Protein AF-A0A101GTG6-F1 (afdb_monomer_lite)

Foldseek 3Di:
DDDDDDDDDDDDDDDDDDDDDDPPPVPDVPPDAQKEKEKDKWKWKAFAPDQWIDIVNHIDGHDGWHDDPNFIKGFPCVCVVNVLFDWDDPDQFKIWTDDPVRFWIWIAGAPDDIWTFDAADPVRHTHTDPVDDDPFDHWHDDPSTTIGTPVCCCVGSVWDWDDDPSMIMTMDMEIDMDGDDDALEDQDQKDKHKYKYFPQKDDKWKWWDDDPDDTDTFDWDDWDWDADPNTIIIITITIDGDDAAKTKMKIWIGHRRYIDIDIGIRHHDYPDQLPAAWDFDQDPPPPPDNDGLVNFWDWPPPNHLEAEAAAFGKTKTKIFTPDPDDAPQKKKKWKFFDDPRDTDTPDMDIWHADPRMTIDMDTHHDFGKMKIWIWDHFDCQDPPPGGDIDTTTMGIYGHDHLQPPKQKQAALLQLLLFNQWGDDDQKIWGQDVVLVGFIWMAGPVRHDIDGQDSWHFTSWGDGDQWIWGFTDPFRFGWIAGPNNHDIDGLGTQWGSWIDIPQKTWTFHDHQQFGFIWMAGVVSHPIDGQGPFGFNHWDDTSFWIWTAGPQQQWIWTAGPNNHDIDTLDGAPHWGSFHDDDQKTWTFGPQFIWIAGVVNHDIDGLGNFNFHSWGDDPQKIWGQRPPPPGLFIWIAGPNNHDIDGDGSFRFRSWDDDPQKIWTQRPVVRDIDIDGRDD

pLDDT: mean 84.12, std 16.03, range [20.67, 98.62]

Secondary structure (DSSP, 8-state):
---------------------------------SEEEEEEEEEEEEETT-SEEEETTEEEE-PPPEEETTEEEEETHHHHHTTS-EEEE-STTEEEEE-TTS--EEEEETTS--EEEEEE-TTSPEEE--SS---PPPPEEETTEEEEETHHHHHTT--EEEEETTEEEEEEEEEEEEE----SEESSSEEEEEEEEETTSPPPEEEE--TTT--EEPPEEEEEEEEETTEEEEEEEEEEE--SEEEEEEEEEEETTEEEEEEEEEEE--S-GGGPPPEE-----TTS----HHHHEEEEESSSSEEEEESSEEEEEEEEESSS--TTSEEEEEEEEEETTEEEEEEEEEEE-BTTEEEEEEEE-S-EEEEEEEEPPS-B--TTT-SB--EEEEEEEEEE-TTTT--BSS-HHHHHTTT-EEEETTEEEEEEGGGTTEEEEEETTS-S-EEEEEEE-EEEEEETTEEEEEETTTTEEEEEETTS-S-EEEESSEEEEEEETTEEEEEES-TTTEEEEEEETTS-S-EEEEEEEEEEEEE-SSEEEEEETTTTEEEEEETTS-S-EEEEE-S-EEEEEEETTEEEEEESSSEEEEETTS---EEEESS-EEEEEEETTEEEEEE-STT---EEEEETTS---EEEESS-EEEEEEETTEEEEEETTTTEEEEEEPP-

Structure (mmCIF, N/CA/C/O backbone):
data_AF-A0A101GTG6-F1
#
_entry.id   AF-A0A101GTG6-F1
#
loop_
_atom_site.group_PDB
_atom_site.id
_atom_site.type_symbol
_atom_site.label_atom_id
_atom_site.label_alt_id
_atom_site.label_comp_id
_atom_site.label_asym_id
_atom_site.label_entity_id
_atom_site.label_seq_id
_atom_site.pdbx_PDB_ins_code
_atom_site.Cartn_x
_atom_site.Cartn_y
_atom_site.Cartn_z
_atom_site.occupancy
_atom_site.B_iso_or_equiv
_atom_site.auth_seq_id
_atom_site.auth_comp_id
_atom_site.auth_asym_id
_atom_site.auth_atom_id
_atom_site.pdbx_PDB_model_num
ATOM 1 N N . MET A 1 1 ? -53.485 -37.707 -27.326 1.00 31.52 1 MET A N 1
ATOM 2 C CA . MET A 1 1 ? -53.657 -39.032 -26.693 1.00 31.52 1 MET A CA 1
ATOM 3 C C . MET A 1 1 ? -52.465 -39.281 -25.774 1.00 31.52 1 MET A C 1
ATOM 5 O O . MET A 1 1 ? -51.355 -39.166 -26.260 1.00 31.52 1 MET A O 1
ATOM 9 N N . LEU A 1 2 ? -52.754 -39.500 -24.479 1.00 29.28 2 LEU A N 1
ATOM 10 C CA . LEU A 1 2 ? -51.965 -40.048 -23.346 1.00 29.28 2 LEU A CA 1
ATOM 11 C C . LEU A 1 2 ? -50.451 -39.723 -23.236 1.00 29.28 2 LEU A C 1
ATOM 13 O O . LEU A 1 2 ? -49.685 -40.098 -24.105 1.00 29.28 2 LEU A O 1
ATOM 17 N N . LYS A 1 3 ? -49.951 -38.960 -22.244 1.00 31.14 3 LYS A N 1
ATOM 18 C CA . LYS A 1 3 ? -49.770 -39.199 -20.778 1.00 31.14 3 LYS A CA 1
ATOM 19 C C . LYS A 1 3 ? -48.881 -40.401 -20.387 1.00 31.14 3 LYS A C 1
ATOM 21 O O . LYS A 1 3 ? -49.200 -41.524 -20.755 1.00 31.14 3 LYS A O 1
ATOM 26 N N . ASN A 1 4 ? -47.972 -40.118 -19.431 1.00 33.38 4 ASN A N 1
ATOM 27 C CA . ASN A 1 4 ? -47.318 -41.002 -18.433 1.00 33.38 4 ASN A CA 1
ATOM 28 C C . ASN A 1 4 ? -46.072 -41.800 -18.895 1.00 33.38 4 ASN A C 1
ATOM 30 O O . ASN A 1 4 ? -46.050 -42.273 -20.014 1.00 33.38 4 ASN A O 1
ATOM 34 N N . ARG A 1 5 ? -45.021 -42.064 -18.092 1.00 32.12 5 ARG A N 1
ATOM 35 C CA . ARG A 1 5 ? -44.719 -41.851 -16.654 1.00 32.12 5 ARG A CA 1
ATOM 36 C C . ARG A 1 5 ? -43.237 -42.228 -16.370 1.00 32.12 5 ARG A C 1
ATOM 38 O O . ARG A 1 5 ? -42.773 -43.225 -16.898 1.00 32.12 5 ARG A O 1
ATOM 45 N N . PHE A 1 6 ? -42.601 -41.485 -15.455 1.00 27.50 6 PHE A N 1
ATOM 46 C CA . PHE A 1 6 ? -41.722 -41.906 -14.333 1.00 27.50 6 PHE A CA 1
ATOM 47 C C . PHE A 1 6 ? -40.451 -42.772 -14.529 1.00 27.50 6 PHE A C 1
ATOM 49 O O . PHE A 1 6 ? -40.516 -43.980 -14.713 1.00 27.50 6 PHE A O 1
ATOM 56 N N . LEU A 1 7 ? -39.299 -42.126 -14.285 1.00 27.47 7 LEU A N 1
ATOM 57 C CA . LEU A 1 7 ? -38.387 -42.271 -13.125 1.00 27.47 7 LEU A CA 1
ATOM 58 C C . LEU A 1 7 ? -38.229 -43.655 -12.444 1.00 27.47 7 LEU A C 1
ATOM 60 O O . LEU A 1 7 ? -39.179 -44.139 -11.829 1.00 27.47 7 LEU A O 1
ATOM 64 N N . LYS A 1 8 ? -36.979 -44.155 -12.364 1.00 25.12 8 LYS A N 1
ATOM 65 C CA . LYS A 1 8 ? -36.361 -44.698 -11.127 1.00 25.12 8 LYS A CA 1
ATOM 66 C C . LYS A 1 8 ? -34.840 -44.927 -11.258 1.00 25.12 8 LYS A C 1
ATOM 68 O O . LYS A 1 8 ? -34.386 -45.643 -12.141 1.00 25.12 8 LYS A O 1
ATOM 73 N N . LEU A 1 9 ? -34.095 -44.319 -10.328 1.00 24.52 9 LEU A N 1
ATOM 74 C CA . LEU A 1 9 ? -32.713 -44.623 -9.920 1.00 24.52 9 LEU A CA 1
ATOM 75 C C . LEU A 1 9 ? -32.622 -46.008 -9.242 1.00 24.52 9 LEU A C 1
ATOM 77 O O . LEU A 1 9 ? -33.569 -46.357 -8.544 1.00 24.52 9 LEU A O 1
ATOM 81 N N . PHE A 1 10 ? -31.472 -46.700 -9.342 1.00 24.00 10 PHE A N 1
ATOM 82 C CA . PHE A 1 10 ? -30.703 -47.272 -8.206 1.00 24.00 10 PHE A CA 1
ATOM 83 C C . PHE A 1 10 ? -29.346 -47.889 -8.658 1.00 24.00 10 PHE A C 1
ATOM 85 O O . PHE A 1 10 ? -29.301 -48.930 -9.299 1.00 24.00 10 PHE A O 1
ATOM 92 N N . VAL A 1 11 ? -28.257 -47.165 -8.364 1.00 22.19 11 VAL A N 1
ATOM 93 C CA . VAL A 1 11 ? -26.976 -47.533 -7.703 1.00 22.19 11 VAL A CA 1
ATOM 94 C C . VAL A 1 11 ? -26.572 -49.030 -7.564 1.00 22.19 11 VAL A C 1
ATOM 96 O O . VAL A 1 11 ? -27.266 -49.766 -6.872 1.00 22.19 11 VAL A O 1
ATOM 99 N N . LEU A 1 12 ? -25.399 -49.453 -8.092 1.00 20.67 12 LEU A N 1
ATOM 100 C CA . LEU A 1 12 ? -24.113 -49.724 -7.374 1.00 20.67 12 LEU A CA 1
ATOM 101 C C . LEU A 1 12 ? -23.128 -50.623 -8.192 1.00 20.67 12 LEU A C 1
ATOM 103 O O . LEU A 1 12 ? -23.482 -51.714 -8.617 1.00 20.67 12 LEU A O 1
ATOM 107 N N . ALA A 1 13 ? -21.889 -50.127 -8.341 1.00 21.38 13 ALA A N 1
ATOM 108 C CA . ALA A 1 13 ? -20.551 -50.753 -8.457 1.00 21.38 13 ALA A CA 1
ATOM 109 C C . ALA A 1 13 ? -20.298 -52.166 -9.059 1.00 21.38 13 ALA A C 1
ATOM 111 O O . ALA A 1 13 ? -20.826 -53.173 -8.600 1.00 21.38 13 ALA A O 1
ATOM 112 N N . GLY A 1 14 ? -19.284 -52.240 -9.941 1.00 21.92 14 GLY A N 1
ATOM 113 C CA . GLY A 1 14 ? -18.555 -53.469 -10.299 1.00 21.92 14 GLY A CA 1
ATOM 114 C C . GLY A 1 14 ? -17.582 -53.283 -11.477 1.00 21.92 14 GLY A C 1
ATOM 115 O O . GLY A 1 14 ? -18.008 -53.115 -12.609 1.00 21.92 14 GLY A O 1
ATOM 116 N N . ILE A 1 15 ? -16.281 -53.282 -11.181 1.00 23.58 15 ILE A N 1
ATOM 117 C CA . ILE A 1 15 ? -15.102 -52.964 -12.017 1.00 23.58 15 ILE A CA 1
ATOM 118 C C . ILE A 1 15 ? -14.800 -54.027 -13.104 1.00 23.58 15 ILE A C 1
ATOM 120 O O . ILE A 1 15 ? -15.105 -55.196 -12.898 1.00 23.58 15 ILE A O 1
ATOM 124 N N . VAL A 1 16 ? -14.168 -53.613 -14.222 1.00 21.86 16 VAL A N 1
ATOM 125 C CA . VAL A 1 16 ? -12.906 -54.130 -14.847 1.00 21.86 16 VAL A CA 1
ATOM 126 C C . VAL A 1 16 ? -12.823 -53.607 -16.301 1.00 21.86 16 VAL A C 1
ATOM 128 O O . VAL A 1 16 ? -13.536 -54.057 -17.189 1.00 21.86 16 VAL A O 1
ATOM 131 N N . SER A 1 17 ? -12.105 -52.496 -16.496 1.00 22.34 17 SER A N 1
ATOM 132 C CA . SER A 1 17 ? -10.786 -52.382 -17.159 1.00 22.34 17 SER A CA 1
ATOM 133 C C . SER A 1 17 ? -10.775 -52.487 -18.692 1.00 22.34 17 SER A C 1
ATOM 135 O O . SER A 1 17 ? -10.787 -53.577 -19.253 1.00 22.34 17 SER A O 1
ATOM 137 N N . VAL A 1 18 ? -10.584 -51.341 -19.358 1.00 25.94 18 VAL A N 1
ATOM 138 C CA . VAL A 1 18 ? -9.934 -51.260 -20.676 1.00 25.94 18 VAL A CA 1
ATOM 139 C C . VAL A 1 18 ? -8.826 -50.211 -20.599 1.00 25.94 18 VAL A C 1
ATOM 141 O O . VAL A 1 18 ? -9.012 -49.104 -20.102 1.00 25.94 18 VAL A O 1
ATOM 144 N N . ILE A 1 19 ? -7.656 -50.652 -21.044 1.00 24.14 19 ILE A N 1
ATOM 145 C CA . ILE A 1 19 ? -6.337 -50.029 -20.998 1.00 24.14 19 ILE A CA 1
ATOM 146 C C . ILE A 1 19 ? -6.335 -48.710 -21.784 1.00 24.14 19 ILE A C 1
ATOM 148 O O . ILE A 1 19 ? -6.505 -48.711 -23.001 1.00 24.14 19 ILE A O 1
ATOM 152 N N . ALA A 1 20 ? -6.101 -47.596 -21.087 1.00 24.67 20 ALA A N 1
ATOM 153 C CA . ALA A 1 20 ? -5.687 -46.333 -21.685 1.00 24.67 20 ALA A CA 1
ATOM 154 C C . ALA A 1 20 ? -4.161 -46.221 -21.582 1.00 24.67 20 ALA A C 1
ATOM 156 O O . ALA A 1 20 ? -3.572 -46.434 -20.522 1.00 24.67 20 ALA A O 1
ATOM 157 N N . ILE A 1 21 ? -3.534 -45.921 -22.715 1.00 27.08 21 ILE A N 1
ATOM 158 C CA . ILE A 1 21 ? -2.098 -45.705 -22.856 1.00 27.08 21 ILE A CA 1
ATOM 159 C C . ILE A 1 21 ? -1.742 -44.434 -22.074 1.00 27.08 21 ILE A C 1
ATOM 161 O O . ILE A 1 21 ? -2.066 -43.325 -22.492 1.00 27.08 21 ILE A O 1
ATOM 165 N N . PHE A 1 22 ? -1.103 -44.609 -20.917 1.00 24.39 22 PHE A N 1
ATOM 166 C CA . PHE A 1 22 ? -0.510 -43.527 -20.142 1.00 24.39 22 PHE A CA 1
ATOM 167 C C . PHE A 1 22 ? 0.722 -42.998 -20.885 1.00 24.39 22 PHE A C 1
ATOM 169 O O . PHE A 1 22 ? 1.757 -43.659 -20.939 1.00 24.39 22 PHE A O 1
ATOM 176 N N . PHE A 1 23 ? 0.642 -41.769 -21.393 1.00 26.12 23 PHE A N 1
ATOM 177 C CA . PHE A 1 23 ? 1.801 -40.890 -21.276 1.00 26.12 23 PHE A CA 1
ATOM 178 C C . PHE A 1 23 ? 2.007 -40.653 -19.776 1.00 26.12 23 PHE A C 1
ATOM 180 O O . PHE A 1 23 ? 1.023 -40.356 -19.090 1.00 26.12 23 PHE A O 1
ATOM 187 N N . PRO A 1 24 ? 3.224 -40.784 -19.226 1.00 25.34 24 PRO A N 1
ATOM 188 C CA . PRO A 1 24 ? 3.472 -40.307 -17.883 1.00 25.34 24 PRO A CA 1
ATOM 189 C C . PRO A 1 24 ? 3.382 -38.782 -17.947 1.00 25.34 24 PRO A C 1
ATOM 191 O O . PRO A 1 24 ? 4.361 -38.093 -18.212 1.00 25.34 24 PRO A O 1
ATOM 194 N N . VAL A 1 25 ? 2.188 -38.238 -17.701 1.00 28.14 25 VAL A N 1
ATOM 195 C CA . VAL A 1 25 ? 2.111 -36.959 -17.008 1.00 28.14 25 VAL A CA 1
ATOM 196 C C . VAL A 1 25 ? 2.714 -37.274 -15.655 1.00 28.14 25 VAL A C 1
ATOM 198 O O . VAL A 1 25 ? 2.074 -37.866 -14.786 1.00 28.14 25 VAL A O 1
ATOM 201 N N . GLN A 1 26 ? 4.004 -36.987 -15.536 1.00 27.55 26 GLN A N 1
ATOM 202 C CA . GLN A 1 26 ? 4.659 -36.846 -14.259 1.00 27.55 26 GLN A CA 1
ATOM 203 C C . GLN A 1 26 ? 3.859 -35.753 -13.553 1.00 27.55 26 GLN A C 1
ATOM 205 O O . GLN A 1 26 ? 4.017 -34.562 -13.811 1.00 27.55 26 GLN A O 1
ATOM 210 N N . CYS A 1 27 ? 2.890 -36.180 -12.749 1.00 28.64 27 CYS A N 1
ATOM 211 C CA . CYS A 1 27 ? 2.246 -35.343 -11.767 1.00 28.64 27 CYS A CA 1
ATOM 212 C C . CYS A 1 27 ? 3.342 -35.074 -10.739 1.00 28.64 27 CYS A C 1
ATOM 214 O O . CYS A 1 27 ? 3.439 -35.761 -9.725 1.00 28.64 27 CYS A O 1
ATOM 216 N N . PHE A 1 28 ? 4.249 -34.151 -11.064 1.00 32.16 28 PHE A N 1
ATOM 217 C CA . PHE A 1 28 ? 5.062 -33.513 -10.054 1.00 32.16 28 PHE A CA 1
ATOM 218 C C . PHE A 1 28 ? 4.047 -32.955 -9.064 1.00 32.16 28 PHE A C 1
ATOM 220 O O . PHE A 1 28 ? 3.152 -32.195 -9.449 1.00 32.16 28 PHE A O 1
ATOM 227 N N . ALA A 1 29 ? 4.122 -33.387 -7.805 1.00 35.75 29 ALA A N 1
ATOM 228 C CA . ALA A 1 29 ? 3.587 -32.562 -6.741 1.00 35.75 29 ALA A CA 1
ATOM 229 C C . ALA A 1 29 ? 4.124 -31.159 -7.034 1.00 35.75 29 ALA A C 1
ATOM 231 O O . ALA A 1 29 ? 5.329 -31.002 -7.220 1.00 35.75 29 ALA A O 1
ATOM 232 N N . LYS A 1 30 ? 3.236 -30.186 -7.251 1.00 48.16 30 LYS A N 1
ATOM 233 C CA . LYS A 1 30 ? 3.647 -28.812 -7.520 1.00 48.16 30 LYS A CA 1
ATOM 234 C C . LYS A 1 30 ? 4.301 -28.358 -6.222 1.00 48.16 30 LYS A C 1
ATOM 236 O O . LYS A 1 30 ? 3.595 -28.016 -5.279 1.00 48.16 30 LYS A O 1
ATOM 241 N N . GLU A 1 31 ? 5.613 -28.529 -6.119 1.00 56.25 31 GLU A N 1
ATOM 242 C CA . GLU A 1 31 ? 6.385 -28.129 -4.954 1.00 56.25 31 GLU A CA 1
ATOM 243 C C . GLU A 1 31 ? 6.112 -26.641 -4.764 1.00 56.25 31 GLU A C 1
ATOM 245 O O . GLU A 1 31 ? 6.443 -25.818 -5.613 1.00 56.25 31 GLU A O 1
ATOM 250 N N . SER A 1 32 ? 5.358 -26.312 -3.719 1.00 75.75 32 SER A N 1
ATOM 251 C CA . SER A 1 32 ? 4.934 -24.946 -3.452 1.00 75.75 32 SER A CA 1
ATOM 252 C C . SER A 1 32 ? 5.937 -24.327 -2.489 1.00 75.75 32 SER A C 1
ATOM 254 O O . SER A 1 32 ? 5.954 -24.672 -1.304 1.00 75.75 32 SER A O 1
ATOM 256 N N . TRP A 1 33 ? 6.786 -23.448 -3.005 1.00 86.12 33 TRP A N 1
ATOM 257 C CA . TRP A 1 33 ? 7.592 -22.528 -2.210 1.00 86.12 33 TRP A CA 1
ATOM 258 C C . TRP A 1 33 ? 6.878 -21.187 -2.061 1.00 86.12 33 TRP A C 1
ATOM 260 O O . TRP A 1 33 ? 6.186 -20.747 -2.982 1.00 86.12 33 TRP A O 1
ATOM 270 N N . ASP A 1 34 ? 7.098 -20.524 -0.929 1.00 89.38 34 ASP A N 1
ATOM 271 C CA . ASP A 1 34 ? 6.671 -19.141 -0.702 1.00 89.38 34 ASP A CA 1
ATOM 272 C C . ASP A 1 34 ? 7.671 -18.168 -1.341 1.00 89.38 34 ASP A C 1
ATOM 274 O O . ASP A 1 34 ? 7.286 -17.141 -1.894 1.00 89.38 34 ASP A O 1
ATOM 278 N N . TYR A 1 35 ? 8.955 -18.539 -1.333 1.00 91.31 35 TYR A N 1
ATOM 279 C CA . TYR A 1 35 ? 10.038 -17.800 -1.974 1.00 91.31 35 TYR A CA 1
ATOM 280 C C . TYR A 1 35 ? 10.880 -18.686 -2.877 1.00 91.31 35 TYR A C 1
ATOM 282 O O . TYR A 1 35 ? 11.219 -19.810 -2.512 1.00 91.31 35 TYR A O 1
ATOM 290 N N . LYS A 1 36 ? 11.290 -18.144 -4.022 1.00 91.44 36 LYS A N 1
ATOM 291 C CA . LYS A 1 36 ? 12.369 -18.694 -4.843 1.00 91.44 36 LYS A CA 1
ATOM 292 C C . LYS A 1 36 ? 13.488 -17.671 -4.931 1.00 91.44 36 LYS A C 1
ATOM 294 O O . LYS A 1 36 ? 13.251 -16.518 -5.265 1.00 91.44 36 LYS A O 1
ATOM 299 N N . VAL A 1 37 ? 14.707 -18.095 -4.629 1.00 92.88 37 VAL A N 1
ATOM 300 C CA . VAL A 1 37 ? 15.905 -17.270 -4.730 1.00 92.88 37 VAL A CA 1
ATOM 301 C C . VAL A 1 37 ? 16.800 -17.859 -5.810 1.00 92.88 37 VAL A C 1
ATOM 303 O O . VAL A 1 37 ? 17.401 -18.920 -5.639 1.00 92.88 37 VAL A O 1
ATOM 306 N N . SER A 1 38 ? 16.860 -17.178 -6.946 1.00 92.00 38 SER A N 1
ATOM 307 C CA . SER A 1 38 ? 17.670 -17.577 -8.100 1.00 92.00 38 SER A CA 1
ATOM 308 C C . SER A 1 38 ? 18.960 -16.756 -8.153 1.00 92.00 38 SER A C 1
ATOM 310 O O . SER A 1 38 ? 19.020 -15.657 -7.609 1.00 92.00 38 SER A O 1
ATOM 312 N N . LEU A 1 39 ? 20.002 -17.242 -8.826 1.00 90.56 39 LEU A N 1
ATOM 313 C CA . LEU A 1 39 ? 21.237 -16.482 -9.030 1.00 90.56 39 LEU A CA 1
ATOM 314 C C . LEU A 1 39 ? 21.320 -15.959 -10.467 1.00 90.56 39 LEU A C 1
ATOM 316 O O . LEU A 1 39 ? 21.426 -16.731 -11.425 1.00 90.56 39 LEU A O 1
ATOM 320 N N . VAL A 1 40 ? 21.331 -14.634 -10.619 1.00 88.00 40 VAL A N 1
ATOM 321 C CA . VAL A 1 40 ? 21.560 -13.966 -11.906 1.00 88.00 40 VAL A CA 1
ATOM 322 C C . VAL A 1 40 ? 23.036 -13.602 -12.014 1.00 88.00 40 VAL A C 1
ATOM 324 O O . VAL A 1 40 ? 23.604 -12.980 -11.116 1.00 88.00 40 VAL A O 1
ATOM 327 N N . LYS A 1 41 ? 23.692 -14.019 -13.098 1.00 87.62 41 LYS A N 1
ATOM 328 C CA . LYS A 1 41 ? 25.118 -13.762 -13.341 1.00 87.62 41 LYS A CA 1
ATOM 329 C C . LYS A 1 41 ? 25.247 -12.685 -14.408 1.00 87.62 41 LYS A C 1
ATOM 331 O O . LYS A 1 41 ? 24.698 -12.854 -15.491 1.00 87.62 41 LYS A O 1
ATOM 336 N N . HIS A 1 42 ? 26.009 -11.642 -14.103 1.00 86.50 42 HIS A N 1
ATOM 337 C CA . HIS A 1 42 ? 26.278 -10.534 -15.009 1.00 86.50 42 HIS A CA 1
ATOM 338 C C . HIS A 1 42 ? 27.773 -10.401 -15.306 1.00 86.50 42 HIS A C 1
ATOM 340 O O . HIS A 1 42 ? 28.618 -10.694 -14.450 1.00 86.50 42 HIS A O 1
ATOM 346 N N . GLY A 1 43 ? 28.107 -9.915 -16.498 1.00 90.56 43 GLY A N 1
ATOM 347 C CA . GLY A 1 43 ? 29.472 -9.752 -16.973 1.00 90.56 43 GLY A CA 1
ATOM 348 C C . GLY A 1 43 ? 29.622 -8.655 -18.023 1.00 90.56 43 GLY A C 1
ATOM 349 O O . GLY A 1 43 ? 28.908 -8.615 -19.020 1.00 90.56 43 GLY A O 1
ATOM 350 N N . VAL A 1 44 ? 30.619 -7.796 -17.825 1.00 91.62 44 VAL A N 1
ATOM 351 C CA . VAL A 1 44 ? 31.115 -6.822 -18.799 1.00 91.62 44 VAL A CA 1
ATOM 352 C C . VAL A 1 44 ? 32.494 -7.259 -19.270 1.00 91.62 44 VAL A C 1
ATOM 354 O O . VAL A 1 44 ? 33.393 -7.434 -18.450 1.00 91.62 44 VAL A O 1
ATOM 357 N N . GLU A 1 45 ? 32.694 -7.360 -20.580 1.00 93.94 45 GLU A N 1
ATOM 358 C CA . GLU A 1 45 ? 34.002 -7.612 -21.188 1.00 93.94 45 GLU A CA 1
ATOM 359 C C . GLU A 1 45 ? 34.369 -6.484 -22.147 1.00 93.94 45 GLU A C 1
ATOM 361 O O . GLU A 1 45 ? 33.623 -6.164 -23.073 1.00 93.94 45 GLU A O 1
ATOM 366 N N . ILE A 1 46 ? 35.525 -5.854 -21.931 1.00 93.88 46 ILE A N 1
ATOM 367 C CA . ILE A 1 46 ? 35.998 -4.744 -22.764 1.00 93.88 46 ILE A CA 1
ATOM 368 C C . ILE A 1 46 ? 37.497 -4.888 -23.007 1.00 93.88 46 ILE A C 1
ATOM 370 O O . ILE A 1 46 ? 38.291 -5.028 -22.074 1.00 93.88 46 ILE A O 1
ATOM 374 N N . LYS A 1 47 ? 37.920 -4.784 -24.268 1.00 93.50 47 LYS A N 1
ATOM 375 C CA . LYS A 1 47 ? 39.347 -4.685 -24.601 1.00 93.50 47 LYS A CA 1
ATOM 376 C C . LYS A 1 47 ? 39.876 -3.296 -24.262 1.00 93.50 47 LYS A C 1
ATOM 378 O O . LYS A 1 47 ? 39.266 -2.288 -24.616 1.00 93.50 47 LYS A O 1
ATOM 383 N N . ILE A 1 48 ? 41.045 -3.227 -23.631 1.00 92.81 48 ILE A N 1
ATOM 384 C CA . ILE A 1 48 ? 41.674 -1.938 -23.316 1.00 92.81 48 ILE A CA 1
ATOM 385 C C . ILE A 1 48 ? 41.962 -1.179 -24.614 1.00 92.81 48 ILE A C 1
ATOM 387 O O . ILE A 1 48 ? 42.443 -1.757 -25.591 1.00 92.81 48 ILE A O 1
ATOM 391 N N . ASN A 1 49 ? 41.669 0.122 -24.607 1.00 90.75 49 ASN A N 1
ATOM 392 C CA . ASN A 1 49 ? 41.716 1.025 -25.757 1.00 90.75 49 ASN A CA 1
ATOM 393 C C . ASN A 1 49 ? 40.720 0.689 -26.892 1.00 90.75 49 ASN A C 1
ATOM 395 O O . ASN A 1 49 ? 40.862 1.223 -27.991 1.00 90.75 49 ASN A O 1
ATOM 399 N N . SER A 1 50 ? 39.704 -0.147 -26.644 1.00 89.56 50 SER A N 1
ATOM 400 C CA . SER A 1 50 ? 38.597 -0.395 -27.579 1.00 89.56 50 SER A CA 1
ATOM 401 C C . SER A 1 50 ? 37.326 0.349 -27.169 1.00 89.56 50 SER A C 1
ATOM 403 O O . SER A 1 50 ? 37.003 0.421 -25.988 1.00 89.56 50 SER A O 1
ATOM 405 N N . GLY A 1 51 ? 36.598 0.891 -28.150 1.00 88.75 51 GLY A N 1
ATOM 406 C CA . GLY A 1 51 ? 35.325 1.593 -27.939 1.00 88.75 51 GLY A CA 1
ATOM 407 C C . GLY A 1 51 ? 34.094 0.684 -27.895 1.00 88.75 51 GLY A C 1
ATOM 408 O O . GLY A 1 51 ? 32.974 1.182 -27.909 1.00 88.75 51 GLY A O 1
ATOM 409 N N . ASN A 1 52 ? 34.291 -0.635 -27.879 1.00 88.44 52 ASN A N 1
ATOM 410 C CA . ASN A 1 52 ? 33.219 -1.625 -27.856 1.00 88.44 52 ASN A CA 1
ATOM 411 C C . ASN A 1 52 ? 33.489 -2.658 -26.761 1.00 88.44 52 ASN A C 1
ATOM 413 O O . ASN A 1 52 ? 34.638 -3.054 -26.537 1.00 88.44 52 ASN A O 1
ATOM 417 N N . GLY A 1 53 ? 32.420 -3.117 -26.122 1.00 90.38 53 GLY A N 1
ATOM 418 C CA . GLY A 1 53 ? 32.437 -4.220 -25.171 1.00 90.38 53 GLY A CA 1
ATOM 419 C C . GLY A 1 53 ? 31.198 -5.089 -25.301 1.00 90.38 53 GLY A C 1
ATOM 420 O O . GLY A 1 53 ? 30.331 -4.828 -26.136 1.00 90.38 53 GLY A O 1
ATOM 421 N N . THR A 1 54 ? 31.108 -6.108 -24.458 1.00 91.81 54 THR A N 1
ATOM 422 C CA . THR A 1 54 ? 29.904 -6.926 -24.302 1.00 91.81 54 THR A CA 1
ATOM 423 C C . THR A 1 54 ? 29.397 -6.857 -22.871 1.00 91.81 54 THR A C 1
ATOM 425 O O . THR A 1 54 ? 30.198 -6.944 -21.945 1.00 91.81 54 THR A O 1
ATOM 428 N N . TYR A 1 55 ? 28.087 -6.711 -22.702 1.00 89.81 55 TYR A N 1
ATOM 429 C CA . TYR A 1 55 ? 27.355 -6.843 -21.445 1.00 89.81 55 TYR A CA 1
ATOM 430 C C . TYR A 1 55 ? 26.437 -8.060 -21.576 1.00 89.81 55 TYR A C 1
ATOM 432 O O . TYR A 1 55 ? 25.601 -8.093 -22.479 1.00 89.81 55 TYR A O 1
ATOM 440 N N . ASP A 1 56 ? 26.655 -9.090 -20.761 1.00 89.31 56 ASP A N 1
ATOM 441 C CA . ASP A 1 56 ? 25.930 -10.372 -20.809 1.00 89.31 56 ASP A CA 1
ATOM 442 C C . ASP A 1 56 ? 25.866 -10.969 -22.227 1.00 89.31 56 ASP A C 1
ATOM 444 O O . ASP A 1 56 ? 24.837 -11.436 -22.710 1.00 89.31 56 ASP A O 1
ATOM 448 N N . GLY A 1 57 ? 26.996 -10.893 -22.940 1.00 88.44 57 GLY A N 1
ATOM 449 C CA . GLY A 1 57 ? 27.141 -11.352 -24.326 1.00 88.44 57 GLY A CA 1
ATOM 450 C C . GLY A 1 57 ? 26.590 -10.394 -25.393 1.00 88.44 57 GLY A C 1
ATOM 451 O O . GLY A 1 57 ? 26.875 -10.574 -26.576 1.00 88.44 57 GLY A O 1
ATOM 452 N N . THR A 1 58 ? 25.872 -9.338 -25.006 1.00 89.94 58 THR A N 1
ATOM 453 C CA . THR A 1 58 ? 25.320 -8.335 -25.927 1.00 89.94 58 THR A CA 1
ATOM 454 C C . THR A 1 58 ? 26.314 -7.202 -26.158 1.00 89.94 58 THR A C 1
ATOM 456 O O . THR A 1 58 ? 26.847 -6.627 -25.215 1.00 89.94 58 THR A O 1
ATOM 459 N N . SER A 1 59 ? 26.579 -6.856 -27.419 1.00 89.69 59 SER A N 1
ATOM 460 C CA . SER A 1 59 ? 27.539 -5.796 -27.758 1.00 89.69 59 SER A CA 1
ATOM 461 C C . SER A 1 59 ? 27.012 -4.399 -27.415 1.00 89.69 59 SER A C 1
ATOM 463 O O . SER A 1 59 ? 25.859 -4.085 -27.703 1.00 89.69 59 SER A O 1
ATOM 465 N N . PHE A 1 60 ? 27.876 -3.534 -26.882 1.00 86.50 60 PHE A N 1
ATOM 466 C CA . PHE A 1 60 ? 27.570 -2.127 -26.622 1.00 86.50 60 PHE A CA 1
ATOM 467 C C . PHE A 1 60 ? 28.772 -1.217 -26.909 1.00 86.50 60 PHE A C 1
ATOM 469 O O . PHE A 1 60 ? 29.934 -1.628 -26.823 1.00 86.50 60 PHE A O 1
ATOM 476 N N . ALA A 1 61 ? 28.481 0.038 -27.254 1.00 88.88 61 ALA A N 1
ATOM 477 C CA . ALA A 1 61 ? 29.492 1.072 -27.432 1.00 88.88 61 ALA A CA 1
ATOM 478 C C . ALA A 1 61 ? 29.839 1.706 -26.081 1.00 88.88 61 ALA A C 1
ATOM 480 O O . ALA A 1 61 ? 28.958 2.030 -25.288 1.00 88.88 61 ALA A O 1
ATOM 481 N N . THR A 1 62 ? 31.124 1.931 -25.837 1.00 87.12 62 THR A N 1
ATOM 482 C CA . THR A 1 62 ? 31.622 2.583 -24.625 1.00 87.12 62 THR A CA 1
ATOM 483 C C . THR A 1 62 ? 32.800 3.482 -24.954 1.00 87.12 62 THR A C 1
ATOM 485 O O . THR A 1 62 ? 33.521 3.297 -25.932 1.00 87.12 62 THR A O 1
ATOM 488 N N . ILE A 1 63 ? 33.057 4.450 -24.084 1.00 90.06 63 ILE A N 1
ATOM 489 C CA . ILE A 1 63 ? 34.362 5.099 -24.069 1.00 90.06 63 ILE A CA 1
ATOM 490 C C . ILE A 1 63 ? 35.417 4.033 -23.698 1.00 90.06 63 ILE A C 1
ATOM 492 O O . ILE A 1 63 ? 35.162 3.226 -22.798 1.00 90.06 63 ILE A O 1
ATOM 496 N N . PRO A 1 64 ? 36.589 3.995 -24.358 1.00 91.62 64 PRO A N 1
ATOM 497 C CA . PRO A 1 64 ? 37.591 2.980 -24.066 1.00 91.62 64 PRO A CA 1
ATOM 498 C C . PRO A 1 64 ? 38.168 3.084 -22.648 1.00 91.62 64 PRO A C 1
ATOM 500 O O . PRO A 1 64 ? 38.636 4.159 -22.262 1.00 91.62 64 PRO A O 1
ATOM 503 N N . PRO A 1 65 ? 38.242 1.976 -21.888 1.00 93.25 65 PRO A N 1
ATOM 504 C CA . PRO A 1 65 ? 39.160 1.865 -20.763 1.00 93.25 65 PRO A CA 1
ATOM 505 C C . PRO A 1 65 ? 40.602 2.066 -21.231 1.00 93.25 65 PRO A C 1
ATOM 507 O O . PRO A 1 65 ? 40.966 1.662 -22.337 1.00 93.25 65 PRO A O 1
ATOM 510 N N . ILE A 1 66 ? 41.441 2.646 -20.379 1.00 93.69 66 ILE A N 1
ATOM 511 C CA . ILE A 1 66 ? 42.837 2.956 -20.701 1.00 93.69 66 ILE A CA 1
ATOM 512 C C . ILE A 1 66 ? 43.791 2.279 -19.721 1.00 93.69 66 ILE A C 1
ATOM 514 O O . ILE A 1 66 ? 43.489 2.116 -18.538 1.00 93.69 66 ILE A O 1
ATOM 518 N N . ALA A 1 67 ? 44.986 1.944 -20.201 1.00 92.00 67 ALA A N 1
ATOM 519 C CA . ALA A 1 67 ? 46.104 1.555 -19.351 1.00 92.00 67 ALA A CA 1
ATOM 520 C C . ALA A 1 67 ? 47.053 2.745 -19.156 1.00 92.00 67 ALA A C 1
ATOM 522 O O . ALA A 1 67 ? 47.457 3.399 -20.119 1.00 92.00 67 ALA A O 1
ATOM 523 N N . LYS A 1 68 ? 47.430 3.032 -17.909 1.00 88.81 68 LYS A N 1
ATOM 524 C CA . LYS A 1 68 ? 48.406 4.074 -17.564 1.00 88.81 68 LYS A CA 1
ATOM 525 C C . LYS A 1 68 ? 49.233 3.631 -16.362 1.00 88.81 68 LYS A C 1
ATOM 527 O O . LYS A 1 68 ? 48.671 3.250 -15.341 1.00 88.81 68 LYS A O 1
ATOM 532 N N . ASN A 1 69 ? 50.561 3.706 -16.469 1.00 86.69 69 ASN A N 1
ATOM 533 C CA . ASN A 1 69 ? 51.508 3.367 -15.394 1.00 86.69 69 ASN A CA 1
ATOM 534 C C . ASN A 1 69 ? 51.252 1.981 -14.765 1.00 86.69 69 ASN A C 1
ATOM 536 O O . ASN A 1 69 ? 51.190 1.849 -13.545 1.00 86.69 69 ASN A O 1
ATOM 540 N N . GLY A 1 70 ? 51.032 0.960 -15.602 1.00 84.81 70 GLY A N 1
ATOM 541 C CA . GLY A 1 70 ? 50.764 -0.412 -15.149 1.00 84.81 70 GLY A CA 1
ATOM 542 C C . GLY A 1 70 ? 49.392 -0.624 -14.496 1.00 84.81 70 GLY A C 1
ATOM 543 O O . GLY A 1 70 ? 49.177 -1.648 -13.858 1.00 84.81 70 GLY A O 1
ATOM 544 N N . ARG A 1 71 ? 48.463 0.333 -14.621 1.00 88.50 71 ARG A N 1
ATOM 545 C CA . ARG A 1 71 ? 47.120 0.281 -14.023 1.00 88.50 71 ARG A CA 1
ATOM 546 C C . ARG A 1 71 ? 46.041 0.489 -15.075 1.00 88.50 71 ARG A C 1
ATOM 548 O O . ARG A 1 71 ? 46.253 1.214 -16.046 1.00 88.50 71 ARG A O 1
ATOM 555 N N . ILE A 1 72 ? 44.880 -0.112 -14.839 1.00 92.44 72 ILE A N 1
ATOM 556 C CA . ILE A 1 72 ? 43.699 0.024 -15.6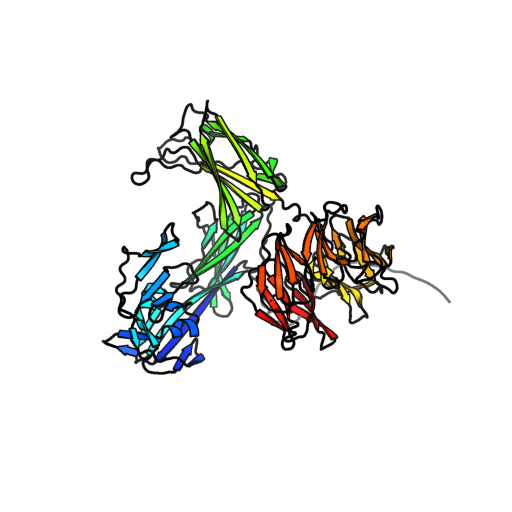93 1.00 92.44 72 ILE A CA 1
ATOM 557 C C . ILE A 1 72 ? 42.776 1.079 -15.104 1.00 92.44 72 ILE A C 1
ATOM 559 O O . ILE A 1 72 ? 42.512 1.096 -13.900 1.00 92.44 72 ILE A O 1
ATOM 563 N N . TYR A 1 73 ? 42.284 1.939 -15.979 1.00 93.38 73 TYR A N 1
ATOM 564 C CA . TYR A 1 73 ? 41.362 3.012 -15.680 1.00 93.38 73 TYR A CA 1
ATOM 565 C C . TYR A 1 73 ? 40.139 2.871 -16.577 1.00 93.38 73 TYR A C 1
ATOM 567 O O . TYR A 1 73 ? 40.268 2.781 -17.797 1.00 93.38 73 TYR A O 1
ATOM 575 N N . ILE A 1 74 ? 38.959 2.864 -15.977 1.00 93.25 74 ILE A N 1
ATOM 576 C CA . ILE A 1 74 ? 37.684 2.764 -16.684 1.00 93.25 74 ILE A CA 1
ATOM 577 C C . ILE A 1 74 ? 36.994 4.127 -16.683 1.00 93.25 74 ILE A C 1
ATOM 579 O O . ILE A 1 74 ? 37.116 4.868 -15.701 1.00 93.25 74 ILE A O 1
ATOM 583 N N . PRO A 1 75 ? 36.294 4.498 -17.764 1.00 92.06 75 PRO A N 1
ATOM 584 C CA . PRO A 1 75 ? 35.508 5.719 -17.760 1.00 92.06 75 PRO A CA 1
ATOM 585 C C . PRO A 1 75 ? 34.366 5.556 -16.765 1.00 92.06 75 PRO A C 1
ATOM 587 O O . PRO A 1 75 ? 33.644 4.567 -16.807 1.00 92.06 75 PRO A O 1
ATOM 590 N N . LEU A 1 76 ? 34.179 6.536 -15.886 1.00 88.19 76 LEU A N 1
ATOM 591 C CA . LEU A 1 76 ? 33.171 6.459 -14.830 1.00 88.19 76 LEU A CA 1
ATOM 592 C C . LEU A 1 76 ? 31.758 6.237 -15.399 1.00 88.19 76 LEU A C 1
ATOM 594 O O . LEU A 1 76 ? 30.973 5.484 -14.834 1.00 88.19 76 LEU A O 1
ATOM 598 N N . ARG A 1 77 ? 31.474 6.812 -16.576 1.00 83.69 77 ARG A N 1
ATOM 599 C CA . ARG A 1 77 ? 30.215 6.630 -17.312 1.00 83.69 77 ARG A CA 1
ATOM 600 C C . ARG A 1 77 ? 29.889 5.163 -17.622 1.00 83.69 77 ARG A C 1
ATOM 602 O O . ARG A 1 77 ? 28.712 4.826 -17.639 1.00 83.69 77 ARG A O 1
ATOM 609 N N . LEU A 1 78 ? 30.897 4.298 -17.785 1.00 86.44 78 LEU A N 1
ATOM 610 C CA . LEU A 1 78 ? 30.692 2.861 -17.996 1.00 86.44 78 LEU A CA 1
ATOM 611 C C . LEU A 1 78 ? 29.819 2.252 -16.896 1.00 86.44 78 LEU A C 1
ATOM 613 O O . LEU A 1 78 ? 29.008 1.381 -17.185 1.00 86.44 78 LEU A O 1
ATOM 617 N N . LEU A 1 79 ? 29.954 2.723 -15.652 1.00 82.81 79 LEU A N 1
ATOM 618 C CA . LEU A 1 79 ? 29.159 2.202 -14.543 1.00 82.81 79 LEU A CA 1
ATOM 619 C C . LEU A 1 79 ? 27.675 2.532 -14.688 1.00 82.81 79 LEU A C 1
ATOM 621 O O . LEU A 1 79 ? 26.837 1.679 -14.433 1.00 82.81 79 LEU A O 1
ATOM 625 N N . LYS A 1 80 ? 27.354 3.737 -15.161 1.00 78.06 80 LYS A N 1
ATOM 626 C CA . LYS A 1 80 ? 25.973 4.137 -15.440 1.00 78.06 80 LYS A CA 1
ATOM 627 C C . LYS A 1 80 ? 25.411 3.403 -16.651 1.00 78.06 80 LYS A C 1
ATOM 629 O O . LYS A 1 80 ? 24.304 2.886 -16.581 1.00 78.06 80 LYS A O 1
ATOM 634 N N . ASP A 1 81 ? 26.172 3.347 -17.744 1.00 77.62 81 ASP A N 1
ATOM 635 C CA . ASP A 1 81 ? 25.711 2.751 -19.004 1.00 77.62 81 ASP A CA 1
ATOM 636 C C . ASP A 1 81 ? 25.464 1.230 -18.870 1.00 77.62 81 ASP A C 1
ATOM 638 O O . ASP A 1 81 ? 24.688 0.668 -19.635 1.00 77.62 81 ASP A O 1
ATOM 642 N N . THR A 1 82 ? 26.086 0.572 -17.882 1.00 74.44 82 THR A N 1
ATOM 643 C CA . THR A 1 82 ? 25.904 -0.863 -17.572 1.00 74.44 82 THR A CA 1
ATOM 644 C C . THR A 1 82 ? 25.036 -1.128 -16.336 1.00 74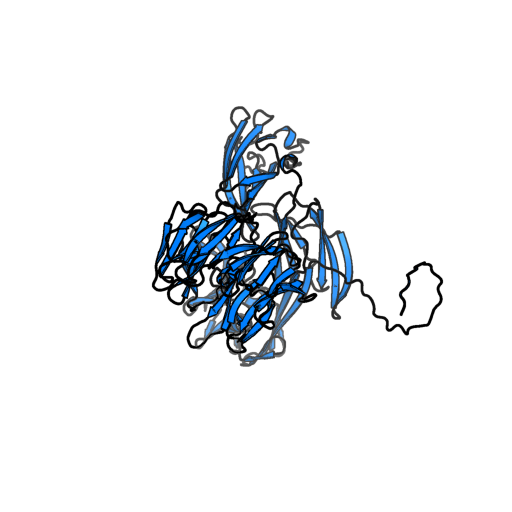.44 82 THR A C 1
ATOM 646 O O . THR A 1 82 ? 24.891 -2.279 -15.932 1.00 74.44 82 THR A O 1
ATOM 649 N N . GLY A 1 83 ? 24.490 -0.084 -15.699 1.00 72.62 83 GLY A N 1
ATOM 650 C CA . GLY A 1 83 ? 23.710 -0.212 -14.460 1.00 72.62 83 GLY A CA 1
ATOM 651 C C . GLY A 1 83 ? 24.513 -0.683 -13.237 1.00 72.62 83 GLY A C 1
ATOM 652 O O . GLY A 1 83 ? 23.931 -1.057 -12.226 1.00 72.62 83 GLY A O 1
ATOM 653 N N . LEU A 1 84 ? 25.847 -0.672 -13.306 1.00 74.56 84 LEU A N 1
ATOM 654 C CA . LEU A 1 84 ? 26.748 -1.101 -12.233 1.00 74.56 84 LEU A CA 1
ATOM 655 C C . LEU A 1 84 ? 26.730 -0.179 -11.005 1.00 74.56 84 LEU A C 1
ATOM 657 O O . LEU A 1 84 ? 26.995 -0.656 -9.902 1.00 74.56 84 LEU A O 1
ATOM 661 N N . ALA A 1 85 ? 26.495 1.124 -11.195 1.00 74.62 85 ALA A N 1
ATOM 662 C CA . ALA A 1 85 ? 26.356 2.095 -10.110 1.00 74.62 85 ALA A CA 1
ATOM 663 C C . ALA A 1 85 ? 25.646 3.375 -10.572 1.00 74.62 85 ALA A C 1
ATOM 665 O O . ALA A 1 85 ? 25.793 3.805 -11.721 1.00 74.62 85 ALA A O 1
ATOM 666 N N . GLU A 1 86 ? 24.955 4.031 -9.640 1.00 75.19 86 GLU A N 1
ATOM 667 C CA . GLU A 1 86 ? 24.493 5.404 -9.815 1.00 75.19 86 GLU A CA 1
ATOM 668 C C . GLU A 1 86 ? 25.649 6.396 -9.595 1.00 75.19 86 GLU A C 1
ATOM 670 O O . GLU A 1 86 ? 26.556 6.160 -8.793 1.00 75.19 86 GLU A O 1
ATOM 675 N N . ILE A 1 87 ? 25.638 7.507 -10.339 1.00 82.19 87 ILE A N 1
ATOM 676 C CA . ILE A 1 87 ? 26.695 8.524 -10.307 1.00 82.19 87 ILE A CA 1
ATOM 677 C C . ILE A 1 87 ? 26.075 9.885 -10.006 1.00 82.19 87 ILE A C 1
ATOM 679 O O . ILE A 1 87 ? 25.309 10.409 -10.819 1.00 82.19 87 ILE A O 1
ATOM 683 N N . ILE A 1 88 ? 26.499 10.499 -8.903 1.00 83.88 88 ILE A N 1
ATOM 684 C CA . ILE A 1 88 ? 26.142 11.868 -8.527 1.00 83.88 88 ILE A CA 1
ATOM 685 C C . ILE A 1 88 ? 27.347 12.774 -8.777 1.00 83.88 88 ILE A C 1
ATOM 687 O O . ILE A 1 88 ? 28.420 12.591 -8.207 1.00 83.88 88 ILE A O 1
ATOM 691 N N . TRP A 1 89 ? 27.194 13.769 -9.646 1.00 84.06 89 TRP A N 1
ATOM 692 C CA . TRP A 1 89 ? 28.270 14.712 -9.950 1.00 84.06 89 TRP A CA 1
ATOM 693 C C . TRP A 1 89 ? 28.284 15.879 -8.964 1.00 84.06 89 TRP A C 1
ATOM 695 O O . TRP A 1 89 ? 27.301 16.601 -8.846 1.00 84.06 89 TRP A O 1
ATOM 705 N N . ASN A 1 90 ? 29.437 16.123 -8.338 1.00 79.69 90 ASN A N 1
ATOM 706 C CA . ASN A 1 90 ? 29.666 17.231 -7.403 1.00 79.69 90 ASN A CA 1
ATOM 707 C C . ASN A 1 90 ? 30.674 18.231 -7.987 1.00 79.69 90 ASN A C 1
ATOM 709 O O . ASN A 1 90 ? 31.689 18.576 -7.376 1.00 79.69 90 ASN A O 1
ATOM 713 N N . GLY A 1 91 ? 30.412 18.652 -9.225 1.00 78.00 91 GLY A N 1
ATOM 714 C CA . GLY A 1 91 ? 31.280 19.517 -10.024 1.00 78.00 91 GLY A CA 1
ATOM 715 C C . GLY A 1 91 ? 32.110 18.764 -11.069 1.00 78.00 91 GLY A C 1
ATOM 716 O O . GLY A 1 91 ? 31.995 17.555 -11.246 1.00 78.00 91 GLY A O 1
ATOM 717 N N . ASN A 1 92 ? 32.973 19.493 -11.783 1.00 73.31 92 ASN A N 1
ATOM 718 C CA . ASN A 1 92 ? 33.604 19.001 -13.020 1.00 73.31 92 ASN A CA 1
ATOM 719 C C . ASN A 1 92 ? 34.629 17.867 -12.829 1.00 73.31 92 ASN A C 1
ATOM 721 O O . ASN A 1 92 ? 34.968 17.190 -13.794 1.00 73.31 92 ASN A O 1
ATOM 725 N N . ASN A 1 93 ? 35.150 17.677 -11.614 1.00 82.69 93 ASN A N 1
ATOM 726 C CA . ASN A 1 93 ? 36.231 16.728 -11.310 1.00 82.69 93 ASN A CA 1
ATOM 727 C C . ASN A 1 93 ? 35.972 15.922 -10.028 1.00 82.69 93 ASN A C 1
ATOM 729 O O . ASN A 1 93 ? 36.919 15.390 -9.439 1.00 82.69 93 ASN A O 1
ATOM 733 N N . THR A 1 94 ? 34.714 15.850 -9.594 1.00 85.88 94 THR A N 1
ATOM 734 C CA . THR A 1 94 ? 34.315 15.125 -8.389 1.00 85.88 94 THR A CA 1
ATOM 735 C C . THR A 1 94 ? 33.004 14.401 -8.652 1.00 85.88 94 THR A C 1
ATOM 737 O O . THR A 1 94 ? 32.035 15.020 -9.091 1.00 85.88 94 THR A O 1
ATOM 740 N N . ALA A 1 95 ? 32.970 13.107 -8.366 1.00 86.88 95 ALA A N 1
ATOM 741 C CA . ALA A 1 95 ? 31.778 12.288 -8.494 1.00 86.88 95 ALA A CA 1
ATOM 742 C C . ALA A 1 95 ? 31.641 11.361 -7.292 1.00 86.88 95 ALA A C 1
ATOM 744 O O . ALA A 1 95 ? 32.625 10.774 -6.839 1.00 86.88 95 ALA A O 1
ATOM 745 N N . ASP A 1 96 ? 30.412 11.227 -6.825 1.00 82.38 96 ASP A N 1
ATOM 746 C CA . ASP A 1 96 ? 30.024 10.345 -5.745 1.00 82.38 96 ASP A CA 1
ATOM 747 C C . ASP A 1 96 ? 29.279 9.135 -6.310 1.00 82.38 96 ASP A C 1
ATOM 749 O O . ASP A 1 96 ? 28.496 9.257 -7.256 1.00 82.38 96 ASP A O 1
ATOM 753 N N . LEU A 1 97 ? 29.546 7.966 -5.735 1.00 79.62 97 LEU A N 1
ATOM 754 C CA . LEU A 1 97 ? 28.796 6.743 -5.992 1.00 79.62 97 LEU A CA 1
ATOM 755 C C . LEU A 1 97 ? 27.978 6.423 -4.752 1.00 79.62 97 LEU A C 1
ATOM 757 O O . LEU A 1 97 ? 28.526 6.319 -3.650 1.00 79.62 97 LEU A O 1
ATOM 761 N N . VAL A 1 98 ? 26.680 6.237 -4.974 1.00 66.50 98 VAL A N 1
ATOM 762 C CA . VAL A 1 98 ? 25.734 5.754 -3.974 1.00 66.50 98 VAL A CA 1
ATOM 763 C C . VAL A 1 98 ? 25.427 4.298 -4.319 1.00 66.50 98 VAL A C 1
ATOM 765 O O . VAL A 1 98 ? 24.836 4.038 -5.370 1.00 66.50 98 VAL A O 1
ATOM 768 N N . PRO A 1 99 ? 25.874 3.329 -3.507 1.00 57.81 99 PRO A N 1
ATOM 769 C CA . PRO A 1 99 ? 25.454 1.947 -3.671 1.00 57.81 99 PRO A CA 1
ATOM 770 C C . PRO A 1 99 ? 23.947 1.824 -3.413 1.00 57.81 99 PRO A C 1
ATOM 772 O O . PRO A 1 99 ? 23.432 2.404 -2.458 1.00 57.81 99 PRO A O 1
ATOM 775 N N . ALA A 1 100 ? 23.243 1.048 -4.240 1.00 48.06 100 ALA A N 1
ATOM 776 C CA . ALA A 1 100 ? 21.808 0.799 -4.072 1.00 48.06 100 ALA A CA 1
ATOM 777 C C . ALA A 1 100 ? 21.476 -0.020 -2.804 1.00 48.06 100 ALA A C 1
ATOM 779 O O . ALA A 1 100 ? 20.333 -0.032 -2.363 1.00 48.06 100 ALA A O 1
ATOM 780 N N . ASP A 1 101 ? 22.473 -0.687 -2.216 1.00 48.28 101 ASP A N 1
ATOM 781 C CA . ASP A 1 101 ? 22.370 -1.580 -1.055 1.00 48.28 101 ASP A CA 1
ATOM 782 C C . ASP A 1 101 ? 22.764 -0.913 0.280 1.00 48.28 101 ASP A C 1
ATOM 784 O O . ASP A 1 101 ? 22.855 -1.589 1.303 1.00 48.28 101 ASP A O 1
ATOM 788 N N . GLY A 1 102 ? 23.014 0.403 0.294 1.00 50.91 102 GLY A N 1
ATOM 789 C CA . GLY A 1 102 ? 23.390 1.130 1.514 1.00 50.91 102 GLY A CA 1
ATOM 790 C C . GLY A 1 102 ? 24.833 0.902 1.984 1.00 50.91 102 GLY A C 1
ATOM 791 O O . GLY A 1 102 ? 25.150 1.203 3.134 1.00 50.91 102 GLY A O 1
ATOM 792 N N . GLY A 1 103 ? 25.715 0.381 1.120 1.00 60.12 103 GLY A N 1
ATOM 793 C CA . GLY A 1 103 ? 27.154 0.279 1.389 1.00 60.12 103 GLY A CA 1
ATOM 794 C C . GLY A 1 103 ? 27.879 1.633 1.511 1.00 60.12 103 GLY A C 1
ATOM 795 O O . GLY A 1 103 ? 27.275 2.703 1.440 1.00 60.12 103 GLY A O 1
ATOM 796 N N . TYR A 1 104 ? 29.211 1.599 1.669 1.00 63.47 104 TYR A N 1
ATOM 797 C CA . TYR A 1 104 ? 30.034 2.810 1.800 1.00 63.47 104 TYR A CA 1
ATOM 798 C C . TYR A 1 104 ? 29.799 3.787 0.645 1.00 63.47 104 TYR A C 1
ATOM 800 O O . TYR A 1 104 ? 29.973 3.450 -0.528 1.00 63.47 104 TYR A O 1
ATOM 808 N N . HIS A 1 105 ? 29.484 5.032 0.990 1.00 73.94 105 HIS A N 1
ATOM 809 C CA . HIS A 1 105 ? 29.460 6.116 0.023 1.00 73.94 105 HIS A CA 1
ATOM 810 C C . HIS A 1 105 ? 30.894 6.443 -0.401 1.00 73.94 105 HIS A C 1
ATOM 812 O O . HIS A 1 105 ? 31.784 6.565 0.447 1.00 73.94 105 HIS A O 1
ATOM 818 N N . VAL A 1 106 ? 31.138 6.588 -1.707 1.00 80.19 106 VAL A N 1
ATOM 819 C CA . VAL A 1 106 ? 32.500 6.781 -2.229 1.00 80.19 106 VAL A CA 1
ATOM 820 C C . VAL A 1 106 ? 32.605 8.012 -3.094 1.00 80.19 106 VAL A C 1
ATOM 822 O O . VAL A 1 106 ? 31.882 8.158 -4.075 1.00 80.19 106 VAL A O 1
ATOM 825 N N . ARG A 1 107 ? 33.586 8.857 -2.765 1.00 84.62 107 ARG A N 1
ATOM 826 C CA . ARG A 1 107 ? 33.921 10.049 -3.540 1.00 84.62 107 ARG A CA 1
ATOM 827 C C . ARG A 1 107 ? 35.182 9.826 -4.352 1.00 84.62 107 ARG A C 1
ATOM 829 O O . ARG A 1 107 ? 36.269 9.596 -3.814 1.00 84.62 107 ARG A O 1
ATOM 836 N N . TYR A 1 108 ? 35.047 9.996 -5.657 1.00 87.06 108 TYR A N 1
ATOM 837 C CA . TYR A 1 108 ? 36.161 10.088 -6.583 1.00 87.06 108 TYR A CA 1
ATOM 838 C C . TYR A 1 108 ? 36.442 11.550 -6.897 1.00 87.06 108 TYR A C 1
ATOM 840 O O . TYR A 1 108 ? 35.585 12.254 -7.424 1.00 87.06 108 TYR A O 1
ATOM 848 N N . GLN A 1 109 ? 37.671 11.994 -6.642 1.00 88.31 109 GLN A N 1
ATOM 849 C CA . GLN A 1 109 ? 38.144 13.314 -7.047 1.00 88.31 109 GLN A CA 1
ATOM 850 C C . GLN A 1 109 ? 39.404 13.170 -7.902 1.00 88.31 109 GLN A C 1
ATOM 852 O O . GLN A 1 109 ? 40.357 12.495 -7.509 1.00 88.31 109 GLN A O 1
ATOM 857 N N . ALA A 1 110 ? 39.423 13.798 -9.081 1.00 87.88 110 ALA A N 1
ATOM 858 C CA . ALA A 1 110 ? 40.573 13.699 -9.979 1.00 87.88 110 ALA A CA 1
ATOM 859 C C . ALA A 1 110 ? 41.857 14.180 -9.282 1.00 87.88 110 ALA A C 1
ATOM 861 O O . ALA A 1 110 ? 41.898 15.263 -8.699 1.00 87.88 110 ALA A O 1
ATOM 862 N N . GLY A 1 111 ? 42.912 13.367 -9.356 1.00 84.44 111 GLY A N 1
ATOM 863 C CA . GLY A 1 111 ? 44.220 13.664 -8.773 1.00 84.44 111 GLY A CA 1
ATOM 864 C C . GLY A 1 111 ? 44.322 13.479 -7.256 1.00 84.44 111 GLY A C 1
ATOM 865 O O . GLY A 1 111 ? 45.419 13.640 -6.726 1.00 84.44 111 GLY A O 1
ATOM 866 N N . LYS A 1 112 ? 43.240 13.106 -6.559 1.00 83.38 112 LYS A N 1
ATOM 867 C CA . LYS A 1 112 ? 43.256 12.827 -5.116 1.00 83.38 112 LYS A CA 1
ATOM 868 C C . LYS A 1 112 ? 42.994 11.345 -4.810 1.00 83.38 112 LYS A C 1
ATOM 870 O O . LYS A 1 112 ? 42.430 10.650 -5.654 1.00 83.38 112 LYS A O 1
ATOM 875 N N . PRO A 1 113 ? 43.409 10.843 -3.631 1.00 78.06 113 PRO A N 1
ATOM 876 C CA . PRO A 1 113 ? 43.028 9.512 -3.163 1.00 78.06 113 PRO A CA 1
ATOM 877 C C . PRO A 1 113 ? 41.505 9.333 -3.103 1.00 78.06 113 PRO A C 1
ATOM 879 O O . PRO A 1 113 ? 40.764 10.307 -2.959 1.00 78.06 113 PRO A O 1
ATOM 882 N N . VAL A 1 114 ? 41.049 8.086 -3.219 1.00 81.38 114 VAL A N 1
ATOM 883 C CA . VAL A 1 114 ? 39.630 7.731 -3.077 1.00 81.38 114 VAL A CA 1
ATOM 884 C C . VAL A 1 114 ? 39.260 7.735 -1.597 1.00 81.38 114 VAL A C 1
ATOM 886 O O . VAL A 1 114 ? 39.968 7.128 -0.797 1.00 81.38 114 VAL A O 1
ATOM 889 N N . MET A 1 115 ? 38.163 8.411 -1.252 1.00 76.44 115 MET A N 1
ATOM 890 C CA . MET A 1 115 ? 37.680 8.524 0.127 1.00 76.44 115 MET A CA 1
ATOM 891 C C . MET A 1 115 ? 36.428 7.661 0.320 1.00 76.44 115 MET A C 1
ATOM 893 O O . MET A 1 115 ? 35.490 7.765 -0.478 1.00 76.44 115 MET A O 1
ATOM 897 N N . LEU A 1 116 ? 36.421 6.841 1.376 1.00 76.25 116 LEU A N 1
ATOM 898 C CA . LEU A 1 116 ? 35.243 6.110 1.854 1.00 76.25 116 LEU A CA 1
ATOM 899 C C . LEU A 1 116 ? 34.554 6.901 2.964 1.00 76.25 116 LEU A C 1
ATOM 901 O O . LEU A 1 116 ? 35.230 7.515 3.792 1.00 76.25 116 LEU A O 1
ATOM 905 N N . TYR A 1 117 ? 33.227 6.848 3.004 1.00 73.62 117 TYR A N 1
ATOM 906 C CA . TYR A 1 117 ? 32.429 7.490 4.043 1.00 73.62 117 TYR A CA 1
ATOM 907 C C . TYR A 1 117 ? 31.502 6.476 4.719 1.00 73.62 117 TYR A C 1
ATOM 909 O O . TYR A 1 117 ? 30.837 5.700 4.031 1.00 73.62 117 TYR A O 1
ATOM 917 N N . VAL A 1 118 ? 31.476 6.488 6.057 1.00 66.38 118 VAL A N 1
ATOM 918 C CA . VAL A 1 118 ? 30.743 5.514 6.899 1.00 66.38 118 VAL A CA 1
ATOM 919 C C . VAL A 1 118 ? 29.324 5.952 7.249 1.00 66.38 118 VAL A C 1
ATOM 921 O O . VAL A 1 118 ? 28.435 5.116 7.360 1.00 66.38 118 VAL A O 1
ATOM 924 N N . SER A 1 119 ? 29.103 7.250 7.445 1.00 69.19 119 SER A N 1
ATOM 925 C CA . SER A 1 119 ? 27.823 7.809 7.893 1.00 69.19 119 SER A CA 1
ATOM 926 C C . SER A 1 119 ? 27.803 9.327 7.695 1.00 69.19 119 SER A C 1
ATOM 928 O O . SER A 1 119 ? 28.762 9.899 7.173 1.00 69.19 119 SER A O 1
ATOM 930 N N . LYS A 1 120 ? 26.707 9.988 8.082 1.00 69.88 120 LYS A N 1
ATOM 931 C CA . LYS A 1 120 ? 26.619 11.451 8.178 1.00 69.88 120 LYS A CA 1
ATOM 932 C C . LYS A 1 120 ? 26.686 11.887 9.642 1.00 69.88 120 LYS A C 1
ATOM 934 O O . LYS A 1 120 ? 26.196 11.163 10.504 1.00 69.88 120 LYS A O 1
ATOM 939 N N . ASN A 1 121 ? 27.279 13.046 9.912 1.00 72.94 121 ASN A N 1
ATOM 940 C CA . ASN A 1 121 ? 27.197 13.698 11.217 1.00 72.94 121 ASN A CA 1
ATOM 941 C C . ASN A 1 121 ? 25.814 14.361 11.415 1.00 72.94 121 ASN A C 1
ATOM 943 O O . ASN A 1 121 ? 24.974 14.344 10.512 1.00 72.94 121 ASN A O 1
ATOM 947 N N . GLU A 1 122 ? 25.579 14.952 12.589 1.00 63.81 122 GLU A N 1
ATOM 948 C CA . GLU A 1 122 ? 24.315 15.628 12.937 1.00 63.81 122 GLU A CA 1
ATOM 949 C C . GLU A 1 122 ? 23.976 16.807 12.004 1.00 63.81 122 GLU A C 1
ATOM 951 O O . GLU A 1 122 ? 22.808 17.138 11.812 1.00 63.81 122 GLU A O 1
ATOM 956 N N . GLU A 1 123 ? 24.982 17.397 11.354 1.00 73.81 123 GLU A N 1
ATOM 957 C CA . GLU A 1 123 ? 24.831 18.474 10.366 1.00 73.81 123 GLU A CA 1
ATOM 958 C C . GLU A 1 123 ? 24.593 17.942 8.937 1.00 73.81 123 GLU A C 1
ATOM 960 O O . GLU A 1 123 ? 24.433 18.714 7.990 1.00 73.81 123 GLU A O 1
ATOM 965 N N . GLY A 1 124 ? 24.548 16.616 8.761 1.00 67.56 124 GLY A N 1
ATOM 966 C CA . GLY A 1 124 ? 24.326 15.950 7.480 1.00 67.56 124 GLY A CA 1
ATOM 967 C C . GLY A 1 124 ? 25.577 15.795 6.604 1.00 67.56 124 GLY A C 1
ATOM 968 O O . GLY A 1 124 ? 25.458 15.352 5.456 1.00 67.56 124 GLY A O 1
ATOM 969 N N . GLU A 1 125 ? 26.767 16.121 7.113 1.00 72.81 125 GLU A N 1
ATOM 970 C CA . GLU A 1 125 ? 28.042 15.970 6.413 1.00 72.81 125 GLU A CA 1
ATOM 971 C C . GLU A 1 125 ? 28.578 14.540 6.516 1.00 72.81 125 GLU A C 1
ATOM 973 O O . GLU A 1 125 ? 28.568 13.923 7.578 1.00 72.81 125 GLU A O 1
ATOM 978 N N . TYR A 1 126 ? 29.083 13.997 5.406 1.00 70.62 126 TYR A N 1
ATOM 979 C CA . TYR A 1 126 ? 29.632 12.643 5.391 1.00 70.62 126 TYR A CA 1
ATOM 980 C C . TYR A 1 126 ? 30.942 12.537 6.186 1.00 70.62 126 TYR A C 1
ATOM 982 O O . TYR A 1 126 ? 31.920 13.233 5.902 1.00 70.62 126 TYR A O 1
ATOM 990 N N . ILE A 1 127 ? 30.985 11.582 7.112 1.00 75.06 127 ILE A N 1
ATOM 991 C CA . ILE A 1 127 ? 32.145 11.251 7.938 1.00 75.06 127 ILE A CA 1
ATOM 992 C C . ILE A 1 127 ? 33.057 10.301 7.164 1.00 75.06 127 ILE A C 1
ATOM 994 O O . ILE A 1 127 ? 32.639 9.226 6.728 1.00 75.06 127 ILE A O 1
ATOM 998 N N . VAL A 1 128 ? 34.311 10.714 6.989 1.00 78.06 128 VAL A N 1
ATOM 999 C CA . VAL A 1 128 ? 35.354 9.914 6.338 1.00 78.06 128 VAL A CA 1
ATOM 1000 C C . VAL A 1 128 ? 35.734 8.720 7.217 1.00 78.06 128 VAL A C 1
ATOM 1002 O O . VAL A 1 128 ? 36.039 8.896 8.396 1.00 78.06 128 VAL A O 1
ATOM 1005 N N . ASP A 1 129 ? 35.800 7.525 6.629 1.00 72.44 129 ASP A N 1
ATOM 1006 C CA . ASP A 1 129 ? 36.372 6.344 7.281 1.00 72.44 129 ASP A CA 1
ATOM 1007 C C . ASP A 1 129 ? 37.906 6.380 7.214 1.00 72.44 129 ASP A C 1
ATOM 1009 O O . ASP A 1 129 ? 38.511 6.029 6.199 1.00 72.44 129 ASP A O 1
ATOM 1013 N N . TYR A 1 130 ? 38.553 6.816 8.297 1.00 69.94 130 TYR A N 1
ATOM 1014 C CA . TYR A 1 130 ? 40.016 6.763 8.420 1.00 69.94 130 TYR A CA 1
ATOM 1015 C C . TYR A 1 130 ? 40.534 5.409 8.925 1.00 69.94 130 TYR A C 1
ATOM 1017 O O . TYR A 1 130 ? 41.740 5.163 8.865 1.00 69.94 130 TYR A O 1
ATOM 1025 N N . ASN A 1 131 ? 39.649 4.529 9.401 1.00 64.75 131 ASN A N 1
ATOM 1026 C CA . ASN A 1 131 ? 40.017 3.246 9.997 1.00 64.75 131 ASN A CA 1
ATOM 1027 C C . ASN A 1 131 ? 40.208 2.149 8.935 1.00 64.75 131 ASN A C 1
ATOM 1029 O O . ASN A 1 131 ? 40.946 1.197 9.179 1.00 64.75 131 ASN A O 1
ATOM 1033 N N . ASN A 1 132 ? 39.628 2.315 7.738 1.00 62.56 132 ASN A N 1
ATOM 1034 C CA . ASN A 1 132 ? 39.841 1.449 6.571 1.00 62.56 132 ASN A CA 1
ATOM 1035 C C . ASN A 1 132 ? 40.535 2.187 5.407 1.00 62.56 132 ASN A C 1
ATOM 1037 O O . ASN A 1 132 ? 39.904 2.500 4.392 1.00 62.56 132 ASN A O 1
ATOM 1041 N N . PRO A 1 133 ? 41.849 2.468 5.492 1.00 61.50 133 PRO A N 1
ATOM 1042 C CA . PRO A 1 133 ? 42.565 3.145 4.418 1.00 61.50 133 PRO A CA 1
ATOM 1043 C C . PRO A 1 133 ? 42.613 2.276 3.154 1.00 61.50 133 PRO A C 1
ATOM 1045 O O . PRO A 1 133 ? 43.277 1.237 3.109 1.00 61.50 133 PRO A O 1
ATOM 1048 N N . VAL A 1 134 ? 41.955 2.718 2.081 1.00 63.22 134 VAL A N 1
ATOM 1049 C CA . VAL A 1 134 ? 41.959 1.976 0.816 1.00 63.22 134 VAL A CA 1
ATOM 1050 C C . VAL A 1 134 ? 43.140 2.385 -0.056 1.00 63.22 134 VAL A C 1
ATOM 1052 O O . VAL A 1 134 ? 43.314 3.549 -0.415 1.00 63.22 134 VAL A O 1
ATOM 1055 N N . THR A 1 135 ? 43.954 1.414 -0.474 1.00 68.44 135 THR A N 1
ATOM 1056 C CA . THR A 1 135 ? 45.074 1.654 -1.400 1.00 68.44 135 THR A CA 1
ATOM 1057 C C . THR A 1 135 ? 44.597 1.665 -2.861 1.00 68.44 135 THR A C 1
ATOM 1059 O O . THR A 1 135 ? 44.980 0.811 -3.669 1.00 68.44 135 THR A O 1
ATOM 1062 N N . ILE A 1 136 ? 43.742 2.634 -3.209 1.00 75.50 136 ILE A N 1
ATOM 1063 C CA . ILE A 1 136 ? 43.246 2.853 -4.576 1.00 75.50 136 ILE A CA 1
ATOM 1064 C C . ILE A 1 136 ? 44.005 4.030 -5.219 1.00 75.50 136 ILE A C 1
ATOM 1066 O O . ILE A 1 136 ? 44.137 5.090 -4.607 1.00 75.50 136 ILE A O 1
ATOM 1070 N N . PRO A 1 137 ? 44.517 3.887 -6.459 1.00 80.31 137 PRO A N 1
ATOM 1071 C CA . PRO A 1 137 ? 45.131 4.994 -7.194 1.00 80.31 137 PRO A CA 1
ATOM 1072 C C . PRO A 1 137 ? 44.199 6.204 -7.351 1.00 80.31 137 PRO A C 1
ATOM 1074 O O . PRO A 1 137 ? 42.988 6.050 -7.444 1.00 80.31 137 PRO A O 1
ATOM 1077 N N . ALA A 1 138 ? 44.751 7.410 -7.482 1.00 87.88 138 ALA A N 1
ATOM 1078 C CA . ALA A 1 138 ? 43.924 8.582 -7.758 1.00 87.88 138 ALA A CA 1
ATOM 1079 C C . ALA A 1 138 ? 43.174 8.441 -9.106 1.00 87.88 138 ALA A C 1
ATOM 1081 O O . ALA A 1 138 ? 43.799 8.045 -10.104 1.00 87.88 138 ALA A O 1
ATOM 1082 N N . PRO A 1 139 ? 41.873 8.786 -9.165 1.00 91.00 139 PRO A N 1
ATOM 1083 C CA . PRO A 1 139 ? 41.142 9.012 -10.411 1.00 91.00 139 PRO A CA 1
ATOM 1084 C C . PRO A 1 139 ? 41.813 10.091 -11.260 1.00 91.00 139 PRO A C 1
ATOM 1086 O O . PRO A 1 139 ? 42.581 10.915 -10.757 1.00 91.00 139 PRO A O 1
ATOM 1089 N N . LEU A 1 140 ? 41.511 10.130 -12.555 1.00 91.56 140 LEU A N 1
ATOM 1090 C CA . LEU A 1 140 ? 42.053 11.148 -13.453 1.00 91.56 140 LEU A CA 1
ATOM 1091 C C . LEU A 1 140 ? 40.998 11.671 -14.419 1.00 91.56 140 LEU A C 1
ATOM 1093 O O . LEU A 1 140 ? 40.135 10.930 -14.874 1.00 91.56 140 LEU A O 1
ATOM 1097 N N . ALA A 1 141 ? 41.119 12.944 -14.780 1.00 89.94 141 ALA A N 1
ATOM 1098 C CA . ALA A 1 141 ? 40.370 13.543 -15.873 1.00 89.94 141 ALA A CA 1
ATOM 1099 C C . ALA A 1 141 ? 41.292 13.685 -17.091 1.00 89.94 141 ALA A C 1
ATOM 1101 O O . ALA A 1 141 ? 42.418 14.177 -16.976 1.00 89.94 141 ALA A O 1
ATOM 1102 N N . LYS A 1 142 ? 40.840 13.236 -18.264 1.00 86.25 142 LYS A N 1
ATOM 1103 C CA . LYS A 1 142 ? 41.570 13.372 -19.532 1.00 86.25 142 LYS A CA 1
ATOM 1104 C C . LYS A 1 142 ? 40.582 13.648 -20.658 1.00 86.25 142 LYS A C 1
ATOM 1106 O O . LYS A 1 142 ? 39.668 12.860 -20.868 1.00 86.25 142 LYS A O 1
ATOM 1111 N N . ASN A 1 143 ? 40.794 14.735 -21.402 1.00 86.62 143 ASN A N 1
ATOM 1112 C CA . ASN A 1 143 ? 39.975 15.123 -22.560 1.00 86.62 143 ASN A CA 1
ATOM 1113 C C . ASN A 1 143 ? 38.462 15.170 -22.254 1.00 86.62 143 ASN A C 1
ATOM 1115 O O . ASN A 1 143 ? 37.658 14.659 -23.026 1.00 86.62 143 ASN A O 1
ATOM 1119 N N . GLY A 1 144 ? 38.079 15.720 -21.096 1.00 85.00 144 GLY A N 1
ATOM 1120 C CA . GLY A 1 144 ? 36.675 15.792 -20.666 1.00 85.00 144 GLY A CA 1
ATOM 1121 C C . GLY A 1 144 ? 36.079 14.470 -20.164 1.00 85.00 144 GLY A C 1
ATOM 1122 O O . GLY A 1 144 ? 34.903 14.429 -19.823 1.00 85.00 144 GLY A O 1
ATOM 1123 N N . ILE A 1 145 ? 36.871 13.396 -20.091 1.00 88.75 145 ILE A N 1
ATOM 1124 C CA . ILE A 1 145 ? 36.437 12.092 -19.586 1.00 88.75 145 ILE A CA 1
ATOM 1125 C C . ILE A 1 145 ? 37.044 11.867 -18.204 1.00 88.75 145 ILE A C 1
ATOM 1127 O O . ILE A 1 145 ? 38.259 11.982 -18.015 1.00 88.75 145 ILE A O 1
ATOM 1131 N N . PHE A 1 146 ? 36.191 11.510 -17.248 1.00 91.94 146 PHE A N 1
ATOM 1132 C CA . PHE A 1 146 ? 36.588 11.145 -15.897 1.00 91.94 146 PHE A CA 1
ATOM 1133 C C . PHE A 1 146 ? 36.795 9.633 -15.797 1.00 91.94 146 PHE A C 1
ATOM 1135 O O . PHE A 1 146 ? 35.891 8.851 -16.097 1.00 91.94 146 PHE A O 1
ATOM 1142 N N . TYR A 1 147 ? 37.985 9.227 -15.372 1.00 92.75 147 TYR A N 1
ATOM 1143 C CA . TYR A 1 147 ? 38.379 7.836 -15.243 1.00 92.75 147 TYR A CA 1
ATOM 1144 C C . TYR A 1 147 ? 38.640 7.470 -13.788 1.00 92.75 147 TYR A C 1
ATOM 1146 O O . TYR A 1 147 ? 39.392 8.159 -13.092 1.00 92.75 147 TYR A O 1
ATOM 1154 N N . ILE A 1 148 ? 38.110 6.325 -13.372 1.00 91.50 148 ILE A N 1
ATOM 1155 C CA . ILE A 1 148 ? 38.399 5.714 -12.074 1.00 91.50 148 ILE A CA 1
ATOM 1156 C C . ILE A 1 148 ? 39.303 4.488 -12.258 1.00 91.50 148 ILE A C 1
ATOM 1158 O O . ILE A 1 148 ? 39.254 3.838 -13.306 1.00 91.50 148 ILE A O 1
ATOM 1162 N N . PRO A 1 149 ? 40.157 4.145 -11.284 1.00 90.62 149 PRO A N 1
ATOM 1163 C CA . PRO A 1 149 ? 40.963 2.931 -11.368 1.00 90.62 149 PRO A CA 1
ATOM 1164 C C . PRO A 1 149 ? 40.061 1.702 -11.303 1.00 90.62 149 PRO A C 1
ATOM 1166 O O . PRO A 1 149 ? 39.218 1.623 -10.415 1.00 90.62 149 PRO A O 1
ATOM 1169 N N . ALA A 1 150 ? 40.273 0.706 -12.163 1.00 89.50 150 ALA A N 1
ATOM 1170 C CA . ALA A 1 150 ? 39.445 -0.501 -12.183 1.00 89.50 150 ALA A CA 1
ATOM 1171 C C . ALA A 1 150 ? 39.392 -1.190 -10.808 1.00 89.50 150 ALA A C 1
ATOM 1173 O O . ALA A 1 150 ? 38.316 -1.561 -10.367 1.00 89.50 150 ALA A O 1
ATOM 1174 N N . LYS A 1 151 ? 40.517 -1.238 -10.073 1.00 84.00 151 LYS A N 1
ATOM 1175 C CA . LYS A 1 151 ? 40.611 -1.812 -8.714 1.00 84.00 151 LYS A CA 1
ATOM 1176 C C . LYS A 1 151 ? 39.587 -1.244 -7.719 1.00 84.00 151 LYS A C 1
ATOM 1178 O O . LYS A 1 151 ? 39.248 -1.911 -6.749 1.00 84.00 151 LYS A O 1
ATOM 1183 N N . SER A 1 152 ? 39.081 -0.035 -7.964 1.00 81.75 152 SER A N 1
ATOM 1184 C CA . SER A 1 152 ? 38.012 0.527 -7.145 1.00 81.75 152 SER A CA 1
ATOM 1185 C C . SER A 1 152 ? 36.722 -0.297 -7.203 1.00 81.75 152 SER A C 1
ATOM 1187 O O . SER A 1 152 ? 36.070 -0.412 -6.179 1.00 81.75 152 SER A O 1
ATOM 1189 N N . LEU A 1 153 ? 36.375 -0.959 -8.316 1.00 81.62 153 LEU A N 1
ATOM 1190 C CA . LEU A 1 153 ? 35.134 -1.748 -8.384 1.00 81.62 153 LEU A CA 1
ATOM 1191 C C . LEU A 1 153 ? 35.155 -2.985 -7.478 1.00 81.62 153 LEU A C 1
ATOM 1193 O O . LEU A 1 153 ? 34.115 -3.376 -6.964 1.00 81.62 153 LEU A O 1
ATOM 1197 N N . ASP A 1 154 ? 36.329 -3.570 -7.262 1.00 78.56 154 ASP A N 1
ATOM 1198 C CA . ASP A 1 154 ? 36.519 -4.706 -6.360 1.00 78.56 154 ASP A CA 1
ATOM 1199 C C . ASP A 1 154 ? 36.386 -4.265 -4.900 1.00 78.56 154 ASP A C 1
ATOM 1201 O O . ASP A 1 154 ? 35.535 -4.753 -4.162 1.00 78.56 154 ASP A O 1
ATOM 1205 N N . GLN A 1 155 ? 37.149 -3.242 -4.511 1.00 74.00 155 GLN A N 1
ATOM 1206 C CA . GLN A 1 155 ? 37.233 -2.804 -3.115 1.00 74.00 155 GLN A CA 1
ATOM 1207 C C . GLN A 1 155 ? 36.039 -1.959 -2.649 1.00 74.00 155 GLN A C 1
ATOM 1209 O O . GLN A 1 155 ? 35.757 -1.923 -1.456 1.00 74.00 155 GLN A O 1
ATOM 1214 N N . VAL A 1 156 ? 35.357 -1.270 -3.568 1.00 72.44 156 VAL A N 1
ATOM 1215 C CA . VAL A 1 156 ? 34.238 -0.365 -3.259 1.00 72.44 156 VAL A CA 1
ATOM 1216 C C . VAL A 1 156 ? 32.898 -0.984 -3.624 1.00 72.44 156 VAL A C 1
ATOM 1218 O O . VAL A 1 156 ? 31.985 -0.999 -2.809 1.00 72.44 156 VAL A O 1
ATOM 1221 N N . LEU A 1 157 ? 32.769 -1.486 -4.853 1.00 73.00 157 LEU A N 1
ATOM 1222 C CA . LEU A 1 157 ? 31.490 -1.977 -5.380 1.00 73.00 157 LEU A CA 1
ATOM 1223 C C . LEU A 1 157 ? 31.336 -3.493 -5.255 1.00 73.00 157 LEU A C 1
ATOM 1225 O O . LEU A 1 157 ? 30.347 -4.049 -5.741 1.00 73.00 157 LEU A O 1
ATOM 1229 N N . ARG A 1 158 ? 32.314 -4.164 -4.629 1.00 76.81 158 ARG A N 1
ATOM 1230 C CA . ARG A 1 158 ? 32.306 -5.609 -4.395 1.00 76.81 158 ARG A CA 1
ATOM 1231 C C . ARG A 1 158 ? 32.106 -6.411 -5.692 1.00 76.81 158 ARG A C 1
ATOM 1233 O O . ARG A 1 158 ? 31.390 -7.414 -5.715 1.00 76.81 158 ARG A O 1
ATOM 1240 N N . LYS A 1 159 ? 32.702 -5.949 -6.800 1.00 83.69 159 LYS A N 1
ATOM 1241 C CA . LYS A 1 159 ? 32.635 -6.595 -8.124 1.00 83.69 159 LYS A CA 1
ATOM 1242 C C . LYS A 1 159 ? 33.911 -7.372 -8.403 1.00 83.69 159 LYS A C 1
ATOM 1244 O O . LYS A 1 159 ? 35.006 -6.880 -8.162 1.00 83.69 159 LYS A O 1
ATOM 1249 N N . ASN A 1 160 ? 33.788 -8.549 -9.001 1.00 85.94 160 ASN A N 1
ATOM 1250 C CA . ASN A 1 160 ? 34.969 -9.312 -9.374 1.00 85.94 160 ASN A CA 1
ATOM 1251 C C . ASN A 1 160 ? 35.550 -8.760 -10.672 1.00 85.94 160 ASN A C 1
ATOM 1253 O O . ASN A 1 160 ? 34.823 -8.517 -11.636 1.00 85.94 160 ASN A O 1
ATOM 1257 N N . ILE A 1 161 ? 36.868 -8.587 -10.706 1.00 89.00 161 ILE A N 1
ATOM 1258 C CA . ILE A 1 161 ? 37.571 -8.053 -11.869 1.00 89.00 161 ILE A CA 1
ATOM 1259 C C . ILE A 1 161 ? 38.669 -9.022 -12.269 1.00 89.00 161 ILE A C 1
ATOM 1261 O O . ILE A 1 161 ? 39.461 -9.457 -11.437 1.00 89.00 161 ILE A O 1
ATOM 1265 N N . ASN A 1 162 ? 38.754 -9.311 -13.560 1.00 91.19 162 ASN A N 1
ATOM 1266 C CA . ASN A 1 162 ? 39.864 -10.033 -14.152 1.00 91.19 162 ASN A CA 1
ATOM 1267 C C . ASN A 1 162 ? 40.461 -9.218 -15.300 1.00 91.19 162 ASN A C 1
ATOM 1269 O O . ASN A 1 162 ? 39.755 -8.512 -16.020 1.00 91.19 162 ASN A O 1
ATOM 1273 N N . TYR A 1 163 ? 41.770 -9.334 -15.483 1.00 90.38 163 TYR A N 1
ATOM 1274 C CA . TYR A 1 163 ? 42.454 -8.774 -16.634 1.00 90.38 163 TYR A CA 1
ATOM 1275 C C . TYR A 1 163 ? 43.395 -9.811 -17.232 1.00 90.38 163 TYR A C 1
ATOM 1277 O O . TYR A 1 163 ? 44.411 -10.166 -16.637 1.00 90.38 163 TYR A O 1
ATOM 1285 N N . ALA A 1 164 ? 43.064 -10.272 -18.434 1.00 91.88 164 ALA A N 1
ATOM 1286 C CA . ALA A 1 164 ? 43.855 -11.239 -19.181 1.00 91.88 164 ALA A CA 1
ATOM 1287 C C . ALA A 1 164 ? 43.754 -10.941 -20.679 1.00 91.88 164 ALA A C 1
ATOM 1289 O O . ALA A 1 164 ? 42.727 -10.464 -21.156 1.00 91.88 164 ALA A O 1
ATOM 1290 N N . ASN A 1 165 ? 44.818 -11.210 -21.443 1.00 90.50 165 ASN A N 1
ATOM 1291 C CA . ASN A 1 165 ? 44.819 -11.074 -22.908 1.00 90.50 165 ASN A CA 1
ATOM 1292 C C . ASN A 1 165 ? 44.301 -9.705 -23.410 1.00 90.50 165 ASN A C 1
ATOM 1294 O O . ASN A 1 165 ? 43.514 -9.633 -24.354 1.00 90.50 165 ASN A O 1
ATOM 1298 N N . ASN A 1 166 ? 44.718 -8.613 -22.755 1.00 91.56 166 ASN A N 1
ATOM 1299 C CA . ASN A 1 166 ? 44.281 -7.238 -23.045 1.00 91.56 166 ASN A CA 1
ATOM 1300 C C . ASN A 1 166 ? 42.759 -6.995 -22.906 1.00 91.56 166 ASN A C 1
ATOM 1302 O O . ASN A 1 166 ? 42.225 -6.022 -23.443 1.00 91.56 166 ASN A O 1
ATOM 1306 N N . THR A 1 167 ? 42.061 -7.867 -22.180 1.00 93.31 167 THR A N 1
ATOM 1307 C CA . THR A 1 167 ? 40.618 -7.803 -21.943 1.00 93.31 167 THR A CA 1
ATOM 1308 C C . THR A 1 167 ? 40.363 -7.631 -20.453 1.00 93.31 167 THR A C 1
ATOM 1310 O O . THR A 1 167 ? 40.885 -8.385 -19.633 1.00 93.31 167 THR A O 1
ATOM 1313 N N . LEU A 1 168 ? 39.598 -6.597 -20.114 1.00 92.75 168 LEU A N 1
ATOM 1314 C CA . LEU A 1 168 ? 39.059 -6.369 -18.783 1.00 92.75 168 LEU A CA 1
ATOM 1315 C C . LEU A 1 168 ? 37.697 -7.055 -18.699 1.00 92.75 168 LEU A C 1
ATOM 1317 O O . LEU A 1 168 ? 36.795 -6.699 -19.456 1.00 92.75 168 LEU A O 1
ATOM 1321 N N . THR A 1 169 ? 37.555 -7.981 -17.759 1.00 92.62 169 THR A N 1
ATOM 1322 C CA . THR A 1 169 ? 36.277 -8.600 -17.410 1.00 92.62 169 THR A CA 1
ATOM 1323 C C . THR A 1 169 ? 35.855 -8.109 -16.033 1.00 92.62 169 THR A C 1
ATOM 1325 O O . THR A 1 169 ? 36.630 -8.204 -15.082 1.00 92.62 169 THR A O 1
ATOM 1328 N N . ILE A 1 170 ? 34.636 -7.596 -15.918 1.00 90.56 170 ILE A N 1
ATOM 1329 C CA . ILE A 1 170 ? 33.993 -7.249 -14.648 1.00 90.56 170 ILE A CA 1
ATOM 1330 C C . ILE A 1 170 ? 32.771 -8.148 -14.531 1.00 90.56 170 ILE A C 1
ATOM 1332 O O . ILE A 1 170 ? 31.923 -8.108 -15.412 1.00 90.56 170 ILE A O 1
ATOM 1336 N N . TYR A 1 171 ? 32.656 -8.947 -13.477 1.00 88.19 171 TYR A N 1
ATOM 1337 C CA . TYR A 1 171 ? 31.507 -9.831 -13.294 1.00 88.19 171 TYR A CA 1
ATOM 1338 C C . TYR A 1 171 ? 30.985 -9.793 -11.863 1.00 88.19 171 TYR A C 1
ATOM 1340 O O . TYR A 1 171 ? 31.720 -9.582 -10.892 1.00 88.19 171 TYR A O 1
ATOM 1348 N N . TRP A 1 172 ? 29.681 -9.986 -11.730 1.00 84.62 172 TRP A N 1
ATOM 1349 C CA . TRP A 1 172 ? 28.994 -10.027 -10.449 1.00 84.62 172 TRP A CA 1
ATOM 1350 C C . TRP A 1 172 ? 27.805 -10.966 -10.531 1.00 84.62 172 TRP A C 1
ATOM 1352 O O . TRP A 1 172 ? 27.375 -11.376 -11.607 1.00 84.62 172 TRP A O 1
ATOM 1362 N N . ARG A 1 173 ? 27.316 -11.359 -9.364 1.00 85.31 173 ARG A N 1
ATOM 1363 C CA . ARG A 1 173 ? 26.184 -12.261 -9.236 1.00 85.31 173 ARG A CA 1
ATOM 1364 C C . ARG A 1 173 ? 25.180 -11.586 -8.321 1.00 85.31 173 ARG A C 1
ATOM 1366 O O . ARG A 1 173 ? 25.600 -11.011 -7.326 1.00 85.31 173 ARG A O 1
ATOM 1373 N N . VAL A 1 174 ? 23.910 -11.584 -8.687 1.00 84.81 174 VAL A N 1
ATOM 1374 C CA . VAL A 1 174 ? 22.842 -10.918 -7.938 1.00 84.81 174 VAL A CA 1
ATOM 1375 C C . VAL A 1 174 ? 21.800 -11.977 -7.606 1.00 84.81 174 VAL A C 1
ATOM 1377 O O . VAL A 1 174 ? 21.303 -12.628 -8.530 1.00 84.81 174 VAL A O 1
ATOM 1380 N N . PRO A 1 175 ? 21.491 -12.206 -6.320 1.00 90.69 175 PRO A N 1
ATOM 1381 C CA . PRO A 1 175 ? 20.324 -12.996 -5.961 1.00 90.69 175 PRO A CA 1
ATOM 1382 C C . PRO A 1 175 ? 19.058 -12.337 -6.525 1.00 90.69 175 PRO A C 1
ATOM 1384 O O . PRO A 1 175 ? 18.900 -11.127 -6.456 1.00 90.69 175 PRO A O 1
ATOM 1387 N N . LEU A 1 176 ? 18.144 -13.108 -7.085 1.00 89.38 176 LEU A N 1
ATOM 1388 C CA . LEU A 1 176 ? 16.824 -12.648 -7.494 1.00 89.38 176 LEU A CA 1
ATOM 1389 C C . LEU A 1 176 ? 15.816 -13.306 -6.564 1.00 89.38 176 LEU A C 1
ATOM 1391 O O . LEU A 1 176 ? 15.693 -14.530 -6.582 1.00 89.38 176 LEU A O 1
ATOM 1395 N N . ILE A 1 177 ? 15.141 -12.502 -5.744 1.00 90.88 177 ILE A N 1
ATOM 1396 C CA . ILE A 1 177 ? 14.107 -12.972 -4.823 1.00 90.88 177 ILE A CA 1
ATOM 1397 C C . ILE A 1 177 ? 12.756 -12.866 -5.530 1.00 90.88 177 ILE A C 1
ATOM 1399 O O . ILE A 1 177 ? 12.313 -11.778 -5.885 1.00 90.88 177 ILE A O 1
ATOM 1403 N N . GLU A 1 178 ? 12.102 -14.004 -5.722 1.00 86.62 178 GLU A N 1
ATOM 1404 C CA . GLU A 1 178 ? 10.760 -14.122 -6.279 1.00 86.62 178 GLU A CA 1
ATOM 1405 C C . GLU A 1 178 ? 9.813 -14.568 -5.161 1.00 86.62 178 GLU A C 1
ATOM 1407 O O . GLU A 1 178 ? 10.027 -15.607 -4.528 1.00 86.62 178 GLU A O 1
ATOM 1412 N N . ARG A 1 179 ? 8.765 -13.780 -4.914 1.00 84.06 179 ARG A N 1
ATOM 1413 C CA . ARG A 1 179 ? 7.741 -14.062 -3.905 1.00 84.06 179 ARG A CA 1
ATOM 1414 C C . ARG A 1 179 ? 6.504 -14.662 -4.571 1.00 84.06 179 ARG A C 1
ATOM 1416 O O . ARG A 1 179 ? 5.919 -14.048 -5.458 1.00 84.06 179 ARG A O 1
ATOM 1423 N N . ASN A 1 180 ? 6.069 -15.820 -4.089 1.00 79.12 180 ASN A N 1
ATOM 1424 C CA . ASN A 1 180 ? 4.757 -16.385 -4.390 1.00 79.12 180 ASN A CA 1
ATOM 1425 C C . ASN A 1 180 ? 3.722 -15.948 -3.341 1.00 79.12 180 ASN A C 1
ATOM 1427 O O . ASN A 1 180 ? 4.056 -15.409 -2.286 1.00 79.12 180 ASN A O 1
ATOM 1431 N N . SER A 1 181 ? 2.442 -16.205 -3.608 1.00 64.88 181 SER A N 1
ATOM 1432 C CA . SER A 1 181 ? 1.371 -15.946 -2.645 1.00 64.88 181 SER A CA 1
ATOM 1433 C C . SER A 1 181 ? 1.547 -16.802 -1.382 1.00 64.88 181 SER A C 1
ATOM 1435 O O . SER A 1 181 ? 1.366 -18.016 -1.432 1.00 64.88 181 SER A O 1
ATOM 1437 N N . PHE A 1 182 ? 1.842 -16.163 -0.248 1.00 71.19 182 PHE A N 1
ATOM 1438 C CA . PHE A 1 182 ? 1.807 -16.771 1.085 1.00 71.19 182 PHE A CA 1
ATOM 1439 C C . PHE A 1 182 ? 0.823 -16.004 1.990 1.00 71.19 182 PHE A C 1
ATOM 1441 O O . PHE A 1 182 ? 0.475 -14.857 1.686 1.00 71.19 182 PHE A O 1
ATOM 1448 N N . PRO A 1 183 ? 0.328 -16.607 3.088 1.00 71.50 183 PRO A N 1
ATOM 1449 C CA . PRO A 1 183 ? -0.668 -15.967 3.939 1.00 71.50 183 PRO A CA 1
ATOM 1450 C C . PRO A 1 183 ? -0.125 -14.687 4.584 1.00 71.50 183 PRO A C 1
ATOM 1452 O O . PRO A 1 183 ? 0.789 -14.725 5.403 1.00 71.50 183 PRO A O 1
ATOM 1455 N N . VAL A 1 184 ? -0.743 -13.550 4.263 1.00 78.25 184 VAL A N 1
ATOM 1456 C CA . VAL A 1 184 ? -0.483 -12.261 4.936 1.00 78.25 184 VAL A CA 1
ATOM 1457 C C . VAL A 1 184 ? -1.177 -12.162 6.301 1.00 78.25 184 VAL A C 1
ATOM 1459 O O . VAL A 1 184 ? -0.914 -11.241 7.072 1.00 78.25 184 VAL A O 1
ATOM 1462 N N . LYS A 1 185 ? -2.056 -13.125 6.610 1.00 84.81 185 LYS A N 1
ATOM 1463 C CA . LYS A 1 185 ? -2.765 -13.270 7.882 1.00 84.81 185 LYS A CA 1
ATOM 1464 C C . LYS A 1 185 ? -2.646 -14.697 8.404 1.00 84.81 185 LYS A C 1
ATOM 1466 O O . LYS A 1 185 ? -2.708 -15.643 7.619 1.00 84.81 185 LYS A O 1
ATOM 1471 N N . ALA A 1 186 ? -2.537 -14.842 9.718 1.00 86.25 186 ALA A N 1
ATOM 1472 C CA . ALA A 1 186 ? -2.532 -16.131 10.400 1.00 86.25 186 ALA A CA 1
ATOM 1473 C C . ALA A 1 186 ? -3.231 -16.028 11.761 1.00 86.25 186 ALA A C 1
ATOM 1475 O O . ALA A 1 186 ? -3.176 -14.991 12.410 1.00 86.25 186 ALA A O 1
ATOM 1476 N N . GLU A 1 187 ? -3.851 -17.109 12.226 1.00 86.94 187 GLU A N 1
ATOM 1477 C CA . GLU A 1 187 ? -4.341 -17.206 13.615 1.00 86.94 187 GLU A CA 1
ATOM 1478 C C . GLU A 1 187 ? -3.321 -17.924 14.518 1.00 86.94 187 GLU A C 1
ATOM 1480 O O . GLU A 1 187 ? -3.200 -17.655 15.719 1.00 86.94 187 GLU A O 1
ATOM 1485 N N . ALA A 1 188 ? -2.548 -18.837 13.924 1.00 87.12 188 ALA A N 1
ATOM 1486 C CA . ALA A 1 188 ? -1.574 -19.658 14.623 1.00 87.12 188 ALA A CA 1
ATOM 1487 C C . ALA A 1 188 ? -0.378 -18.839 15.133 1.00 87.12 188 ALA A C 1
ATOM 1489 O O . ALA A 1 188 ? 0.072 -17.880 14.512 1.00 87.12 188 ALA A O 1
ATOM 1490 N N . GLU A 1 189 ? 0.190 -19.278 16.256 1.00 87.75 189 GLU A N 1
ATOM 1491 C CA . GLU A 1 189 ? 1.418 -18.711 16.839 1.00 87.75 189 GLU A CA 1
ATOM 1492 C C . GLU A 1 189 ? 2.673 -19.018 16.035 1.00 87.75 189 GLU A C 1
ATOM 1494 O O . GLU A 1 189 ? 3.708 -18.395 16.250 1.00 87.75 189 GLU A O 1
ATOM 1499 N N . ASN A 1 190 ? 2.600 -20.000 15.140 1.00 88.25 190 ASN A N 1
ATOM 1500 C CA . ASN A 1 190 ? 3.711 -20.407 14.304 1.00 88.25 190 ASN A CA 1
ATOM 1501 C C . ASN A 1 190 ? 3.234 -20.574 12.864 1.00 88.25 190 ASN A C 1
ATOM 1503 O O . ASN A 1 190 ? 2.248 -21.265 12.612 1.00 88.25 190 ASN A O 1
ATOM 1507 N N . GLN A 1 191 ? 3.980 -19.985 11.938 1.00 88.19 191 GLN A N 1
ATOM 1508 C CA . GLN A 1 191 ? 3.814 -20.140 10.500 1.00 88.19 191 GLN A CA 1
ATOM 1509 C C . GLN A 1 191 ? 5.100 -20.733 9.922 1.00 88.19 191 GLN A C 1
ATOM 1511 O O . GLN A 1 191 ? 6.194 -20.380 10.352 1.00 88.19 191 GLN A O 1
ATOM 1516 N N . VAL A 1 192 ? 4.989 -21.636 8.952 1.00 87.88 192 VAL A N 1
ATOM 1517 C CA . VAL A 1 192 ? 6.159 -22.158 8.232 1.00 87.88 192 VAL A CA 1
ATOM 1518 C C . VAL A 1 192 ? 6.311 -21.392 6.928 1.00 87.88 192 VAL A C 1
ATOM 1520 O O . VAL A 1 192 ? 5.339 -21.270 6.186 1.00 87.88 192 VAL A O 1
ATOM 1523 N N . LEU A 1 193 ? 7.522 -20.903 6.672 1.00 89.06 193 LEU A N 1
ATOM 1524 C CA . LEU A 1 193 ? 7.928 -20.298 5.411 1.00 89.06 193 LEU A CA 1
ATOM 1525 C C . LEU A 1 193 ? 8.826 -21.261 4.636 1.00 89.06 193 LEU A C 1
ATOM 1527 O O . LEU A 1 193 ? 9.805 -21.770 5.185 1.00 89.06 193 LEU A O 1
ATOM 1531 N N . LYS A 1 194 ? 8.511 -21.484 3.363 1.00 90.50 194 LYS A N 1
ATOM 1532 C CA . LYS A 1 194 ? 9.242 -22.368 2.453 1.00 90.50 194 LYS A CA 1
ATOM 1533 C C . LYS A 1 194 ? 10.030 -21.557 1.436 1.00 90.50 194 LYS A C 1
ATOM 1535 O O . LYS A 1 194 ? 9.447 -20.780 0.681 1.00 90.50 194 LYS A O 1
ATOM 1540 N N . ILE A 1 195 ? 11.341 -21.758 1.386 1.00 91.38 195 ILE A N 1
ATOM 1541 C CA . ILE A 1 195 ? 12.238 -21.021 0.492 1.00 91.38 195 ILE A CA 1
ATOM 1542 C C . ILE A 1 195 ? 13.010 -22.018 -0.370 1.00 91.38 195 ILE A C 1
ATOM 1544 O O . ILE A 1 195 ? 13.796 -22.805 0.152 1.00 91.38 195 ILE A O 1
ATOM 1548 N N . ALA A 1 196 ? 12.826 -21.958 -1.685 1.00 92.12 196 ALA A N 1
ATOM 1549 C CA . ALA A 1 196 ? 13.717 -22.587 -2.651 1.00 92.12 196 ALA A CA 1
ATOM 1550 C C . ALA A 1 196 ? 14.890 -21.642 -2.937 1.00 92.12 196 ALA A C 1
ATOM 1552 O O . ALA A 1 196 ? 14.654 -20.486 -3.271 1.00 92.12 196 ALA A O 1
ATOM 1553 N N . TYR A 1 197 ? 16.140 -22.096 -2.878 1.00 92.50 197 TYR A N 1
ATOM 1554 C CA . TYR A 1 197 ? 17.292 -21.287 -3.293 1.00 92.50 197 TYR A CA 1
ATOM 1555 C C . TYR A 1 197 ? 18.276 -22.075 -4.158 1.00 92.50 197 TYR A C 1
ATOM 1557 O O . TYR A 1 197 ? 18.486 -23.265 -3.941 1.00 92.50 197 TYR A O 1
ATOM 1565 N N . GLU A 1 198 ? 18.839 -21.430 -5.178 1.00 93.50 198 GLU A N 1
ATOM 1566 C CA . GLU A 1 198 ? 19.805 -22.036 -6.105 1.00 93.50 198 GLU A CA 1
ATOM 1567 C C . GLU A 1 198 ? 21.093 -22.461 -5.367 1.00 93.50 198 GLU A C 1
ATOM 1569 O O . GLU A 1 198 ? 21.593 -21.728 -4.521 1.00 93.50 198 GLU A O 1
ATOM 1574 N N . ASP A 1 199 ? 21.655 -23.627 -5.705 1.00 91.12 199 ASP A N 1
ATOM 1575 C CA . ASP A 1 199 ? 22.814 -24.267 -5.036 1.00 91.12 199 ASP A CA 1
ATOM 1576 C C . ASP A 1 199 ? 24.076 -23.382 -4.957 1.00 91.12 199 ASP A C 1
ATOM 1578 O O . ASP A 1 199 ? 24.918 -23.577 -4.087 1.00 91.12 199 ASP A O 1
ATOM 1582 N N . GLU A 1 200 ? 24.201 -22.384 -5.838 1.00 89.50 200 GLU A N 1
ATOM 1583 C CA . GLU A 1 200 ? 25.319 -21.430 -5.861 1.00 89.50 200 GLU A CA 1
ATOM 1584 C C . GLU A 1 200 ? 25.156 -20.218 -4.913 1.00 89.50 200 GLU A C 1
ATOM 1586 O O . GLU A 1 200 ? 26.031 -19.344 -4.897 1.00 89.50 200 GLU A O 1
ATOM 1591 N N . LEU A 1 201 ? 24.045 -20.116 -4.177 1.00 90.56 201 LEU A N 1
ATOM 1592 C CA . LEU A 1 201 ? 23.784 -19.058 -3.193 1.00 90.56 201 LEU A CA 1
ATOM 1593 C C . LEU A 1 201 ? 24.212 -19.478 -1.782 1.00 90.56 201 LEU A C 1
ATOM 1595 O O . LEU A 1 201 ? 24.179 -20.658 -1.429 1.00 90.56 201 LEU A O 1
ATOM 1599 N N . ASP A 1 202 ? 24.527 -18.487 -0.945 1.00 89.94 202 ASP A N 1
ATOM 1600 C CA . ASP A 1 202 ? 24.559 -18.706 0.500 1.00 89.94 202 ASP A CA 1
ATOM 1601 C C . ASP A 1 202 ? 23.147 -19.057 0.988 1.00 89.94 202 ASP A C 1
ATOM 1603 O O . ASP A 1 202 ? 22.149 -18.606 0.420 1.00 89.94 202 ASP A O 1
ATOM 1607 N N . ILE A 1 203 ? 23.062 -19.844 2.065 1.00 89.38 203 ILE A N 1
ATOM 1608 C CA . ILE A 1 203 ? 21.778 -20.226 2.660 1.00 89.38 203 ILE A CA 1
ATOM 1609 C C . ILE A 1 203 ? 21.019 -18.947 3.054 1.00 89.38 203 ILE A C 1
ATOM 1611 O O . ILE A 1 203 ? 21.525 -18.199 3.898 1.00 89.38 203 ILE A O 1
ATOM 1615 N N . PRO A 1 204 ? 19.819 -18.691 2.496 1.00 91.19 204 PRO A N 1
ATOM 1616 C CA . PRO A 1 204 ? 19.053 -17.510 2.852 1.00 91.19 204 PRO A CA 1
ATOM 1617 C C . PRO A 1 204 ? 18.721 -17.492 4.343 1.00 91.19 204 PRO A C 1
ATOM 1619 O O . PRO A 1 204 ? 18.411 -18.528 4.941 1.00 91.19 204 PRO A O 1
ATOM 1622 N N . LEU A 1 205 ? 18.764 -16.301 4.934 1.00 89.00 205 LEU A N 1
ATOM 1623 C CA . LEU A 1 205 ? 18.416 -16.086 6.333 1.00 89.00 205 LEU A CA 1
ATOM 1624 C C . LEU A 1 205 ? 17.110 -15.315 6.410 1.00 89.00 205 LEU A C 1
ATOM 1626 O O . LEU A 1 205 ? 16.951 -14.280 5.768 1.00 89.00 205 LEU A O 1
ATOM 1630 N N . VAL A 1 206 ? 16.191 -15.793 7.241 1.00 88.12 206 VAL A N 1
ATOM 1631 C CA . VAL A 1 206 ? 15.026 -15.003 7.631 1.00 88.12 206 VAL A CA 1
ATOM 1632 C C . VAL A 1 206 ? 15.323 -14.378 8.976 1.00 88.12 206 VAL A C 1
ATOM 1634 O O . VAL A 1 206 ? 15.687 -15.072 9.925 1.00 88.12 206 VAL A O 1
ATOM 1637 N N . MET A 1 207 ? 15.161 -13.070 9.062 1.00 85.19 207 MET A N 1
ATOM 1638 C CA . MET A 1 207 ? 15.338 -12.327 10.295 1.00 85.19 207 MET A CA 1
ATOM 1639 C C . MET A 1 207 ? 13.986 -11.820 10.759 1.00 85.19 207 MET A C 1
ATOM 1641 O O . MET A 1 207 ? 13.251 -11.210 9.978 1.00 85.19 207 MET A O 1
ATOM 1645 N N . ARG A 1 208 ? 13.665 -12.046 12.035 1.00 78.81 208 ARG A N 1
ATOM 1646 C CA . ARG A 1 208 ? 12.640 -11.228 12.679 1.00 78.81 208 ARG A CA 1
ATOM 1647 C C . ARG A 1 208 ? 13.283 -9.888 12.990 1.00 78.81 208 ARG A C 1
ATOM 1649 O O . ARG A 1 208 ? 14.361 -9.842 13.584 1.00 78.81 208 ARG A O 1
ATOM 1656 N N . VAL A 1 209 ? 12.600 -8.821 12.613 1.00 71.88 209 VAL A N 1
ATOM 1657 C CA . VAL A 1 209 ? 12.943 -7.488 13.091 1.00 71.88 209 VAL A CA 1
ATOM 1658 C C . VAL A 1 209 ? 12.275 -7.346 14.440 1.00 71.88 209 VAL A C 1
ATOM 1660 O O . VAL A 1 209 ? 11.097 -7.004 14.520 1.00 71.88 209 VAL A O 1
ATOM 1663 N N . SER A 1 210 ? 12.992 -7.736 15.483 1.00 61.25 210 SER A N 1
ATOM 1664 C CA . SER A 1 210 ? 12.757 -7.180 16.804 1.00 61.25 210 SER A CA 1
ATOM 1665 C C . SER A 1 210 ? 13.706 -6.006 16.982 1.00 61.25 210 SER A C 1
ATOM 1667 O O . SER A 1 210 ? 14.771 -5.999 16.381 1.00 61.25 210 SER A O 1
ATOM 1669 N N . ASP A 1 211 ? 13.328 -5.037 17.803 1.00 52.72 211 ASP A N 1
ATOM 1670 C CA . ASP A 1 211 ? 14.158 -3.911 18.222 1.00 52.72 211 ASP A CA 1
ATOM 1671 C C . ASP A 1 211 ? 14.190 -2.711 17.253 1.00 52.72 211 ASP A C 1
ATOM 1673 O O . ASP A 1 211 ? 14.337 -2.821 16.029 1.00 52.72 211 ASP A O 1
ATOM 1677 N N . ILE A 1 212 ? 14.155 -1.510 17.835 1.00 48.22 212 ILE A N 1
ATOM 1678 C CA . ILE A 1 212 ? 14.615 -0.260 17.210 1.00 48.22 212 ILE A CA 1
ATOM 1679 C C . ILE A 1 212 ? 16.158 -0.332 17.059 1.00 48.22 212 ILE A C 1
ATOM 1681 O O . ILE A 1 212 ? 16.896 0.441 17.668 1.00 48.22 212 ILE A O 1
ATOM 1685 N N . GLY A 1 213 ? 16.670 -1.304 16.284 1.00 40.22 213 GLY A N 1
ATOM 1686 C CA . GLY A 1 213 ? 18.102 -1.435 15.971 1.00 40.22 213 GLY A CA 1
ATOM 1687 C C . GLY A 1 213 ? 18.716 -2.841 15.867 1.00 40.22 213 GLY A C 1
ATOM 1688 O O . GLY A 1 213 ? 19.927 -2.910 15.655 1.00 40.22 213 GLY A O 1
ATOM 1689 N N . GLY A 1 214 ? 17.963 -3.941 15.983 1.00 45.31 214 GLY A N 1
ATOM 1690 C CA . GLY A 1 214 ? 18.507 -5.308 15.936 1.00 45.31 214 GLY A CA 1
ATOM 1691 C C . GLY A 1 214 ? 17.777 -6.238 14.963 1.00 45.31 214 GLY A C 1
ATOM 1692 O O . GLY A 1 214 ? 16.707 -5.934 14.450 1.00 45.31 214 GLY A O 1
ATOM 1693 N N . ALA A 1 215 ? 18.404 -7.361 14.611 1.00 48.97 215 ALA A N 1
ATOM 1694 C CA . ALA A 1 215 ? 17.806 -8.393 13.766 1.00 48.97 215 ALA A CA 1
ATOM 1695 C C . ALA A 1 215 ? 18.354 -9.764 14.179 1.00 48.97 215 ALA A C 1
ATOM 1697 O O . ALA A 1 215 ? 19.564 -9.994 14.146 1.00 48.97 215 ALA A O 1
ATOM 1698 N N . GLY A 1 216 ? 17.468 -10.682 14.574 1.00 52.47 216 GLY A N 1
ATOM 1699 C CA . GLY A 1 216 ? 17.827 -12.050 14.952 1.00 52.47 216 GLY A CA 1
ATOM 1700 C C . GLY A 1 216 ? 17.539 -13.034 13.820 1.00 52.47 216 GLY A C 1
ATOM 1701 O O . GLY A 1 216 ? 16.398 -13.132 13.363 1.00 52.47 216 GLY A O 1
ATOM 1702 N N . SER A 1 217 ? 18.548 -13.783 13.365 1.00 58.53 217 SER A N 1
ATOM 1703 C CA . SER A 1 217 ? 18.355 -14.826 12.348 1.00 58.53 217 SER A CA 1
ATOM 1704 C C . SER A 1 217 ? 17.596 -16.034 12.911 1.00 58.53 217 SER A C 1
ATOM 1706 O O . SER A 1 217 ? 17.949 -16.553 13.973 1.00 58.53 217 SER A O 1
ATOM 1708 N N . LEU A 1 218 ? 16.584 -16.508 12.185 1.00 70.06 218 LEU A N 1
ATOM 1709 C CA . LEU A 1 218 ? 15.841 -17.732 12.483 1.00 70.06 218 LEU A CA 1
ATOM 1710 C C . LEU A 1 218 ? 16.560 -18.948 11.883 1.00 70.06 218 LEU A C 1
ATOM 1712 O O . LEU A 1 218 ? 17.154 -18.866 10.811 1.00 70.06 218 LEU A O 1
ATOM 1716 N N . GLN A 1 219 ? 16.511 -20.087 12.579 1.00 68.69 219 GLN A N 1
ATOM 1717 C CA . GLN A 1 219 ? 17.186 -21.308 12.131 1.00 68.69 219 GLN A CA 1
ATOM 1718 C C . GLN A 1 219 ? 16.335 -22.135 11.160 1.00 68.69 219 GLN A C 1
ATOM 1720 O O . GLN A 1 219 ? 15.139 -22.349 11.378 1.00 68.69 219 GLN A O 1
ATOM 1725 N N . ASN A 1 220 ? 17.000 -22.682 10.143 1.00 70.81 220 ASN A N 1
ATOM 1726 C CA . ASN A 1 220 ? 16.422 -23.597 9.159 1.00 70.81 220 ASN A CA 1
ATOM 1727 C C . ASN A 1 220 ? 16.333 -25.012 9.744 1.00 70.81 220 ASN A C 1
ATOM 1729 O O . ASN A 1 220 ? 17.268 -25.465 10.406 1.00 70.81 220 ASN A O 1
ATOM 1733 N N . ARG A 1 221 ? 15.222 -25.723 9.510 1.00 61.72 221 ARG A N 1
ATOM 1734 C CA . ARG A 1 221 ? 14.983 -27.038 10.147 1.00 61.72 221 ARG A CA 1
ATOM 1735 C C . ARG A 1 221 ? 15.044 -28.242 9.208 1.00 61.72 221 ARG A C 1
ATOM 1737 O O . ARG A 1 221 ? 15.167 -29.364 9.695 1.00 61.72 221 ARG A O 1
ATOM 1744 N N . LYS A 1 222 ? 14.972 -28.039 7.891 1.00 63.31 222 LYS A N 1
ATOM 1745 C CA . LYS A 1 222 ? 14.987 -29.124 6.898 1.00 63.31 222 LYS A CA 1
ATOM 1746 C C . LYS A 1 222 ? 15.524 -28.615 5.564 1.00 63.31 222 LYS A C 1
ATOM 1748 O O . LYS A 1 222 ? 15.149 -27.510 5.187 1.00 63.31 222 LYS A O 1
ATOM 1753 N N . SER A 1 223 ? 16.365 -29.400 4.884 1.00 67.88 223 SER A N 1
ATOM 1754 C CA . SER A 1 223 ? 16.772 -29.146 3.500 1.00 67.88 223 SER A CA 1
ATOM 1755 C C . SER A 1 223 ? 16.457 -30.334 2.587 1.00 67.88 223 SER A C 1
ATOM 1757 O O . SER A 1 223 ? 16.767 -31.475 2.929 1.00 67.88 223 SER A O 1
ATOM 1759 N N . GLU A 1 224 ? 15.831 -30.075 1.440 1.00 80.88 224 GLU A N 1
ATOM 1760 C CA . GLU A 1 224 ? 15.596 -31.065 0.375 1.00 80.88 224 GLU A CA 1
ATOM 1761 C C . GLU A 1 224 ? 16.157 -30.536 -0.951 1.00 80.88 224 GLU A C 1
ATOM 1763 O O . GLU A 1 224 ? 16.010 -29.353 -1.251 1.00 80.88 224 GLU A O 1
ATOM 1768 N N . GLU A 1 225 ? 16.825 -31.388 -1.733 1.00 83.81 225 GLU A N 1
ATOM 1769 C CA . GLU A 1 225 ? 17.375 -31.002 -3.038 1.00 83.81 225 GLU A CA 1
ATOM 1770 C C . GLU A 1 225 ? 16.317 -31.113 -4.138 1.00 83.81 225 GLU A C 1
ATOM 1772 O O . GLU A 1 225 ? 15.593 -32.106 -4.215 1.00 83.81 225 GLU A O 1
ATOM 1777 N N . LEU A 1 226 ? 16.285 -30.122 -5.028 1.00 84.38 226 LEU A N 1
ATOM 1778 C CA . LEU A 1 226 ? 15.324 -29.998 -6.119 1.00 84.38 226 LEU A CA 1
ATOM 1779 C C . LEU A 1 226 ? 16.057 -29.667 -7.423 1.00 84.38 226 LEU A C 1
ATOM 1781 O O . LEU A 1 226 ? 17.112 -29.028 -7.417 1.00 84.38 226 LEU A O 1
ATOM 1785 N N . ILE A 1 227 ? 15.479 -30.049 -8.561 1.00 84.56 227 ILE A N 1
ATOM 1786 C CA . ILE A 1 227 ? 15.957 -29.619 -9.881 1.00 84.56 227 ILE A CA 1
ATOM 1787 C C . ILE A 1 227 ? 14.846 -28.820 -10.553 1.00 84.56 227 ILE A C 1
ATOM 1789 O O . ILE A 1 227 ? 13.794 -29.368 -10.873 1.00 84.56 227 ILE A O 1
ATOM 1793 N N . LEU A 1 228 ? 15.103 -27.536 -10.796 1.00 79.44 228 LEU A N 1
ATOM 1794 C CA . LEU A 1 228 ? 14.188 -26.611 -11.466 1.00 79.44 228 LEU A CA 1
ATOM 1795 C C . LEU A 1 228 ? 14.934 -25.967 -12.636 1.00 79.44 228 LEU A C 1
ATOM 1797 O O . LEU A 1 228 ? 16.040 -25.466 -12.455 1.00 79.44 228 LEU A O 1
ATOM 1801 N N . ASP A 1 229 ? 14.362 -25.993 -13.841 1.00 77.69 229 ASP A N 1
ATOM 1802 C CA . ASP A 1 229 ? 14.941 -25.357 -15.038 1.00 77.69 229 ASP A CA 1
ATOM 1803 C C . ASP A 1 229 ? 16.401 -25.774 -15.339 1.00 77.69 229 ASP A C 1
ATOM 1805 O O . ASP A 1 229 ? 17.241 -24.953 -15.707 1.00 77.69 229 ASP A O 1
ATOM 1809 N N . ASN A 1 230 ? 16.724 -27.064 -15.165 1.00 84.75 230 ASN A N 1
ATOM 1810 C CA . ASN A 1 230 ? 18.086 -27.628 -15.267 1.00 84.75 230 ASN A CA 1
ATOM 1811 C C . ASN A 1 230 ? 19.114 -27.033 -14.285 1.00 84.75 230 ASN A C 1
ATOM 1813 O O . ASN A 1 230 ? 20.319 -27.221 -14.459 1.00 84.75 230 ASN A O 1
ATOM 1817 N N . LYS A 1 231 ? 18.655 -26.343 -13.242 1.00 87.06 231 LYS A N 1
ATOM 1818 C CA . LYS A 1 231 ? 19.472 -25.839 -12.141 1.00 87.06 231 LYS A CA 1
ATOM 1819 C C . LYS A 1 231 ? 19.141 -26.587 -10.856 1.00 87.06 231 LYS A C 1
ATOM 1821 O O . LYS A 1 231 ? 18.016 -27.044 -10.654 1.00 87.06 231 LYS A O 1
ATOM 1826 N N . LYS A 1 232 ? 20.137 -26.706 -9.983 1.00 91.88 232 LYS A N 1
ATOM 1827 C CA . LYS A 1 232 ? 19.990 -27.331 -8.670 1.00 91.88 232 LYS A CA 1
ATOM 1828 C C . LYS A 1 232 ? 19.529 -26.290 -7.650 1.00 91.88 232 LYS A C 1
ATOM 1830 O O . LYS A 1 232 ? 20.108 -25.208 -7.577 1.00 91.88 232 LYS A O 1
ATOM 1835 N N . PHE A 1 233 ? 18.507 -26.633 -6.877 1.00 92.19 233 PHE A N 1
ATOM 1836 C CA . PHE A 1 233 ? 17.950 -25.830 -5.793 1.00 92.19 233 PHE A CA 1
ATOM 1837 C C . PHE A 1 233 ? 17.918 -26.635 -4.490 1.00 92.19 233 PHE A C 1
ATOM 1839 O O . PHE A 1 233 ? 17.901 -27.865 -4.505 1.00 92.19 233 PHE A O 1
ATOM 1846 N N . HIS A 1 234 ? 17.853 -25.924 -3.370 1.00 90.69 234 HIS A N 1
ATOM 1847 C CA . HIS A 1 234 ? 17.581 -26.451 -2.036 1.00 90.69 234 HIS A CA 1
ATOM 1848 C C . HIS A 1 234 ? 16.298 -25.826 -1.502 1.00 90.69 234 HIS A C 1
ATOM 1850 O O . HIS A 1 234 ? 16.126 -24.612 -1.580 1.00 90.69 234 HIS A O 1
ATOM 1856 N N . MET A 1 235 ? 15.408 -26.633 -0.937 1.00 89.56 235 MET A N 1
ATOM 1857 C CA . MET A 1 235 ? 14.248 -26.159 -0.185 1.00 89.56 235 MET A CA 1
ATOM 1858 C C . MET A 1 235 ? 14.600 -26.051 1.285 1.00 89.56 235 MET A C 1
ATOM 1860 O O . MET A 1 235 ? 15.035 -27.048 1.845 1.00 89.56 235 MET A O 1
ATOM 1864 N N . ILE A 1 236 ? 14.345 -24.916 1.929 1.00 89.88 236 ILE A N 1
ATOM 1865 C CA . ILE A 1 236 ? 14.393 -24.785 3.389 1.00 89.88 236 ILE A CA 1
ATOM 1866 C C . ILE A 1 236 ? 13.036 -24.403 3.960 1.00 89.88 236 ILE A C 1
ATOM 1868 O O . ILE A 1 236 ? 12.275 -23.651 3.353 1.00 89.88 236 ILE A O 1
ATOM 1872 N N . GLU A 1 237 ? 12.758 -24.911 5.157 1.00 89.38 237 GLU A N 1
ATOM 1873 C CA . GLU A 1 237 ? 11.600 -24.522 5.959 1.00 89.38 237 GLU A CA 1
ATOM 1874 C C . GLU A 1 237 ? 12.051 -23.729 7.189 1.00 89.38 237 GLU A C 1
ATOM 1876 O O . GLU A 1 237 ? 12.879 -24.198 7.985 1.00 89.38 237 GLU A O 1
ATOM 1881 N N . VAL A 1 238 ? 11.476 -22.538 7.352 1.00 88.25 238 VAL A N 1
ATOM 1882 C CA . VAL A 1 238 ? 11.738 -21.627 8.467 1.00 88.25 238 VAL A CA 1
ATOM 1883 C C . VAL A 1 238 ? 10.475 -21.473 9.303 1.00 88.25 238 VAL A C 1
ATOM 1885 O O . VAL A 1 238 ? 9.421 -21.101 8.795 1.00 88.25 238 VAL A O 1
ATOM 1888 N N . SER A 1 239 ? 10.576 -21.750 10.603 1.00 87.12 239 SER A N 1
ATOM 1889 C CA . SER A 1 239 ? 9.465 -21.560 11.539 1.00 87.12 239 SER A CA 1
ATOM 1890 C C . SER A 1 239 ? 9.434 -20.110 12.016 1.00 87.12 239 SER A C 1
ATOM 1892 O O . SER A 1 239 ? 10.291 -19.684 12.789 1.00 87.12 239 SER A O 1
ATOM 1894 N N . LEU A 1 240 ? 8.424 -19.368 11.584 1.00 88.50 240 LEU A N 1
ATOM 1895 C CA . LEU A 1 240 ? 8.136 -18.010 12.016 1.00 88.50 240 LEU A CA 1
ATOM 1896 C C . LEU A 1 240 ? 7.229 -18.074 13.242 1.00 88.50 240 LEU A C 1
ATOM 1898 O O . LEU A 1 240 ? 6.054 -18.410 13.129 1.00 88.50 240 LEU A O 1
ATOM 1902 N N . SER A 1 241 ? 7.758 -17.754 14.419 1.00 86.50 241 SER A N 1
ATOM 1903 C CA . SER A 1 241 ? 6.895 -17.467 15.568 1.00 86.50 241 SER A CA 1
ATOM 1904 C C . SER A 1 241 ? 6.215 -16.108 15.333 1.00 86.50 241 SER A C 1
ATOM 1906 O O . SER A 1 241 ? 6.840 -15.192 14.791 1.00 86.50 241 SER A O 1
ATOM 1908 N N . LEU A 1 242 ? 4.947 -15.971 15.701 1.00 88.88 242 LEU A N 1
ATOM 1909 C CA . LEU A 1 242 ? 4.140 -14.780 15.455 1.00 88.88 242 LEU A CA 1
ATOM 1910 C C . LEU A 1 242 ? 3.595 -14.219 16.772 1.00 88.88 242 LEU A C 1
ATOM 1912 O O . LEU A 1 242 ? 2.891 -14.903 17.519 1.00 88.88 242 LEU A O 1
ATOM 1916 N N . GLN A 1 243 ? 3.887 -12.949 17.029 1.00 88.62 243 GLN A N 1
ATOM 1917 C CA . GLN A 1 243 ? 3.236 -12.155 18.068 1.00 88.62 243 GLN A CA 1
ATOM 1918 C C . GLN A 1 243 ? 1.884 -11.634 17.562 1.00 88.62 243 GLN A C 1
ATOM 1920 O O . GLN A 1 243 ? 1.708 -11.515 16.352 1.00 88.62 243 GLN A O 1
ATOM 1925 N N . PRO A 1 244 ? 0.903 -11.337 18.427 1.00 91.50 244 PRO A N 1
ATOM 1926 C CA . PRO A 1 244 ? -0.350 -10.707 18.003 1.00 91.50 244 PRO A CA 1
ATOM 1927 C C . PRO A 1 244 ? -0.122 -9.392 17.238 1.00 91.50 244 PRO A C 1
ATOM 1929 O O . PRO A 1 244 ? 0.745 -8.599 17.607 1.00 91.50 244 PRO A O 1
ATOM 1932 N N . GLY A 1 245 ? -0.912 -9.152 16.189 1.00 90.31 245 GLY A N 1
ATOM 1933 C CA . GLY A 1 245 ? -0.744 -7.998 15.300 1.00 90.31 245 GLY A CA 1
ATOM 1934 C C . GLY A 1 245 ? 0.295 -8.231 14.197 1.00 90.31 245 GLY A C 1
ATOM 1935 O O . GLY A 1 245 ? 0.548 -9.366 13.792 1.00 90.31 245 GLY A O 1
ATOM 1936 N N . ASP A 1 246 ? 0.862 -7.152 13.663 1.00 90.38 246 ASP A N 1
ATOM 1937 C CA . ASP A 1 246 ? 1.798 -7.209 12.534 1.00 90.38 246 ASP A CA 1
ATOM 1938 C C . ASP A 1 246 ? 3.194 -7.695 12.959 1.00 90.38 246 ASP A C 1
ATOM 1940 O O . ASP A 1 246 ? 3.808 -7.148 13.875 1.00 90.38 246 ASP A O 1
ATOM 1944 N N . ASN A 1 247 ? 3.722 -8.696 12.249 1.00 89.25 247 ASN A N 1
ATOM 1945 C CA . ASN A 1 247 ? 5.073 -9.230 12.435 1.00 89.25 247 ASN A CA 1
ATOM 1946 C C . ASN A 1 247 ? 5.911 -8.964 11.189 1.00 89.25 247 ASN A C 1
ATOM 1948 O O . ASN A 1 247 ? 5.643 -9.549 10.140 1.00 89.25 247 ASN A O 1
ATOM 1952 N N . LEU A 1 248 ? 6.926 -8.111 11.314 1.00 88.81 248 LEU A N 1
ATOM 1953 C CA . LEU A 1 248 ? 7.856 -7.781 10.240 1.00 88.81 248 LEU A CA 1
ATOM 1954 C C . LEU A 1 248 ? 9.032 -8.768 10.189 1.00 88.81 248 LEU A C 1
ATOM 1956 O O . LEU A 1 248 ? 9.717 -9.008 11.189 1.00 88.81 248 LEU A O 1
ATOM 1960 N N . PHE A 1 249 ? 9.308 -9.267 8.989 1.00 88.50 249 PHE A N 1
ATOM 1961 C CA . PHE A 1 249 ? 10.437 -10.133 8.685 1.00 88.50 249 PHE A CA 1
ATOM 1962 C C . PHE A 1 249 ? 11.205 -9.624 7.466 1.00 88.50 249 PHE A C 1
ATOM 1964 O O . PHE A 1 249 ? 10.621 -9.041 6.550 1.00 88.50 249 PHE A O 1
ATOM 1971 N N . TYR A 1 250 ? 12.503 -9.918 7.431 1.00 87.62 250 TYR A N 1
ATOM 1972 C CA . TYR A 1 250 ? 13.322 -9.798 6.228 1.00 87.62 250 TYR A CA 1
ATOM 1973 C C . TYR A 1 250 ? 13.806 -11.171 5.784 1.00 87.62 250 TYR A C 1
ATOM 1975 O O . TYR A 1 250 ? 14.323 -11.937 6.596 1.00 87.62 250 TYR A O 1
ATOM 1983 N N . LEU A 1 251 ? 13.693 -11.451 4.491 1.00 90.00 251 LEU A N 1
ATOM 1984 C CA . LEU A 1 251 ? 14.467 -12.484 3.824 1.00 90.00 251 LEU A CA 1
ATOM 1985 C C . LEU A 1 251 ? 15.748 -11.845 3.295 1.00 90.00 251 LEU A C 1
ATOM 1987 O O . LEU A 1 251 ? 15.689 -10.914 2.498 1.00 90.00 251 LEU A O 1
ATOM 1991 N N . TRP A 1 252 ? 16.892 -12.359 3.721 1.00 90.31 252 TRP A N 1
ATOM 1992 C CA . TRP A 1 252 ? 18.201 -11.975 3.220 1.00 90.31 252 TRP A CA 1
ATOM 1993 C C . TRP A 1 252 ? 18.806 -13.106 2.396 1.00 90.31 252 TRP A C 1
ATOM 1995 O O . TRP A 1 252 ? 18.843 -14.258 2.835 1.00 90.31 252 TRP A O 1
ATOM 2005 N N . ALA A 1 253 ? 19.308 -12.764 1.215 1.00 90.81 253 ALA A N 1
ATOM 2006 C CA . ALA A 1 253 ? 20.007 -13.672 0.322 1.00 90.81 253 ALA A CA 1
ATOM 2007 C C . ALA A 1 253 ? 21.341 -13.070 -0.125 1.00 90.81 253 ALA A C 1
ATOM 2009 O O . ALA A 1 253 ? 21.430 -11.873 -0.407 1.00 90.81 253 ALA A O 1
ATOM 2010 N N . ARG A 1 254 ? 22.365 -13.917 -0.262 1.00 88.06 254 ARG A N 1
ATOM 2011 C CA . ARG A 1 254 ? 23.696 -13.518 -0.730 1.00 88.06 254 ARG A CA 1
ATOM 2012 C C . ARG A 1 254 ? 24.194 -14.426 -1.849 1.00 88.06 254 ARG A C 1
ATOM 2014 O O . ARG A 1 254 ? 24.076 -15.646 -1.784 1.00 88.06 254 ARG A O 1
ATOM 2021 N N . GLY A 1 255 ? 24.780 -13.805 -2.874 1.00 83.81 255 GLY A N 1
ATOM 2022 C CA . GLY A 1 255 ? 25.384 -14.477 -4.025 1.00 83.81 255 GLY A CA 1
ATOM 2023 C C . GLY A 1 255 ? 26.769 -13.915 -4.324 1.00 83.81 255 GLY A C 1
ATOM 2024 O O . GLY A 1 255 ? 26.912 -12.919 -5.033 1.00 83.81 255 GLY A O 1
ATOM 2025 N N . GLY A 1 256 ? 27.817 -14.545 -3.791 1.00 79.00 256 GLY A N 1
ATOM 2026 C CA . GLY A 1 256 ? 29.163 -13.969 -3.815 1.00 79.00 256 GLY A CA 1
ATOM 2027 C C . GLY A 1 256 ? 29.240 -12.732 -2.914 1.00 79.00 256 GLY A C 1
ATOM 2028 O O . GLY A 1 256 ? 28.942 -12.820 -1.731 1.00 79.00 256 GLY A O 1
ATOM 2029 N N . ASN A 1 257 ? 29.612 -11.572 -3.464 1.00 71.56 257 ASN A N 1
ATOM 2030 C CA . ASN A 1 257 ? 29.765 -10.337 -2.679 1.00 71.56 257 ASN A CA 1
ATOM 2031 C C . ASN A 1 257 ? 28.565 -9.372 -2.795 1.00 71.56 257 ASN A C 1
ATOM 2033 O O . ASN A 1 257 ? 28.733 -8.168 -2.590 1.00 71.56 257 ASN A O 1
ATOM 2037 N N . GLN A 1 258 ? 27.392 -9.860 -3.205 1.00 77.56 258 GLN A N 1
ATOM 2038 C CA . GLN A 1 258 ? 26.176 -9.055 -3.355 1.00 77.56 258 GLN A CA 1
ATOM 2039 C C . GLN A 1 258 ? 25.068 -9.606 -2.464 1.00 77.56 258 GLN A C 1
ATOM 2041 O O . GLN A 1 258 ? 24.826 -10.816 -2.449 1.00 77.56 258 GLN A O 1
ATOM 2046 N N . ASP A 1 259 ? 24.403 -8.690 -1.770 1.00 82.81 259 ASP A N 1
ATOM 2047 C CA . ASP A 1 259 ? 23.306 -8.948 -0.846 1.00 82.81 259 ASP A CA 1
ATOM 2048 C C . ASP A 1 259 ? 21.986 -8.477 -1.470 1.00 82.81 259 ASP A C 1
ATOM 2050 O O . ASP A 1 259 ? 21.954 -7.476 -2.187 1.00 82.81 259 ASP A O 1
ATOM 2054 N N . GLN A 1 260 ? 20.901 -9.195 -1.197 1.00 84.25 260 GLN A N 1
ATOM 2055 C CA . GLN A 1 260 ? 19.538 -8.814 -1.557 1.00 84.25 260 GLN A CA 1
ATOM 2056 C C . GLN A 1 260 ? 18.597 -9.088 -0.395 1.00 84.25 260 GLN A C 1
ATOM 2058 O O . GLN A 1 260 ? 18.795 -10.035 0.371 1.00 84.25 260 GLN A O 1
ATOM 2063 N N . TYR A 1 261 ? 17.581 -8.240 -0.278 1.00 85.56 261 TYR A N 1
ATOM 2064 C CA . TYR A 1 261 ? 16.627 -8.275 0.816 1.00 85.56 261 TYR A CA 1
ATOM 2065 C C . TYR A 1 261 ? 15.214 -8.173 0.267 1.00 85.56 261 TYR A C 1
ATOM 2067 O O . TYR A 1 261 ? 14.958 -7.402 -0.655 1.00 85.56 261 TYR A O 1
ATOM 2075 N N . ASP A 1 262 ? 14.296 -8.897 0.886 1.00 86.69 262 ASP A N 1
ATOM 2076 C CA . ASP A 1 262 ? 12.869 -8.668 0.728 1.00 86.69 262 ASP A CA 1
ATOM 2077 C C . ASP A 1 262 ? 12.207 -8.603 2.106 1.00 86.69 262 ASP A C 1
ATOM 2079 O O . ASP A 1 262 ? 12.585 -9.333 3.022 1.00 86.69 262 ASP A O 1
ATOM 2083 N N . SER A 1 263 ? 11.240 -7.704 2.273 1.00 86.19 263 SER A N 1
ATOM 2084 C CA . SER A 1 263 ? 10.567 -7.460 3.551 1.00 86.19 263 SER A CA 1
ATOM 2085 C C . SER A 1 263 ? 9.109 -7.874 3.476 1.00 86.19 263 SER A C 1
ATOM 2087 O O . SER A 1 263 ? 8.414 -7.533 2.515 1.00 86.19 263 SER A O 1
ATOM 2089 N N . PHE A 1 264 ? 8.614 -8.578 4.487 1.00 85.62 264 PHE A N 1
ATOM 2090 C CA . PHE A 1 264 ? 7.211 -8.967 4.561 1.00 85.62 264 PHE A CA 1
ATOM 2091 C C . PHE A 1 264 ? 6.632 -8.833 5.956 1.00 85.62 264 PHE A C 1
ATOM 2093 O O . PHE A 1 264 ? 7.335 -8.928 6.959 1.00 85.62 264 PHE A O 1
ATOM 2100 N N . VAL A 1 265 ? 5.312 -8.658 5.995 1.00 87.44 265 VAL A N 1
ATOM 2101 C CA . VAL A 1 265 ? 4.532 -8.594 7.224 1.00 87.44 265 VAL A CA 1
ATOM 2102 C C . VAL A 1 265 ? 3.526 -9.736 7.239 1.00 87.44 265 VAL A C 1
ATOM 2104 O O . VAL A 1 265 ? 2.811 -9.944 6.259 1.00 87.44 265 VAL A O 1
ATOM 2107 N N . ILE A 1 266 ? 3.462 -10.460 8.355 1.00 88.69 266 ILE A N 1
ATOM 2108 C CA . ILE A 1 266 ? 2.380 -11.405 8.645 1.00 88.69 266 ILE A CA 1
ATOM 2109 C C . ILE A 1 266 ? 1.597 -10.865 9.833 1.00 88.69 266 ILE A C 1
ATOM 2111 O O . ILE A 1 266 ? 2.148 -10.700 10.924 1.00 88.69 266 ILE A O 1
ATOM 2115 N N . LYS A 1 267 ? 0.305 -10.610 9.632 1.00 89.69 267 LYS A N 1
ATOM 2116 C CA . LYS A 1 267 ? -0.587 -10.204 10.712 1.00 89.69 267 LYS A CA 1
ATOM 2117 C C . LYS A 1 267 ? -1.121 -11.431 11.437 1.00 89.69 267 LYS A C 1
ATOM 2119 O O . LYS A 1 267 ? -1.835 -12.240 10.844 1.00 89.69 267 LYS A O 1
ATOM 2124 N N . ARG A 1 268 ? -0.813 -11.561 12.725 1.00 92.69 268 ARG A N 1
ATOM 2125 C CA . ARG A 1 268 ? -1.445 -12.564 13.575 1.00 92.69 268 ARG A CA 1
ATOM 2126 C C . ARG A 1 268 ? -2.737 -12.014 14.157 1.00 92.69 268 ARG A C 1
ATOM 2128 O O . ARG A 1 268 ? -2.717 -11.103 14.985 1.00 92.69 268 ARG A O 1
ATOM 2135 N N . GLU A 1 269 ? -3.856 -12.592 13.752 1.00 87.88 269 GLU A N 1
ATOM 2136 C CA . GLU A 1 269 ? -5.153 -12.311 14.352 1.00 87.88 269 GLU A CA 1
ATOM 2137 C C . GLU A 1 269 ? -5.346 -13.198 15.586 1.00 87.88 269 GLU A C 1
ATOM 2139 O O . GLU A 1 269 ? -5.075 -14.396 15.573 1.00 87.88 269 GLU A O 1
ATOM 2144 N N . VAL A 1 270 ? -5.792 -12.588 16.682 1.00 88.75 270 VAL A N 1
ATOM 2145 C CA . VAL A 1 270 ? -6.163 -13.296 17.909 1.00 88.75 270 VAL A CA 1
ATOM 2146 C C . VAL A 1 270 ? -7.637 -13.061 18.188 1.00 88.75 270 VAL A C 1
ATOM 2148 O O . VAL A 1 270 ? -8.134 -11.947 18.000 1.00 88.75 270 VAL A O 1
ATOM 2151 N N . ALA A 1 271 ? -8.329 -14.112 18.629 1.00 83.69 271 ALA A N 1
ATOM 2152 C CA . ALA A 1 271 ? -9.770 -14.074 18.860 1.00 83.69 271 ALA A CA 1
ATOM 2153 C C . ALA A 1 271 ? -10.158 -13.067 19.955 1.00 83.69 271 ALA A C 1
ATOM 2155 O O . ALA A 1 271 ? -11.140 -12.344 19.805 1.00 83.69 271 ALA A O 1
ATOM 2156 N N . ASP A 1 272 ? -9.363 -12.991 21.024 1.00 85.81 272 ASP A N 1
ATOM 2157 C CA . ASP A 1 272 ? -9.570 -12.061 22.130 1.00 85.81 272 ASP A CA 1
ATOM 2158 C C . ASP A 1 272 ? -8.240 -11.413 22.526 1.00 85.81 272 ASP A C 1
ATOM 2160 O O . ASP A 1 272 ? -7.334 -12.067 23.046 1.00 85.81 272 ASP A O 1
ATOM 2164 N N . ALA A 1 273 ? -8.118 -10.114 22.254 1.00 88.62 273 ALA A N 1
ATOM 2165 C CA . ALA A 1 273 ? -6.922 -9.348 22.574 1.00 88.62 273 ALA A CA 1
ATOM 2166 C C . ALA A 1 273 ? -6.736 -9.168 24.090 1.00 88.62 273 ALA A C 1
ATOM 2168 O O . ALA A 1 273 ? -5.605 -9.033 24.544 1.00 88.62 273 ALA A O 1
ATOM 2169 N N . SER A 1 274 ? -7.809 -9.220 24.889 1.00 88.88 274 SER A N 1
ATOM 2170 C CA . SER A 1 274 ? -7.726 -9.059 26.349 1.00 88.88 274 SER A CA 1
ATOM 2171 C C . SER A 1 274 ? -7.048 -10.241 27.049 1.00 88.88 274 SER A C 1
ATOM 2173 O O . SER A 1 274 ? -6.521 -10.087 28.144 1.00 88.88 274 SER A O 1
ATOM 2175 N N . LEU A 1 275 ? -7.005 -11.406 26.394 1.00 90.81 275 LEU A N 1
ATOM 2176 C CA . LEU A 1 275 ? -6.391 -12.624 26.927 1.00 90.81 275 LEU A CA 1
ATOM 2177 C C . LEU A 1 275 ? -4.910 -12.768 26.562 1.00 90.81 275 LEU A C 1
ATOM 2179 O O . LEU A 1 275 ? -4.273 -13.741 26.968 1.00 90.81 275 LEU A O 1
ATOM 2183 N N . VAL A 1 276 ? -4.353 -11.841 25.778 1.00 92.69 276 VAL A N 1
ATOM 2184 C CA . VAL A 1 276 ? -2.941 -11.886 25.400 1.00 92.69 276 VAL A CA 1
ATOM 2185 C C . VAL A 1 276 ? -2.091 -11.482 26.607 1.00 92.69 276 VAL A C 1
ATOM 2187 O O . VAL A 1 276 ? -2.196 -10.346 27.069 1.00 92.69 276 VAL A O 1
ATOM 2190 N N . PRO A 1 277 ? -1.210 -12.356 27.119 1.00 93.62 277 PRO A N 1
ATOM 2191 C CA . PRO A 1 277 ? -0.338 -11.987 28.221 1.00 93.62 277 PRO A CA 1
ATOM 2192 C C . PRO A 1 277 ? 0.698 -10.960 27.759 1.00 93.62 277 PRO A C 1
ATOM 2194 O O . PRO A 1 277 ? 1.228 -11.051 26.652 1.00 93.62 277 PRO A O 1
ATOM 2197 N N . ILE A 1 278 ? 1.037 -10.016 28.634 1.00 93.19 278 ILE A N 1
ATOM 2198 C CA . ILE A 1 278 ? 2.222 -9.173 28.445 1.00 93.19 278 ILE A CA 1
ATOM 2199 C C . ILE A 1 278 ? 3.457 -10.073 28.412 1.00 93.19 278 ILE A C 1
ATOM 2201 O O . ILE A 1 278 ? 3.624 -10.943 29.281 1.00 93.19 278 ILE A O 1
ATOM 2205 N N . ASN A 1 279 ? 4.309 -9.858 27.411 1.00 89.38 279 ASN A N 1
ATOM 2206 C CA . ASN A 1 279 ? 5.555 -10.587 27.268 1.00 89.38 279 ASN A CA 1
ATOM 2207 C C . ASN A 1 279 ? 6.615 -9.964 28.181 1.00 89.38 279 ASN A C 1
ATOM 2209 O O . ASN A 1 279 ? 6.858 -8.764 28.124 1.00 89.38 279 ASN A O 1
ATOM 2213 N N . TYR A 1 280 ? 7.230 -10.785 29.030 1.00 89.38 280 TYR A N 1
ATOM 2214 C CA . TYR A 1 280 ? 8.337 -10.378 29.894 1.00 89.38 280 TYR A CA 1
ATOM 2215 C C . TYR A 1 280 ? 9.563 -11.180 29.504 1.00 89.38 280 TYR A C 1
ATOM 2217 O O . TYR A 1 280 ? 9.487 -12.403 29.353 1.00 89.38 280 TYR A O 1
ATOM 2225 N N . ASN A 1 281 ? 10.697 -10.503 29.381 1.00 82.19 281 ASN A N 1
ATOM 2226 C CA . ASN A 1 281 ? 11.951 -11.168 29.088 1.00 82.19 281 ASN A CA 1
ATOM 2227 C C . ASN A 1 281 ? 12.377 -12.026 30.294 1.00 82.19 281 ASN A C 1
ATOM 2229 O O . ASN A 1 281 ? 12.403 -11.563 31.435 1.00 82.19 281 ASN A O 1
ATOM 2233 N N . ASN A 1 282 ? 12.660 -13.308 30.058 1.00 64.94 282 ASN A N 1
ATOM 2234 C CA . ASN A 1 282 ? 12.850 -14.293 31.128 1.00 64.94 282 ASN A CA 1
ATOM 2235 C C . ASN A 1 282 ? 14.276 -14.330 31.701 1.00 64.94 282 ASN A C 1
ATOM 2237 O O . ASN A 1 282 ? 14.483 -15.007 32.706 1.00 64.94 282 ASN A O 1
ATOM 2241 N N . SER A 1 283 ? 15.242 -13.628 31.100 1.00 60.22 283 SER A N 1
ATOM 2242 C CA . SER A 1 283 ? 16.648 -13.650 31.520 1.00 60.22 283 SER A CA 1
ATOM 2243 C C . SER A 1 283 ? 17.139 -12.267 31.945 1.00 60.22 283 SER A C 1
ATOM 2245 O O . SER A 1 283 ? 17.283 -11.371 31.114 1.00 60.22 283 SER A O 1
ATOM 2247 N N . MET A 1 284 ? 17.483 -12.117 33.226 1.00 64.12 284 MET A N 1
ATOM 2248 C CA . MET A 1 284 ? 18.255 -10.983 33.749 1.00 64.12 284 MET A CA 1
ATOM 2249 C C . MET A 1 284 ? 19.744 -11.372 33.867 1.00 64.12 284 MET A C 1
ATOM 2251 O O . MET A 1 284 ? 20.412 -11.015 34.831 1.00 64.12 284 MET A O 1
ATOM 2255 N N . ASP A 1 285 ? 20.251 -12.136 32.887 1.00 53.62 285 ASP A N 1
ATOM 2256 C CA . ASP A 1 285 ? 21.446 -13.010 32.963 1.00 53.62 285 ASP A CA 1
ATOM 2257 C C . ASP A 1 285 ? 22.788 -12.322 33.267 1.00 53.62 285 ASP A C 1
ATOM 2259 O O . ASP A 1 285 ? 23.805 -12.985 33.486 1.00 53.62 285 ASP A O 1
ATOM 2263 N N . TYR A 1 286 ? 22.819 -10.998 33.366 1.00 51.75 286 TYR A N 1
ATOM 2264 C CA . TYR A 1 286 ? 23.964 -10.303 33.930 1.00 51.75 286 TYR A CA 1
ATOM 2265 C C . TYR A 1 286 ? 23.836 -10.268 35.458 1.00 51.75 286 TYR A C 1
ATOM 2267 O O . TYR A 1 286 ? 23.224 -9.345 35.983 1.00 51.75 286 TYR A O 1
ATOM 2275 N N . MET A 1 287 ? 24.400 -11.290 36.136 1.00 47.97 287 MET A N 1
ATOM 2276 C CA . MET A 1 287 ? 24.954 -11.301 37.521 1.00 47.97 287 MET A CA 1
ATOM 2277 C C . MET A 1 287 ? 24.855 -12.647 38.292 1.00 47.97 287 MET A C 1
ATOM 2279 O O . MET A 1 287 ? 25.081 -12.656 39.498 1.00 47.97 287 MET A O 1
ATOM 2283 N N . PHE A 1 288 ? 24.600 -13.802 37.657 1.00 49.47 288 PHE A N 1
ATOM 2284 C CA . PHE A 1 288 ? 24.407 -15.093 38.370 1.00 49.47 288 PHE A CA 1
ATOM 2285 C C . PHE A 1 288 ? 23.236 -15.084 39.370 1.00 49.47 288 PHE A C 1
ATOM 2287 O O . PHE A 1 288 ? 23.255 -15.802 40.371 1.00 49.47 288 PHE A O 1
ATOM 2294 N N . ILE A 1 289 ? 22.220 -14.263 39.113 1.00 55.09 289 ILE A N 1
ATOM 2295 C CA . ILE A 1 289 ? 21.018 -14.210 39.935 1.00 55.09 289 ILE A CA 1
ATOM 2296 C C . ILE A 1 289 ? 19.918 -14.940 39.162 1.00 55.09 289 ILE A C 1
ATOM 2298 O O . ILE A 1 289 ? 19.550 -14.516 38.073 1.00 55.09 289 ILE A O 1
ATOM 2302 N N . ASP A 1 290 ? 19.390 -16.028 39.723 1.00 61.72 290 ASP A N 1
ATOM 2303 C CA . ASP A 1 290 ? 18.214 -16.766 39.223 1.00 61.72 290 ASP A CA 1
ATOM 2304 C C . ASP A 1 290 ? 16.914 -15.959 39.457 1.00 61.72 290 ASP A C 1
ATOM 2306 O O . ASP A 1 290 ? 15.912 -16.467 39.952 1.00 61.72 290 ASP A O 1
ATOM 2310 N N . THR A 1 291 ? 16.960 -14.646 39.208 1.00 68.12 291 THR A N 1
ATOM 2311 C CA . THR A 1 291 ? 15.842 -13.717 39.385 1.00 68.12 291 THR A CA 1
ATOM 2312 C C . THR A 1 291 ? 15.279 -13.370 38.022 1.00 68.12 291 THR A C 1
ATOM 2314 O O . THR A 1 291 ? 15.978 -12.840 37.156 1.00 68.12 291 THR A O 1
ATOM 2317 N N . LYS A 1 292 ? 13.991 -13.649 37.841 1.00 79.44 292 LYS A N 1
ATOM 2318 C CA . LYS A 1 292 ? 13.263 -13.306 36.623 1.00 79.44 292 LYS A CA 1
ATOM 2319 C C . LYS A 1 292 ? 12.782 -11.868 36.721 1.00 79.44 292 LYS A C 1
ATOM 2321 O O . LYS A 1 292 ? 12.473 -11.384 37.807 1.00 79.44 292 LYS A O 1
ATOM 2326 N N . VAL A 1 293 ? 12.614 -11.203 35.580 1.00 84.06 293 VAL A N 1
ATOM 2327 C CA . VAL A 1 293 ? 12.058 -9.838 35.531 1.00 84.06 293 VAL A CA 1
ATOM 2328 C C . VAL A 1 293 ? 10.738 -9.744 36.314 1.00 84.06 293 VAL A C 1
ATOM 2330 O O . VAL A 1 293 ? 10.542 -8.825 37.102 1.00 84.06 293 VAL A O 1
ATOM 2333 N N . ARG A 1 294 ? 9.863 -10.749 36.184 1.00 84.31 294 ARG A N 1
ATOM 2334 C CA . ARG A 1 294 ? 8.565 -10.835 36.886 1.00 84.31 294 ARG A CA 1
ATOM 2335 C C . ARG A 1 294 ? 8.653 -10.831 38.420 1.00 84.31 294 ARG A C 1
ATOM 2337 O O . ARG A 1 294 ? 7.655 -10.506 39.072 1.00 84.31 294 ARG A O 1
ATOM 2344 N N . ASP A 1 295 ? 9.804 -11.191 38.984 1.00 85.06 295 ASP A N 1
ATOM 2345 C CA . ASP A 1 295 ? 10.022 -11.227 40.433 1.00 85.06 295 ASP A CA 1
ATOM 2346 C C . ASP A 1 295 ? 10.293 -9.826 41.000 1.00 85.06 295 ASP A C 1
ATOM 2348 O O . ASP A 1 295 ? 10.046 -9.583 42.178 1.00 85.06 295 ASP A O 1
ATOM 2352 N N . VAL A 1 296 ? 10.760 -8.893 40.161 1.00 87.00 296 VAL A N 1
ATOM 2353 C CA . VAL A 1 296 ? 11.153 -7.530 40.562 1.00 87.00 296 VAL A CA 1
ATOM 2354 C C . VAL A 1 296 ? 10.308 -6.434 39.917 1.00 87.00 296 VAL A C 1
ATOM 2356 O O . VAL A 1 296 ? 10.322 -5.307 40.403 1.00 87.00 296 VAL A O 1
ATOM 2359 N N . PHE A 1 297 ? 9.564 -6.744 38.856 1.00 91.25 297 PHE A N 1
ATOM 2360 C CA . PHE A 1 297 ? 8.865 -5.771 38.022 1.00 91.25 297 PHE A CA 1
ATOM 2361 C C . PHE A 1 297 ? 7.498 -6.287 37.571 1.00 91.25 297 PHE A C 1
ATOM 2363 O O . PHE A 1 297 ? 7.337 -7.452 37.193 1.00 91.25 297 PHE A O 1
ATOM 2370 N N . GLU A 1 298 ? 6.508 -5.400 37.581 1.00 94.44 298 GLU A N 1
ATOM 2371 C CA . GLU A 1 298 ? 5.162 -5.688 37.102 1.00 94.44 298 GLU A CA 1
ATOM 2372 C C . GLU A 1 298 ? 4.546 -4.474 36.410 1.00 94.44 298 GLU A C 1
ATOM 2374 O O . GLU A 1 298 ? 4.697 -3.337 36.854 1.00 94.44 298 GLU A O 1
ATOM 2379 N N . ILE A 1 299 ? 3.831 -4.747 35.319 1.00 96.19 299 ILE A N 1
ATOM 2380 C CA . ILE A 1 299 ? 3.020 -3.777 34.587 1.00 96.19 299 ILE A CA 1
ATOM 2381 C C . ILE A 1 299 ? 1.592 -4.046 35.039 1.00 96.19 299 ILE A C 1
ATOM 2383 O O . ILE A 1 299 ? 1.118 -5.175 34.926 1.00 96.19 299 ILE A O 1
ATOM 2387 N N . THR A 1 300 ? 0.950 -3.031 35.604 1.00 96.25 300 THR A N 1
ATOM 2388 C CA . THR A 1 300 ? -0.437 -3.109 36.077 1.00 96.25 300 THR A CA 1
ATOM 2389 C C . THR A 1 300 ? -1.406 -2.561 35.041 1.00 96.25 300 THR A C 1
ATOM 2391 O O . THR A 1 300 ? -2.547 -3.000 34.986 1.00 96.25 300 THR A O 1
ATOM 2394 N N . GLU A 1 301 ? -0.953 -1.611 34.220 1.00 96.38 301 GLU A N 1
ATOM 2395 C CA . GLU A 1 301 ? -1.687 -1.119 33.059 1.00 96.38 301 GLU A CA 1
ATOM 2396 C C . GLU A 1 301 ? -0.712 -0.969 31.880 1.00 96.38 301 GLU A C 1
ATOM 2398 O O . GLU A 1 301 ? 0.359 -0.386 32.063 1.00 96.38 301 GLU A O 1
ATOM 2403 N N . PRO A 1 302 ? -1.037 -1.481 30.682 1.00 96.31 302 PRO A N 1
ATOM 2404 C CA . PRO A 1 302 ? -2.260 -2.215 30.346 1.00 96.31 302 PRO A CA 1
ATOM 2405 C C . PRO A 1 302 ? -2.340 -3.595 31.022 1.00 96.31 302 PRO A C 1
ATOM 2407 O O . PRO A 1 302 ? -1.345 -4.097 31.526 1.00 96.31 302 PRO A O 1
ATOM 2410 N N . GLU A 1 303 ? -3.518 -4.224 31.011 1.00 94.19 303 GLU A N 1
ATOM 2411 C CA . GLU A 1 303 ? -3.714 -5.589 31.541 1.00 94.19 303 GLU A CA 1
ATOM 2412 C C . GLU A 1 303 ? -3.346 -6.690 30.523 1.00 94.19 303 GLU A C 1
ATOM 2414 O O . GLU A 1 303 ? -3.210 -7.860 30.881 1.00 94.19 303 GLU A O 1
ATOM 2419 N N . SER A 1 304 ? -3.168 -6.321 29.249 1.00 95.12 304 SER A N 1
ATOM 2420 C CA . SER A 1 304 ? -2.871 -7.229 28.135 1.00 95.12 304 SER A CA 1
ATOM 2421 C C . SER A 1 304 ? -1.599 -6.817 27.387 1.00 95.12 304 SER A C 1
ATOM 2423 O O . SER A 1 304 ? -1.257 -5.639 27.290 1.00 95.12 304 SER A O 1
ATOM 2425 N N . GLY A 1 305 ? -0.910 -7.808 26.820 1.00 95.00 305 GLY A N 1
ATOM 2426 C CA . GLY A 1 305 ? 0.224 -7.628 25.913 1.00 95.00 305 GLY A CA 1
ATOM 2427 C C . GLY A 1 305 ? -0.164 -7.189 24.502 1.00 95.00 305 GLY A C 1
ATOM 2428 O O . GLY A 1 305 ? 0.723 -6.909 23.700 1.00 95.00 305 GLY A O 1
ATOM 2429 N N . TYR A 1 306 ? -1.459 -7.127 24.175 1.00 95.88 306 TYR A N 1
ATOM 2430 C CA . TYR A 1 306 ? -1.949 -6.656 22.881 1.00 95.88 306 TYR A CA 1
ATOM 2431 C C . TYR A 1 306 ? -3.184 -5.770 23.026 1.00 95.88 306 TYR A C 1
ATOM 2433 O O . TYR A 1 306 ? -4.260 -6.214 23.426 1.00 95.88 306 TYR A O 1
ATOM 2441 N N . ILE A 1 307 ? -3.028 -4.506 22.649 1.00 95.94 307 ILE A N 1
ATOM 2442 C CA . ILE A 1 307 ? -4.026 -3.458 22.827 1.00 95.94 307 ILE A CA 1
ATOM 2443 C C . ILE A 1 307 ? -4.530 -3.001 21.467 1.00 95.94 307 ILE A C 1
ATOM 2445 O O . ILE A 1 307 ? -3.748 -2.715 20.564 1.00 95.94 307 ILE A O 1
ATOM 2449 N N . LYS A 1 308 ? -5.853 -2.905 21.329 1.00 92.06 308 LYS A N 1
ATOM 2450 C CA . LYS A 1 308 ? -6.504 -2.326 20.153 1.00 92.06 308 LYS A CA 1
ATOM 2451 C C . LYS A 1 308 ? -7.147 -1.001 20.531 1.00 92.06 308 LYS A C 1
ATOM 2453 O O . LYS A 1 308 ? -7.966 -0.954 21.445 1.00 92.06 308 LYS A O 1
ATOM 2458 N N . LEU A 1 309 ? -6.793 0.057 19.813 1.00 91.12 309 LEU A N 1
ATOM 2459 C CA . LEU A 1 309 ? -7.305 1.414 20.002 1.00 91.12 309 LEU A CA 1
ATOM 2460 C C . LEU A 1 309 ? -7.924 1.921 18.694 1.00 91.12 309 LEU A C 1
ATOM 2462 O O . LEU A 1 309 ? -7.606 1.423 17.619 1.00 91.12 309 LEU A O 1
ATOM 2466 N N . ALA A 1 310 ? -8.785 2.934 18.768 1.00 85.06 310 ALA A N 1
ATOM 2467 C CA . ALA A 1 310 ? -9.171 3.731 17.601 1.00 85.06 310 ALA A CA 1
ATOM 2468 C C . ALA A 1 310 ? -8.258 4.960 17.492 1.00 85.06 310 ALA A C 1
ATOM 2470 O O . ALA A 1 310 ? -7.802 5.455 18.519 1.00 85.06 310 ALA A O 1
ATOM 2471 N N . ALA A 1 311 ? -7.998 5.465 16.282 1.00 81.19 311 ALA A N 1
ATOM 2472 C CA . ALA A 1 311 ? -7.240 6.707 16.103 1.00 81.19 311 ALA A CA 1
ATOM 2473 C C . ALA A 1 311 ? -8.107 7.971 16.344 1.00 81.19 311 ALA A C 1
ATOM 2475 O O . ALA A 1 311 ? -9.225 8.034 15.826 1.00 81.19 311 ALA A O 1
ATOM 2476 N N . PRO A 1 312 ? -7.590 9.016 17.026 1.00 85.00 312 PRO A N 1
ATOM 2477 C CA . PRO A 1 312 ? -6.383 8.993 17.851 1.00 85.00 312 PRO A CA 1
ATOM 2478 C C . PRO A 1 312 ? -6.612 8.163 19.125 1.00 85.00 312 PRO A C 1
ATOM 2480 O O . PRO A 1 312 ? -7.664 8.260 19.757 1.00 85.00 312 PRO A O 1
ATOM 2483 N N . GLY A 1 313 ? -5.618 7.357 19.489 1.00 87.06 313 GLY A N 1
ATOM 2484 C CA . GLY A 1 313 ? -5.666 6.448 20.628 1.00 87.06 313 GLY A CA 1
ATOM 2485 C C . GLY A 1 313 ? -4.871 6.974 21.816 1.00 87.06 313 GLY A C 1
ATOM 2486 O O . GLY A 1 313 ? -3.870 7.673 21.655 1.00 87.06 313 GLY A O 1
ATOM 2487 N N . GLN A 1 314 ? -5.295 6.598 23.016 1.00 94.88 314 GLN A N 1
ATOM 2488 C CA . GLN A 1 314 ? -4.588 6.881 24.259 1.00 94.88 314 GLN A CA 1
ATOM 2489 C C . GLN A 1 314 ? -4.633 5.639 25.147 1.00 94.88 314 GLN A C 1
ATOM 2491 O O . GLN A 1 314 ? -5.640 4.930 25.154 1.00 94.88 314 GLN A O 1
ATOM 2496 N N . MET A 1 315 ? -3.557 5.378 25.886 1.00 95.25 315 MET A N 1
ATOM 2497 C CA . MET A 1 315 ? -3.539 4.341 26.916 1.00 95.25 315 MET A CA 1
ATOM 2498 C C . MET A 1 315 ? -2.702 4.776 28.112 1.00 95.25 315 MET A C 1
ATOM 2500 O O . MET A 1 315 ? -1.666 5.426 27.954 1.00 95.25 315 MET A O 1
ATOM 2504 N N . ASP A 1 316 ? -3.131 4.359 29.294 1.00 96.75 316 ASP A N 1
ATOM 2505 C CA . ASP A 1 316 ? -2.305 4.434 30.486 1.00 96.75 316 ASP A CA 1
ATOM 2506 C C . ASP A 1 316 ? -1.240 3.333 30.437 1.00 96.75 316 ASP A C 1
ATOM 2508 O O . ASP A 1 316 ? -1.496 2.205 30.006 1.00 96.75 316 ASP A O 1
ATOM 2512 N N . PHE A 1 317 ? -0.038 3.674 30.887 1.00 97.12 317 PHE A N 1
ATOM 2513 C CA . PHE A 1 317 ? 1.018 2.713 31.151 1.00 97.12 317 PHE A CA 1
ATOM 2514 C C . PHE A 1 317 ? 1.487 2.899 32.588 1.00 97.12 317 PHE A C 1
ATOM 2516 O O . PHE A 1 317 ? 2.023 3.953 32.926 1.00 97.12 317 PHE A O 1
ATOM 2523 N N . LYS A 1 318 ? 1.270 1.903 33.444 1.00 97.12 318 LYS A N 1
ATOM 2524 C CA . LYS A 1 318 ? 1.556 1.965 34.882 1.00 97.12 318 LYS A CA 1
ATOM 2525 C C . LYS A 1 318 ? 2.124 0.645 35.370 1.00 97.12 318 LYS A C 1
ATOM 2527 O O . LYS A 1 318 ? 1.824 -0.421 34.830 1.00 97.12 318 LYS A O 1
ATOM 2532 N N . GLY A 1 319 ? 2.896 0.708 36.441 1.00 95.62 319 GLY A N 1
ATOM 2533 C CA . GLY A 1 319 ? 3.396 -0.484 37.098 1.00 95.62 319 GLY A CA 1
ATOM 2534 C C . GLY A 1 319 ? 4.165 -0.170 38.366 1.00 95.62 319 GLY A C 1
ATOM 2535 O O . GLY A 1 319 ? 4.131 0.950 38.883 1.00 95.62 319 GLY A O 1
ATOM 2536 N N . HIS A 1 320 ? 4.836 -1.190 38.885 1.00 93.81 320 HIS A N 1
ATOM 2537 C CA . HIS A 1 320 ? 5.616 -1.068 40.104 1.00 93.81 320 HIS A CA 1
ATOM 2538 C C . HIS A 1 320 ? 6.842 -1.983 40.111 1.00 93.81 320 HIS A C 1
ATOM 2540 O O . HIS A 1 320 ? 6.888 -3.029 39.456 1.00 93.81 320 HIS A O 1
ATOM 2546 N N . LEU A 1 321 ? 7.838 -1.576 40.893 1.00 92.44 321 LEU A N 1
ATOM 2547 C CA . LEU A 1 321 ? 8.912 -2.436 41.360 1.00 92.44 321 LEU A CA 1
ATOM 2548 C C . LEU A 1 321 ? 8.439 -3.218 42.589 1.00 92.44 321 LEU A C 1
ATOM 2550 O O . LEU A 1 321 ? 7.782 -2.682 43.479 1.00 92.44 321 LEU A O 1
ATOM 2554 N N . LYS A 1 322 ? 8.824 -4.491 42.662 1.00 90.12 322 LYS A N 1
ATOM 2555 C CA . LYS A 1 322 ? 8.616 -5.366 43.833 1.00 90.12 322 LYS A CA 1
ATOM 2556 C C . LYS A 1 322 ? 9.788 -5.311 44.819 1.00 90.12 322 LYS A C 1
ATOM 2558 O O . LYS A 1 322 ? 9.847 -6.087 45.768 1.00 90.12 322 LYS A O 1
ATOM 2563 N N . VAL A 1 323 ? 10.725 -4.401 44.566 1.00 86.88 323 VAL A N 1
ATOM 2564 C CA . VAL A 1 323 ? 11.932 -4.124 45.347 1.00 86.88 323 VAL A CA 1
ATOM 2565 C C . VAL A 1 323 ? 12.029 -2.621 45.604 1.00 86.88 323 VAL A C 1
ATOM 2567 O O . VAL A 1 323 ? 11.513 -1.831 44.817 1.00 86.88 323 VAL A O 1
ATOM 2570 N N . ASP A 1 324 ? 12.716 -2.221 46.675 1.00 85.19 324 ASP A N 1
ATOM 2571 C CA . ASP A 1 324 ? 12.808 -0.808 47.085 1.00 85.19 324 ASP A CA 1
ATOM 2572 C C . ASP A 1 324 ? 13.489 0.086 46.032 1.00 85.19 324 ASP A C 1
ATOM 2574 O O . ASP A 1 324 ? 13.183 1.271 45.914 1.00 85.19 324 ASP A O 1
ATOM 2578 N N . SER A 1 325 ? 14.446 -0.468 45.281 1.00 86.75 325 SER A N 1
ATOM 2579 C CA . SER A 1 325 ? 15.139 0.216 44.185 1.00 86.75 325 SER A CA 1
ATOM 2580 C C . SER A 1 325 ? 15.798 -0.783 43.235 1.00 86.75 325 SER A C 1
ATOM 2582 O O . SER A 1 325 ? 16.088 -1.919 43.619 1.00 86.75 325 SER A O 1
ATOM 2584 N N . PHE A 1 326 ? 16.056 -0.354 42.002 1.00 88.00 326 PHE A N 1
ATOM 2585 C CA . PHE A 1 326 ? 16.795 -1.118 41.005 1.00 88.00 326 PHE A CA 1
ATOM 2586 C C . PHE A 1 326 ? 17.565 -0.176 40.069 1.00 88.00 326 PHE A C 1
ATOM 2588 O O . PHE A 1 326 ? 16.983 0.755 39.517 1.00 88.00 326 PHE A O 1
ATOM 2595 N N . GLY A 1 327 ? 18.863 -0.426 39.859 1.00 88.25 327 GLY A N 1
ATOM 2596 C CA . GLY A 1 327 ? 19.705 0.403 38.987 1.00 88.25 327 GLY A CA 1
ATOM 2597 C C . GLY A 1 327 ? 19.678 1.887 39.375 1.00 88.25 327 GLY A C 1
ATOM 2598 O O . GLY A 1 327 ? 19.902 2.234 40.533 1.00 88.25 327 GLY A O 1
ATOM 2599 N N . ASP A 1 328 ? 19.384 2.756 38.408 1.00 91.94 328 ASP A N 1
ATOM 2600 C CA . ASP A 1 328 ? 19.190 4.202 38.590 1.00 91.94 328 ASP A CA 1
ATOM 2601 C C . ASP A 1 328 ? 17.726 4.618 38.850 1.00 91.94 328 ASP A C 1
ATOM 2603 O O . ASP A 1 328 ? 17.434 5.811 38.895 1.00 91.94 328 ASP A O 1
ATOM 2607 N N . ASN A 1 329 ? 16.813 3.661 39.073 1.00 93.12 329 ASN A N 1
ATOM 2608 C CA . ASN A 1 329 ? 15.377 3.877 39.302 1.00 93.12 329 ASN A CA 1
ATOM 2609 C C . ASN A 1 329 ? 14.633 4.628 38.178 1.00 93.12 329 ASN A C 1
ATOM 2611 O O . ASN A 1 329 ? 13.587 5.227 38.437 1.00 93.12 329 ASN A O 1
ATOM 2615 N N . VAL A 1 330 ? 15.120 4.594 36.935 1.00 94.75 330 VAL A N 1
ATOM 2616 C CA . VAL A 1 330 ? 14.430 5.216 35.794 1.00 94.75 330 VAL A CA 1
ATOM 2617 C C . VAL A 1 330 ? 14.209 4.189 34.691 1.00 94.75 330 VAL A C 1
ATOM 2619 O O . VAL A 1 330 ? 15.138 3.803 33.991 1.00 94.75 330 VAL A O 1
ATOM 2622 N N . PHE A 1 331 ? 12.965 3.753 34.509 1.00 93.31 331 PHE A N 1
ATOM 2623 C CA . PHE A 1 331 ? 12.602 2.951 33.339 1.00 93.31 331 PHE A CA 1
ATOM 2624 C C . PHE A 1 331 ? 12.550 3.828 32.092 1.00 93.31 331 PHE A C 1
ATOM 2626 O O . PHE A 1 331 ? 12.370 5.041 32.182 1.00 93.31 331 PHE A O 1
ATOM 2633 N N . SER A 1 332 ? 12.632 3.215 30.916 1.00 93.62 332 SER A N 1
ATOM 2634 C CA . SER A 1 332 ? 12.276 3.908 29.679 1.00 93.62 332 SER A CA 1
ATOM 2635 C C . SER A 1 332 ? 11.358 3.063 28.813 1.00 93.62 332 SER A C 1
ATOM 2637 O O . SER A 1 332 ? 11.477 1.842 28.770 1.00 93.62 332 SER A O 1
ATOM 2639 N N . ILE A 1 333 ? 10.426 3.721 28.133 1.00 94.69 333 ILE A N 1
ATOM 2640 C CA . ILE A 1 333 ? 9.592 3.108 27.103 1.00 94.69 333 ILE A CA 1
ATOM 2641 C C . ILE A 1 333 ? 10.039 3.667 25.772 1.00 94.69 333 ILE A C 1
ATOM 2643 O O . ILE A 1 333 ? 10.022 4.883 25.592 1.00 94.69 333 ILE A O 1
ATOM 2647 N N . LYS A 1 334 ? 10.354 2.787 24.825 1.00 94.81 334 LYS A N 1
ATOM 2648 C CA . LYS A 1 334 ? 10.497 3.159 23.421 1.00 94.81 334 LYS A CA 1
ATOM 2649 C C . LYS A 1 334 ? 9.293 2.660 22.642 1.00 94.81 334 LYS A C 1
ATOM 2651 O O . LYS A 1 334 ? 8.906 1.501 22.749 1.00 94.81 334 LYS A O 1
ATOM 2656 N N . VAL A 1 335 ? 8.690 3.548 21.863 1.00 94.56 335 VAL A N 1
ATOM 2657 C CA . VAL A 1 335 ? 7.541 3.242 21.012 1.00 94.56 335 VAL A CA 1
ATOM 2658 C C . VAL A 1 335 ? 8.012 3.250 19.570 1.00 94.56 335 VAL A C 1
ATOM 2660 O O . VAL A 1 335 ? 8.335 4.305 19.031 1.00 94.56 335 VAL A O 1
ATOM 2663 N N . GLY A 1 336 ? 8.030 2.089 18.926 1.00 92.19 336 GLY A N 1
ATOM 2664 C CA . GLY A 1 336 ? 8.255 1.958 17.492 1.00 92.19 336 GLY A CA 1
ATOM 2665 C C . GLY A 1 336 ? 6.934 1.925 16.725 1.00 92.19 336 GLY A C 1
ATOM 2666 O O . GLY A 1 336 ? 6.036 1.167 17.085 1.00 92.19 336 GLY A O 1
ATOM 2667 N N . LYS A 1 337 ? 6.812 2.683 15.632 1.00 92.19 337 LYS A N 1
ATOM 2668 C CA . LYS A 1 337 ? 5.718 2.561 14.653 1.00 92.19 337 LYS A CA 1
ATOM 2669 C C . LYS A 1 337 ? 6.214 1.845 13.401 1.00 92.19 337 LYS A C 1
ATOM 2671 O O . LYS A 1 337 ? 7.233 2.236 12.833 1.00 92.19 337 LYS A O 1
ATOM 2676 N N . LEU A 1 338 ? 5.481 0.837 12.933 1.00 87.12 338 LEU A N 1
ATOM 2677 C CA . LEU A 1 338 ? 5.764 0.191 11.654 1.00 87.12 338 LEU A CA 1
ATOM 2678 C C . LEU A 1 338 ? 5.420 1.148 10.500 1.00 87.12 338 LEU A C 1
ATOM 2680 O O . LEU A 1 338 ? 4.261 1.503 10.297 1.00 87.12 338 LEU A O 1
ATOM 2684 N N . VAL A 1 339 ? 6.429 1.572 9.738 1.00 80.88 339 VAL A N 1
ATOM 2685 C CA . VAL A 1 339 ? 6.297 2.486 8.596 1.00 80.88 339 VAL A CA 1
ATOM 2686 C C . VAL A 1 339 ? 7.147 1.970 7.440 1.00 80.88 339 VAL A C 1
ATOM 2688 O O . VAL A 1 339 ? 8.371 1.918 7.551 1.00 80.88 339 VAL A O 1
ATOM 2691 N N . LYS A 1 340 ? 6.505 1.636 6.311 1.00 73.62 340 LYS A N 1
ATOM 2692 C CA . LYS A 1 340 ? 7.167 1.170 5.074 1.00 73.62 340 LYS A CA 1
ATOM 2693 C C . LYS A 1 340 ? 8.183 0.042 5.319 1.00 73.62 340 LYS A C 1
ATOM 2695 O O . LYS A 1 340 ? 9.346 0.154 4.945 1.00 73.62 340 LYS A O 1
ATOM 2700 N N . GLY A 1 341 ? 7.751 -1.018 6.004 1.00 71.44 341 GLY A N 1
ATOM 2701 C CA . GLY A 1 341 ? 8.581 -2.206 6.219 1.00 71.44 341 GLY A CA 1
ATOM 2702 C C . GLY A 1 341 ? 9.694 -2.046 7.256 1.00 71.44 341 GLY A C 1
ATOM 2703 O O . GLY A 1 341 ? 10.564 -2.898 7.310 1.00 71.44 341 GLY A O 1
ATOM 2704 N N . LYS A 1 342 ? 9.683 -1.001 8.096 1.00 80.50 342 LYS A N 1
ATOM 2705 C CA . LYS A 1 342 ? 10.584 -0.877 9.256 1.00 80.50 342 LYS A CA 1
ATOM 2706 C C . LYS A 1 342 ? 9.880 -0.263 10.460 1.00 80.50 342 LYS A C 1
ATOM 2708 O O . LYS A 1 342 ? 9.010 0.589 10.287 1.00 80.50 342 LYS A O 1
ATOM 2713 N N . TYR A 1 343 ? 10.279 -0.646 11.669 1.00 82.81 343 TYR A N 1
ATOM 2714 C CA . TYR A 1 343 ? 9.898 0.103 12.864 1.00 82.81 343 TYR A CA 1
ATOM 2715 C C . TYR A 1 343 ? 10.746 1.372 12.957 1.00 82.81 343 TYR A C 1
ATOM 2717 O O . TYR A 1 343 ? 11.972 1.326 12.877 1.00 82.81 343 TYR A O 1
ATOM 2725 N N . GLN A 1 344 ? 10.079 2.517 13.061 1.00 86.62 344 GLN A N 1
ATOM 2726 C CA . GLN A 1 344 ? 10.696 3.819 13.297 1.00 86.62 344 GLN A CA 1
ATOM 2727 C C . GLN A 1 344 ? 10.324 4.276 14.698 1.00 86.62 344 GLN A C 1
ATOM 2729 O O . GLN A 1 344 ? 9.176 4.096 15.106 1.00 86.62 344 GLN A O 1
ATOM 2734 N N . GLU A 1 345 ? 11.269 4.871 15.421 1.00 89.94 345 GLU A N 1
ATOM 2735 C CA . GLU A 1 345 ? 10.965 5.474 16.716 1.00 89.94 345 GLU A CA 1
ATOM 2736 C C . GLU A 1 345 ? 9.879 6.547 16.542 1.00 89.94 345 GLU A C 1
ATOM 2738 O O . GLU A 1 345 ? 9.992 7.449 15.711 1.00 89.94 345 GLU A O 1
ATOM 2743 N N . TYR A 1 346 ? 8.795 6.393 17.291 1.00 91.69 346 TYR A N 1
ATOM 2744 C CA . TYR A 1 346 ? 7.621 7.258 17.280 1.00 91.69 346 TYR A CA 1
ATOM 2745 C C . TYR A 1 346 ? 7.588 8.153 18.522 1.00 91.69 346 TYR A C 1
ATOM 2747 O O . TYR A 1 346 ? 7.275 9.338 18.423 1.00 91.69 346 TYR A O 1
ATOM 2755 N N . SER A 1 347 ? 7.932 7.598 19.684 1.00 93.69 347 SER A N 1
ATOM 2756 C CA . SER A 1 347 ? 8.119 8.344 20.928 1.00 93.69 347 SER A CA 1
ATOM 2757 C C . SER A 1 347 ? 9.006 7.563 21.894 1.00 93.69 347 SER A C 1
ATOM 2759 O O . SER A 1 347 ? 9.106 6.339 21.799 1.00 93.69 347 SER A O 1
ATOM 2761 N N . SER A 1 348 ? 9.592 8.262 22.862 1.00 93.88 348 SER A N 1
ATOM 2762 C CA . SER A 1 348 ? 10.309 7.661 23.982 1.00 93.88 348 SER A CA 1
ATOM 2763 C C . SER A 1 348 ? 9.966 8.417 25.261 1.00 93.88 348 SER A C 1
ATOM 2765 O O . SER A 1 348 ? 9.912 9.643 25.247 1.00 93.88 348 SER A O 1
ATOM 2767 N N . GLU A 1 349 ? 9.758 7.694 26.356 1.00 94.44 349 GLU A N 1
ATOM 2768 C CA . GLU A 1 349 ? 9.398 8.258 27.661 1.00 94.44 349 GLU A CA 1
ATOM 2769 C C . GLU A 1 349 ? 10.333 7.704 28.740 1.00 94.44 349 GLU A C 1
ATOM 2771 O O . GLU A 1 349 ? 10.591 6.500 28.770 1.00 94.44 349 GLU A O 1
ATOM 2776 N N . GLU A 1 350 ? 10.821 8.560 29.637 1.00 96.06 350 GLU A N 1
ATOM 2777 C CA . GLU A 1 350 ? 11.504 8.137 30.866 1.00 96.06 350 GLU A CA 1
ATOM 2778 C C . GLU A 1 350 ? 10.504 8.102 32.024 1.00 96.06 350 GLU A C 1
ATOM 2780 O O . GLU A 1 350 ? 9.674 8.997 32.183 1.00 96.06 350 GLU A O 1
ATOM 2785 N N . LEU A 1 351 ? 10.595 7.066 32.853 1.00 95.00 351 LEU A N 1
ATOM 2786 C CA . LEU A 1 351 ? 9.662 6.776 33.933 1.00 95.00 351 LEU A CA 1
ATOM 2787 C C . LEU A 1 351 ? 10.425 6.619 35.253 1.00 95.00 351 LEU A C 1
ATOM 2789 O O . LEU A 1 351 ? 10.799 5.500 35.626 1.00 95.00 351 LEU A O 1
ATOM 2793 N N . PRO A 1 352 ? 10.676 7.730 35.966 1.00 95.25 352 PRO A N 1
ATOM 2794 C CA . PRO A 1 352 ? 11.240 7.683 37.305 1.00 95.25 352 PRO A CA 1
ATOM 2795 C C . PRO A 1 352 ? 10.319 6.914 38.253 1.00 95.25 352 PRO A C 1
ATOM 2797 O O . PRO A 1 352 ? 9.106 7.135 38.268 1.00 95.25 352 PRO A O 1
ATOM 2800 N N . VAL A 1 353 ? 10.901 6.041 39.070 1.00 94.00 353 VAL A N 1
ATOM 2801 C CA . VAL A 1 353 ? 10.166 5.301 40.096 1.00 94.00 353 VAL A CA 1
ATOM 2802 C C . VAL A 1 353 ? 10.063 6.139 41.369 1.00 94.00 353 VAL A C 1
ATOM 2804 O O . VAL A 1 353 ? 11.078 6.550 41.933 1.00 94.00 353 VAL A O 1
ATOM 2807 N N . ALA A 1 354 ? 8.839 6.350 41.850 1.00 91.69 354 ALA A N 1
ATOM 2808 C CA . ALA A 1 354 ? 8.540 7.013 43.117 1.00 91.69 354 ALA A CA 1
ATOM 2809 C C . ALA A 1 354 ? 7.667 6.097 43.983 1.00 91.69 354 ALA A C 1
ATOM 2811 O O . ALA A 1 354 ? 6.655 5.583 43.515 1.00 91.69 354 ALA A O 1
ATOM 2812 N N . ASP A 1 355 ? 8.077 5.859 45.233 1.00 89.25 355 ASP A N 1
ATOM 2813 C CA . ASP A 1 355 ? 7.397 4.944 46.168 1.00 89.25 355 ASP A CA 1
ATOM 2814 C C . ASP A 1 355 ? 7.123 3.549 45.567 1.00 89.25 355 ASP A C 1
ATOM 2816 O O . ASP A 1 355 ? 6.069 2.944 45.762 1.00 89.25 355 ASP A O 1
ATOM 2820 N N . GLY A 1 356 ? 8.086 3.050 44.784 1.00 90.00 356 GLY A N 1
ATOM 2821 C CA . GLY A 1 356 ? 7.997 1.770 44.081 1.00 90.00 356 GLY A CA 1
ATOM 2822 C C . GLY A 1 356 ? 7.088 1.778 42.849 1.00 90.00 356 GLY A C 1
ATOM 2823 O O . GLY A 1 356 ? 6.979 0.747 42.199 1.00 90.00 356 GLY A O 1
ATOM 2824 N N . GLN A 1 357 ? 6.462 2.898 42.488 1.00 94.50 357 GLN A N 1
ATOM 2825 C CA . GLN A 1 357 ? 5.512 3.003 41.377 1.00 94.50 357 GLN A CA 1
ATOM 2826 C C . GLN A 1 357 ? 6.047 3.873 40.240 1.00 94.50 357 GLN A C 1
ATOM 2828 O O . GLN A 1 357 ? 6.849 4.783 40.448 1.00 94.50 357 GLN A O 1
ATOM 2833 N N . PHE A 1 358 ? 5.562 3.615 39.030 1.00 94.62 358 PHE A N 1
ATOM 2834 C CA . PHE A 1 358 ? 5.807 4.446 37.855 1.00 94.62 358 PHE A CA 1
ATOM 2835 C C . PHE A 1 358 ? 4.557 4.493 36.973 1.00 94.62 358 PHE A C 1
ATOM 2837 O O . PHE A 1 358 ? 3.720 3.585 36.995 1.00 94.62 358 PHE A O 1
ATOM 2844 N N . GLY A 1 359 ? 4.441 5.535 36.153 1.00 95.19 359 GLY A N 1
ATOM 2845 C CA . GLY A 1 359 ? 3.407 5.572 35.132 1.00 95.19 359 GLY A CA 1
ATOM 2846 C C . GLY A 1 359 ? 3.446 6.799 34.234 1.00 95.19 359 GLY A C 1
ATOM 2847 O O . GLY A 1 359 ? 4.023 7.828 34.577 1.00 95.19 359 GLY A O 1
ATOM 2848 N N . THR A 1 360 ? 2.816 6.669 33.074 1.00 96.62 360 THR A N 1
ATOM 2849 C CA . THR A 1 360 ? 2.621 7.726 32.080 1.00 96.62 360 THR A CA 1
ATOM 2850 C C . THR A 1 360 ? 1.357 7.450 31.267 1.00 96.62 360 THR A C 1
ATOM 2852 O O . THR A 1 360 ? 0.707 6.416 31.432 1.00 96.62 360 THR A O 1
ATOM 2855 N N . VAL A 1 361 ? 1.019 8.369 30.366 1.00 96.75 361 VAL A N 1
ATOM 2856 C CA . VAL A 1 361 ? -0.054 8.199 29.390 1.00 96.75 361 VAL A CA 1
ATOM 2857 C C . VAL A 1 361 ? 0.524 8.302 27.986 1.00 96.75 361 VAL A C 1
ATOM 2859 O O . VAL A 1 361 ? 1.039 9.347 27.586 1.00 96.75 361 VAL A O 1
ATOM 2862 N N . LEU A 1 362 ? 0.419 7.219 27.222 1.00 96.88 362 LEU A N 1
ATOM 2863 C CA . LEU A 1 362 ? 0.948 7.128 25.865 1.00 96.88 362 LEU A CA 1
ATOM 2864 C C . LEU A 1 362 ? -0.118 7.548 24.850 1.00 96.88 362 LEU A C 1
ATOM 2866 O O . LEU A 1 362 ? -1.285 7.167 24.955 1.00 96.88 362 LEU A O 1
ATOM 2870 N N . ASN A 1 363 ? 0.292 8.340 23.855 1.00 94.75 363 ASN A N 1
ATOM 2871 C CA . ASN A 1 363 ? -0.606 8.951 22.875 1.00 94.75 363 ASN A CA 1
ATOM 2872 C C . ASN A 1 363 ? -0.250 8.523 21.449 1.00 94.75 363 ASN A C 1
ATOM 2874 O O . ASN A 1 363 ? 0.837 8.815 20.944 1.00 94.75 363 ASN A O 1
ATOM 2878 N N . PHE A 1 364 ? -1.209 7.925 20.751 1.00 94.06 364 PHE A N 1
ATOM 2879 C CA . PHE A 1 364 ? -1.052 7.451 19.382 1.00 94.06 364 PHE A CA 1
ATOM 2880 C C . PHE A 1 364 ? -1.925 8.277 18.440 1.00 94.06 364 PHE A C 1
ATOM 2882 O O . PHE A 1 364 ? -3.143 8.123 18.377 1.00 94.06 364 PHE A O 1
ATOM 2889 N N . LYS A 1 365 ? -1.300 9.198 17.707 1.00 87.12 365 LYS A N 1
ATOM 2890 C CA . LYS A 1 365 ? -2.006 10.155 16.845 1.00 87.12 365 LYS A CA 1
ATOM 2891 C C . LYS A 1 365 ? -2.458 9.537 15.530 1.00 87.12 365 LYS A C 1
ATOM 2893 O O . LYS A 1 365 ? -3.439 9.990 14.951 1.00 87.12 365 LYS A O 1
ATOM 2898 N N . GLU A 1 366 ? -1.723 8.543 15.050 1.00 84.06 366 GLU A N 1
ATOM 2899 C CA . GLU A 1 366 ? -1.895 7.978 13.721 1.00 84.06 366 GLU A CA 1
ATOM 2900 C C . GLU A 1 366 ? -2.354 6.519 13.812 1.00 84.06 366 GLU A C 1
ATOM 2902 O O . GLU A 1 366 ? -1.973 5.812 14.746 1.00 84.06 366 GLU A O 1
ATOM 2907 N N . PRO A 1 367 ? -3.138 6.037 12.839 1.00 85.56 367 PRO A N 1
ATOM 2908 C CA . PRO A 1 367 ? -3.359 4.611 12.676 1.00 85.56 367 PRO A CA 1
ATOM 2909 C C . PRO A 1 367 ? -2.060 3.843 12.413 1.00 85.56 367 PRO A C 1
ATOM 2911 O O . PRO A 1 367 ? -1.088 4.389 11.869 1.00 85.56 367 PRO A O 1
ATOM 2914 N N . GLY A 1 368 ? -2.077 2.555 12.745 1.00 89.12 368 GLY A N 1
ATOM 2915 C CA . GLY A 1 368 ? -1.023 1.607 12.409 1.00 89.12 368 GLY A CA 1
ATOM 2916 C C . GLY A 1 368 ? -0.666 0.653 13.543 1.00 89.12 368 GLY A C 1
ATOM 2917 O O . GLY A 1 368 ? -1.323 0.600 14.584 1.00 89.12 368 GLY A O 1
ATOM 2918 N N . SER A 1 369 ? 0.409 -0.094 13.312 1.00 91.75 369 SER A N 1
ATOM 2919 C CA . SER A 1 369 ? 0.945 -1.081 14.245 1.00 91.75 369 SER A CA 1
ATOM 2920 C C . SER A 1 369 ? 2.147 -0.518 14.993 1.00 91.75 369 SER A C 1
ATOM 2922 O O . SER A 1 369 ? 3.100 -0.014 14.391 1.00 91.75 369 SER A O 1
ATOM 2924 N N . TYR A 1 370 ? 2.098 -0.634 16.312 1.00 93.69 370 TYR A N 1
ATOM 2925 C CA . TYR A 1 370 ? 3.074 -0.102 17.246 1.00 93.69 370 TYR A CA 1
ATOM 2926 C C . TYR A 1 370 ? 3.640 -1.215 18.132 1.00 93.69 370 TYR A C 1
ATOM 2928 O O . TYR A 1 370 ? 2.944 -2.164 18.506 1.00 93.69 370 TYR A O 1
ATOM 2936 N N . TRP A 1 371 ? 4.915 -1.074 18.477 1.00 92.44 371 TRP A N 1
ATOM 2937 C CA . TRP A 1 371 ? 5.644 -1.931 19.405 1.00 92.44 371 TRP A CA 1
ATOM 2938 C C . TRP A 1 371 ? 6.170 -1.055 20.541 1.00 92.44 371 TRP A C 1
ATOM 2940 O O . TRP A 1 371 ? 6.938 -0.128 20.298 1.00 92.44 371 TRP A O 1
ATOM 2950 N N . LEU A 1 372 ? 5.715 -1.318 21.764 1.00 93.81 372 LEU A N 1
ATOM 2951 C CA . LEU A 1 372 ? 6.236 -0.707 22.985 1.00 93.81 372 LEU A CA 1
ATOM 2952 C C . LEU A 1 372 ? 7.283 -1.634 23.591 1.00 93.81 372 LEU A C 1
ATOM 2954 O O . LEU A 1 372 ? 6.941 -2.745 23.982 1.00 93.81 372 LEU A O 1
ATOM 2958 N N . GLU A 1 373 ? 8.517 -1.165 23.689 1.00 92.38 373 GLU A N 1
ATOM 2959 C CA . GLU A 1 373 ? 9.622 -1.844 24.364 1.00 92.38 373 GLU A CA 1
ATOM 2960 C C . GLU A 1 373 ? 9.888 -1.146 25.699 1.00 92.38 373 GLU A C 1
ATOM 2962 O O . GLU A 1 373 ? 10.064 0.075 25.751 1.00 92.38 373 GLU A O 1
ATOM 2967 N N . VAL A 1 374 ? 9.909 -1.914 26.786 1.00 93.44 374 VAL A N 1
ATOM 2968 C CA . VAL A 1 374 ? 10.099 -1.405 28.146 1.00 93.44 374 VAL A CA 1
ATOM 2969 C C . VAL A 1 374 ? 11.489 -1.793 28.620 1.00 93.44 374 VAL A C 1
ATOM 2971 O O . VAL A 1 374 ? 11.773 -2.967 28.856 1.00 93.44 374 VAL A O 1
ATOM 2974 N N . PHE A 1 375 ? 12.356 -0.803 28.780 1.00 92.06 375 PHE A N 1
ATOM 2975 C CA . PHE A 1 375 ? 13.730 -0.979 29.223 1.00 92.06 375 PHE A CA 1
ATOM 2976 C C . PHE A 1 375 ? 13.863 -0.718 30.719 1.00 92.06 375 PHE A C 1
ATOM 2978 O O . PHE A 1 375 ? 13.298 0.234 31.265 1.00 92.06 375 PHE A O 1
ATOM 2985 N N . SER A 1 376 ? 14.661 -1.561 31.364 1.00 91.06 376 SER A N 1
ATOM 2986 C CA . SER A 1 376 ? 15.019 -1.460 32.772 1.00 91.06 376 SER A CA 1
ATOM 2987 C C . SER A 1 376 ? 15.680 -0.123 33.130 1.00 91.06 376 SER A C 1
ATOM 2989 O O . SER A 1 376 ? 16.282 0.519 32.262 1.00 91.06 376 SER A O 1
ATOM 2991 N N . PRO A 1 377 ? 15.729 0.231 34.426 1.00 91.50 377 PRO A N 1
ATOM 2992 C CA . PRO A 1 377 ? 16.752 1.130 34.945 1.00 91.50 377 PRO A CA 1
ATOM 2993 C C . PRO A 1 377 ? 18.146 0.654 34.547 1.00 91.50 377 PRO A C 1
ATOM 2995 O O . PRO A 1 377 ? 18.360 -0.542 34.335 1.00 91.50 377 PRO A O 1
ATOM 2998 N N . LYS A 1 378 ? 19.108 1.563 34.433 1.00 90.31 378 LYS A N 1
ATOM 2999 C CA . LYS A 1 378 ? 20.471 1.211 34.022 1.00 90.31 378 LYS A CA 1
ATOM 3000 C C . LYS A 1 378 ? 21.170 0.467 35.157 1.00 90.31 378 LYS A C 1
ATOM 3002 O O . LYS A 1 378 ? 21.314 0.997 36.257 1.00 90.31 378 LYS A O 1
ATOM 3007 N N . TYR A 1 379 ? 21.617 -0.759 34.898 1.00 85.69 379 TYR A N 1
ATOM 3008 C CA . TYR A 1 379 ? 22.229 -1.617 35.924 1.00 85.69 379 TYR A CA 1
ATOM 3009 C C . TYR A 1 379 ? 23.419 -2.435 35.423 1.00 85.69 379 TYR A C 1
ATOM 3011 O O . TYR A 1 379 ? 24.247 -2.847 36.234 1.00 85.69 379 TYR A O 1
ATOM 3019 N N . ILE A 1 380 ? 23.541 -2.658 34.111 1.00 83.62 380 ILE A N 1
ATOM 3020 C CA . ILE A 1 380 ? 24.652 -3.425 33.544 1.00 83.62 380 ILE A CA 1
ATOM 3021 C C . ILE A 1 380 ? 25.852 -2.494 33.368 1.00 83.62 380 ILE A C 1
ATOM 3023 O O . ILE A 1 380 ? 25.763 -1.535 32.604 1.00 83.62 380 ILE A O 1
ATOM 3027 N N . PRO A 1 381 ? 26.995 -2.740 34.025 1.00 82.75 381 PRO A N 1
ATOM 3028 C CA . PRO A 1 381 ? 28.168 -1.893 33.848 1.00 82.75 381 PRO A CA 1
ATOM 3029 C C . PRO A 1 381 ? 28.749 -2.034 32.429 1.00 82.75 381 PRO A C 1
ATOM 3031 O O . PRO A 1 381 ? 29.115 -3.136 32.027 1.00 82.75 381 PRO A O 1
ATOM 3034 N N . SER A 1 382 ? 28.912 -0.924 31.700 1.00 81.31 382 SER A N 1
ATOM 3035 C CA . SER A 1 382 ? 29.743 -0.849 30.485 1.00 81.31 382 SER A CA 1
ATOM 3036 C C . SER A 1 382 ? 30.916 0.102 30.710 1.00 81.31 382 SER A C 1
ATOM 3038 O O . SER A 1 382 ? 30.740 1.235 31.164 1.00 81.31 382 SER A O 1
ATOM 3040 N N . ALA A 1 383 ? 32.126 -0.365 30.389 1.00 77.62 383 ALA A N 1
ATOM 3041 C CA . ALA A 1 383 ? 33.360 0.401 30.563 1.00 77.62 383 ALA A CA 1
ATOM 3042 C C . ALA A 1 383 ? 33.447 1.620 29.627 1.00 77.62 383 ALA A C 1
ATOM 3044 O O . ALA A 1 383 ? 34.095 2.605 29.970 1.00 77.62 383 ALA A O 1
ATOM 3045 N N . GLU A 1 384 ? 32.797 1.556 28.464 1.00 78.06 384 GLU A N 1
ATOM 3046 C CA . GLU A 1 384 ? 32.880 2.587 27.421 1.00 78.06 384 GLU A CA 1
ATOM 3047 C C . GLU A 1 384 ? 31.685 3.548 27.444 1.00 78.06 384 GLU A C 1
ATOM 3049 O O . GLU A 1 384 ? 31.817 4.706 27.057 1.00 78.06 384 GLU A O 1
ATOM 3054 N N . SER A 1 385 ? 30.521 3.079 27.903 1.00 75.38 385 SER A N 1
ATOM 3055 C CA . SER A 1 385 ? 29.234 3.773 27.722 1.00 75.38 385 SER A CA 1
ATOM 3056 C C . SER A 1 385 ? 28.546 4.167 29.035 1.00 75.38 385 SER A C 1
ATOM 3058 O O . SER A 1 385 ? 27.488 4.790 29.003 1.00 75.38 385 SER A O 1
ATOM 3060 N N . GLY A 1 386 ? 29.116 3.799 30.188 1.00 82.75 386 GLY A N 1
ATOM 3061 C CA . GLY A 1 386 ? 28.420 3.861 31.477 1.00 82.75 386 GLY A CA 1
ATOM 3062 C C . GLY A 1 386 ? 27.354 2.762 31.620 1.00 82.75 386 GLY A C 1
ATOM 3063 O O . GLY A 1 386 ? 27.215 1.923 30.733 1.00 82.75 386 GLY A O 1
ATOM 3064 N N . PRO A 1 387 ? 26.621 2.700 32.745 1.00 85.44 387 PRO A N 1
ATOM 3065 C CA . PRO A 1 387 ? 25.613 1.665 32.965 1.00 85.44 387 PRO A CA 1
ATOM 3066 C C . PRO A 1 387 ? 24.549 1.630 31.854 1.00 85.44 387 PRO A C 1
ATOM 3068 O O . PRO A 1 387 ? 24.057 2.679 31.443 1.00 85.44 387 PRO A O 1
ATOM 3071 N N . CYS A 1 388 ? 24.178 0.439 31.384 1.00 86.38 388 CYS A N 1
ATOM 3072 C CA . CYS A 1 388 ? 23.157 0.235 30.358 1.00 86.38 388 CYS A CA 1
ATOM 3073 C C . CYS A 1 388 ? 21.935 -0.538 30.881 1.00 86.38 388 CYS A C 1
ATOM 3075 O O . CYS A 1 388 ? 21.965 -1.172 31.944 1.00 86.38 388 CYS A O 1
ATOM 3077 N N . SER A 1 389 ? 20.844 -0.426 30.125 1.00 88.44 389 SER A N 1
ATOM 3078 C CA . SER A 1 389 ? 19.548 -1.060 30.380 1.00 88.44 389 SER A CA 1
ATOM 3079 C C . SER A 1 389 ? 19.351 -2.295 29.502 1.00 88.44 389 SER A C 1
ATOM 3081 O O . SER A 1 389 ? 19.990 -2.425 28.457 1.00 88.44 389 SER A O 1
ATOM 3083 N N . THR A 1 390 ? 18.419 -3.165 29.885 1.00 86.50 390 THR A N 1
ATOM 3084 C CA . THR A 1 390 ? 17.936 -4.280 29.055 1.00 86.50 390 THR A CA 1
ATOM 3085 C C . THR A 1 390 ? 16.433 -4.192 28.854 1.00 86.50 390 THR A C 1
ATOM 3087 O O . THR A 1 390 ? 15.722 -3.623 29.682 1.00 86.50 390 THR A O 1
ATOM 3090 N N . GLU A 1 391 ? 15.940 -4.736 27.744 1.00 88.31 391 GLU A N 1
ATOM 3091 C CA . GLU A 1 391 ? 14.502 -4.866 27.514 1.00 88.31 391 GLU A CA 1
ATOM 3092 C C . GLU A 1 391 ? 13.918 -5.901 28.486 1.00 88.31 391 GLU A C 1
ATOM 3094 O O . GLU A 1 391 ? 14.361 -7.053 28.547 1.00 88.31 391 GLU A O 1
ATOM 3099 N N . TRP A 1 392 ? 12.929 -5.474 29.263 1.00 91.00 392 TRP A N 1
ATOM 3100 C CA . TRP A 1 392 ? 12.269 -6.264 30.298 1.00 91.00 392 TRP A CA 1
ATOM 3101 C C . TRP A 1 392 ? 10.880 -6.741 29.892 1.00 91.00 392 TRP A C 1
ATOM 3103 O O . TRP A 1 392 ? 10.454 -7.802 30.352 1.00 91.00 392 TRP A O 1
ATOM 3113 N N . ALA A 1 393 ? 10.177 -5.997 29.041 1.00 92.31 393 ALA A N 1
ATOM 3114 C CA . ALA A 1 393 ? 8.861 -6.376 28.547 1.00 92.31 393 ALA A CA 1
ATOM 3115 C C . ALA A 1 393 ? 8.531 -5.693 27.217 1.00 92.31 393 ALA A C 1
ATOM 3117 O O . ALA A 1 393 ? 9.037 -4.603 26.946 1.00 92.31 393 ALA A O 1
ATOM 3118 N N . ASP A 1 394 ? 7.607 -6.288 26.459 1.00 92.38 394 ASP A N 1
ATOM 3119 C CA . ASP A 1 394 ? 6.990 -5.646 25.300 1.00 92.38 394 ASP A CA 1
ATOM 3120 C C . ASP A 1 394 ? 5.464 -5.752 25.274 1.00 92.38 394 ASP A C 1
ATOM 3122 O O . ASP A 1 394 ? 4.856 -6.703 25.779 1.00 92.38 394 ASP A O 1
ATOM 3126 N N . VAL A 1 395 ? 4.846 -4.734 24.669 1.00 94.19 395 VAL A N 1
ATOM 3127 C CA . VAL A 1 395 ? 3.403 -4.645 24.426 1.00 94.19 395 VAL A CA 1
ATOM 3128 C C . VAL A 1 395 ? 3.154 -4.259 22.969 1.00 94.19 395 VAL A C 1
ATOM 3130 O O . VAL A 1 395 ? 3.771 -3.345 22.418 1.00 94.19 395 VAL A O 1
ATOM 3133 N N . ARG A 1 396 ? 2.197 -4.937 22.337 1.00 94.19 396 ARG A N 1
ATOM 3134 C CA . ARG A 1 396 ? 1.719 -4.644 20.983 1.00 94.19 396 ARG A CA 1
ATOM 3135 C C . ARG A 1 396 ? 0.538 -3.698 21.044 1.00 94.19 396 ARG A C 1
ATOM 3137 O O . ARG A 1 396 ? -0.412 -3.945 21.780 1.00 94.19 396 ARG A O 1
ATOM 3144 N N . VAL A 1 397 ? 0.561 -2.649 20.233 1.00 95.12 397 VAL A N 1
ATOM 3145 C CA . VAL A 1 397 ? -0.569 -1.725 20.119 1.00 95.12 397 VAL A CA 1
ATOM 3146 C C . VAL A 1 397 ? -0.961 -1.604 18.656 1.00 95.12 397 VAL A C 1
ATOM 3148 O O . VAL A 1 397 ? -0.147 -1.267 17.804 1.00 95.12 397 VAL A O 1
ATOM 3151 N N . GLU A 1 398 ? -2.218 -1.888 18.351 1.00 93.19 398 GLU A N 1
ATOM 3152 C CA . GLU A 1 398 ? -2.805 -1.640 17.043 1.00 93.19 398 GLU A CA 1
ATOM 3153 C C . GLU A 1 398 ? -3.793 -0.490 17.163 1.00 93.19 398 GLU A C 1
ATOM 3155 O O . GLU A 1 398 ? -4.793 -0.570 17.877 1.00 93.19 398 GLU A O 1
ATOM 3160 N N . VAL A 1 399 ? -3.511 0.587 16.445 1.00 92.25 399 VAL A N 1
ATOM 3161 C CA . VAL A 1 399 ? -4.406 1.729 16.351 1.00 92.25 399 VAL A CA 1
ATOM 3162 C C . VAL A 1 399 ? -5.148 1.585 15.038 1.00 92.25 399 VAL A C 1
ATOM 3164 O O . VAL A 1 399 ? -4.588 1.804 13.962 1.00 92.25 399 VAL A O 1
ATOM 3167 N N . ALA A 1 400 ? -6.403 1.159 15.131 1.00 80.19 400 ALA A N 1
ATOM 3168 C CA . ALA A 1 400 ? -7.253 0.956 13.980 1.00 80.19 400 ALA A CA 1
ATOM 3169 C C . ALA A 1 400 ? -7.385 2.265 13.206 1.00 80.19 400 ALA A C 1
ATOM 3171 O O . ALA A 1 400 ? -7.708 3.318 13.772 1.00 80.19 400 ALA A O 1
ATOM 3172 N N . ASP A 1 401 ? -7.180 2.174 11.894 1.00 66.12 401 ASP A N 1
ATOM 3173 C CA . ASP A 1 401 ? -7.627 3.235 11.016 1.00 66.12 401 ASP A CA 1
ATOM 3174 C C . 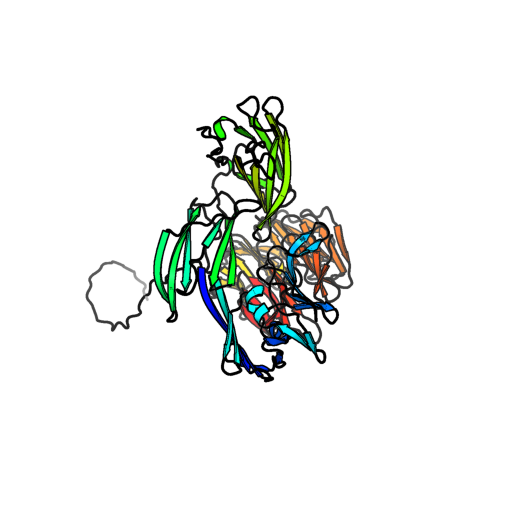ASP A 1 401 ? -9.156 3.186 11.018 1.00 66.12 401 ASP A C 1
ATOM 3176 O O . ASP A 1 401 ? -9.716 2.144 10.645 1.00 66.12 401 ASP A O 1
ATOM 3180 N N . PRO A 1 402 ? -9.858 4.260 11.417 1.00 56.12 402 PRO A N 1
ATOM 3181 C CA . PRO A 1 402 ? -11.309 4.312 11.294 1.00 56.12 402 PRO A CA 1
ATOM 3182 C C . PRO A 1 402 ? -11.788 4.069 9.849 1.00 56.12 402 PRO A C 1
ATOM 3184 O O . PRO A 1 402 ? -12.960 3.754 9.654 1.00 56.12 402 PRO A O 1
ATOM 3187 N N . THR A 1 403 ? -10.903 4.138 8.843 1.00 52.00 403 THR A N 1
ATOM 3188 C CA . THR A 1 403 ? -11.146 3.761 7.441 1.00 52.00 403 THR A CA 1
ATOM 3189 C C . THR A 1 403 ? -10.854 2.286 7.090 1.00 52.00 403 THR A C 1
ATOM 3191 O O . THR A 1 403 ? -11.409 1.780 6.125 1.00 52.00 403 THR A O 1
ATOM 3194 N N . SER A 1 404 ? -10.083 1.527 7.883 1.00 47.44 404 SER A N 1
ATOM 3195 C CA . SER A 1 404 ? -9.628 0.157 7.524 1.00 47.44 404 SER A CA 1
ATOM 3196 C C . SER A 1 404 ? -10.689 -0.953 7.598 1.00 47.44 404 SER A C 1
ATOM 3198 O O . SER A 1 404 ? -10.535 -1.993 6.963 1.00 47.44 404 SER A O 1
ATOM 3200 N N . ASN A 1 405 ? -11.787 -0.733 8.327 1.00 51.69 405 ASN A N 1
ATOM 3201 C CA . ASN A 1 405 ? -12.959 -1.622 8.351 1.00 51.69 405 ASN A CA 1
ATOM 3202 C C . ASN A 1 405 ? -14.055 -1.161 7.375 1.00 51.69 405 ASN A C 1
ATOM 3204 O O . ASN A 1 405 ? -15.232 -1.470 7.567 1.00 51.69 405 ASN A O 1
ATOM 3208 N N . GLU A 1 406 ? -13.696 -0.370 6.360 1.00 63.53 406 GLU A N 1
ATOM 3209 C CA . GLU A 1 406 ? -14.640 0.128 5.369 1.00 63.53 406 GLU A CA 1
ATOM 3210 C C . GLU A 1 406 ? -15.274 -1.023 4.575 1.00 63.53 406 GLU A C 1
ATOM 3212 O O . GLU A 1 406 ? -14.692 -1.578 3.643 1.00 63.53 406 GLU A O 1
ATOM 3217 N N . LEU A 1 407 ? -16.522 -1.351 4.913 1.00 78.19 407 LEU A N 1
ATOM 3218 C CA . LEU A 1 407 ? -17.388 -2.172 4.073 1.00 78.19 407 LEU A CA 1
ATOM 3219 C C . LEU A 1 407 ? -17.857 -1.306 2.901 1.00 78.19 407 LEU A C 1
ATOM 3221 O O . LEU A 1 407 ? -18.972 -0.774 2.909 1.00 78.19 407 LEU A O 1
ATOM 3225 N N . ARG A 1 408 ? -16.974 -1.130 1.916 1.00 89.06 408 ARG A N 1
ATOM 3226 C CA . ARG A 1 408 ? -17.272 -0.443 0.655 1.00 89.06 408 ARG A CA 1
ATOM 3227 C C . ARG A 1 408 ? -17.703 -1.399 -0.436 1.00 89.06 408 ARG A C 1
ATOM 3229 O O . ARG A 1 408 ? -17.248 -2.535 -0.504 1.00 89.06 408 ARG A O 1
ATOM 3236 N N . GLY A 1 409 ? -18.560 -0.895 -1.316 1.00 93.62 409 GLY A N 1
ATOM 3237 C CA . GLY A 1 409 ? -19.026 -1.642 -2.475 1.00 93.62 409 GLY A CA 1
ATOM 3238 C C . GLY A 1 409 ? -18.051 -1.659 -3.652 1.00 93.62 409 GLY A C 1
ATOM 3239 O O . GLY A 1 409 ? -18.119 -2.563 -4.482 1.00 93.62 409 GLY A O 1
ATOM 3240 N N . ASN A 1 410 ? -17.181 -0.655 -3.768 1.00 95.56 410 ASN A N 1
ATOM 3241 C CA . ASN A 1 410 ? -16.173 -0.546 -4.822 1.00 95.56 410 ASN A CA 1
ATOM 3242 C C . ASN A 1 410 ? -15.071 0.439 -4.396 1.00 95.56 410 ASN A C 1
ATOM 3244 O O . ASN A 1 410 ? -15.237 1.170 -3.420 1.00 95.56 410 ASN A O 1
ATOM 3248 N N . THR A 1 411 ? -13.953 0.479 -5.120 1.00 92.19 411 THR A N 1
ATOM 3249 C CA . THR A 1 411 ? -12.888 1.462 -4.885 1.00 92.19 411 THR A CA 1
ATOM 3250 C C . THR A 1 411 ? -13.280 2.842 -5.419 1.00 92.19 411 THR A C 1
ATOM 3252 O O . THR A 1 411 ? -14.034 2.970 -6.387 1.00 92.19 411 THR A O 1
ATOM 3255 N N . THR A 1 412 ? -12.736 3.892 -4.801 1.00 90.19 412 THR A N 1
ATOM 3256 C CA . THR A 1 412 ? -12.968 5.298 -5.186 1.00 90.19 412 THR A CA 1
ATOM 3257 C C . THR A 1 412 ? -12.533 5.553 -6.632 1.00 90.19 412 THR A C 1
ATOM 3259 O O . THR A 1 412 ? -13.302 6.093 -7.429 1.00 90.19 412 THR A O 1
ATOM 3262 N N . GLY A 1 413 ? -11.352 5.038 -6.990 1.00 92.19 413 GLY A N 1
ATOM 3263 C CA . GLY A 1 413 ? -10.803 5.009 -8.343 1.00 92.19 413 GLY A CA 1
ATOM 3264 C C . GLY A 1 413 ? -11.765 4.449 -9.376 1.00 92.19 413 GLY A C 1
ATOM 3265 O O . GLY A 1 413 ? -12.027 5.087 -10.398 1.00 92.19 413 GLY A O 1
ATOM 3266 N N . ASN A 1 414 ? -12.344 3.281 -9.101 1.00 95.44 414 ASN A N 1
ATOM 3267 C CA . ASN A 1 414 ? -13.255 2.644 -10.040 1.00 95.44 414 ASN A CA 1
ATOM 3268 C C . ASN A 1 414 ? -14.548 3.449 -10.191 1.00 95.44 414 ASN A C 1
ATOM 3270 O O . ASN A 1 414 ? -14.983 3.662 -11.319 1.00 95.44 414 ASN A O 1
ATOM 3274 N N . ILE A 1 415 ? -15.140 3.940 -9.095 1.00 94.00 415 ILE A N 1
ATOM 3275 C CA . ILE A 1 415 ? -16.386 4.725 -9.135 1.00 94.00 415 ILE A CA 1
ATOM 3276 C C . ILE A 1 415 ? -16.220 6.038 -9.905 1.00 94.00 415 ILE A C 1
ATOM 3278 O O . ILE A 1 415 ? -17.070 6.352 -10.741 1.00 94.00 415 ILE A O 1
ATOM 3282 N N . ASN A 1 416 ? -15.118 6.764 -9.701 1.00 91.44 416 ASN A N 1
ATOM 3283 C CA . ASN A 1 416 ? -14.813 7.978 -10.468 1.00 91.44 416 ASN A CA 1
ATOM 3284 C C . ASN A 1 416 ? -14.553 7.695 -11.952 1.00 91.44 416 ASN A C 1
ATOM 3286 O O . ASN A 1 416 ? -14.798 8.542 -12.806 1.00 91.44 416 ASN A O 1
ATOM 3290 N N . ASN A 1 417 ? -14.125 6.476 -12.281 1.00 93.50 417 ASN A N 1
ATOM 3291 C CA . ASN A 1 417 ? -14.054 5.976 -13.651 1.00 93.50 417 ASN A CA 1
ATOM 3292 C C . ASN A 1 417 ? -15.377 5.324 -14.100 1.00 93.50 417 ASN A C 1
ATOM 3294 O O . ASN A 1 417 ? -15.376 4.416 -14.925 1.00 93.50 417 ASN A O 1
ATOM 3298 N N . ASN A 1 418 ? -16.517 5.800 -13.586 1.00 93.56 418 ASN A N 1
ATOM 3299 C CA . ASN A 1 418 ? -17.880 5.336 -13.879 1.00 93.56 418 ASN A CA 1
ATOM 3300 C C . ASN A 1 418 ? -18.266 3.945 -13.353 1.00 93.56 418 ASN A C 1
ATOM 3302 O O . ASN A 1 418 ? -19.358 3.456 -13.644 1.00 93.56 418 ASN A O 1
ATOM 3306 N N . GLY A 1 419 ? -17.411 3.311 -12.553 1.00 95.50 419 GLY A N 1
ATOM 3307 C CA . GLY A 1 419 ? -17.702 2.090 -11.803 1.00 95.50 419 GLY A CA 1
ATOM 3308 C C . GLY A 1 419 ? -18.237 0.941 -12.650 1.00 95.50 419 GLY A C 1
ATOM 3309 O O . GLY A 1 419 ? -19.187 0.285 -12.239 1.00 95.50 419 GLY A O 1
ATOM 3310 N N . LEU A 1 420 ? -17.670 0.705 -13.836 1.00 97.31 420 LEU A N 1
ATOM 3311 C CA . LEU A 1 420 ? -18.096 -0.400 -14.704 1.00 97.31 420 LEU A CA 1
ATOM 3312 C C . LEU A 1 420 ? -17.600 -1.766 -14.220 1.00 97.31 420 LEU A C 1
ATOM 3314 O O . LEU A 1 420 ? -18.053 -2.779 -14.738 1.00 97.31 420 LEU A O 1
ATOM 3318 N N . TYR A 1 421 ? -16.682 -1.793 -13.256 1.00 97.69 421 TYR A N 1
ATOM 3319 C CA . TYR A 1 421 ? -16.111 -2.993 -12.658 1.00 97.69 421 TYR A CA 1
ATOM 3320 C C . TYR A 1 421 ? -16.079 -2.844 -11.138 1.00 97.69 421 TYR A C 1
ATOM 3322 O O . TYR A 1 421 ? -15.679 -1.796 -10.630 1.00 97.69 421 TYR A O 1
ATOM 3330 N N . ALA A 1 422 ? -16.469 -3.896 -10.422 1.00 97.44 422 ALA A N 1
ATOM 3331 C CA . ALA A 1 422 ? -16.379 -4.014 -8.971 1.00 97.44 422 ALA A CA 1
ATOM 3332 C C . ALA A 1 422 ? -15.960 -5.441 -8.598 1.00 97.44 422 ALA A C 1
ATOM 3334 O O . ALA A 1 422 ? -16.504 -6.408 -9.134 1.00 97.44 422 ALA A O 1
ATOM 3335 N N . LYS A 1 423 ? -15.020 -5.593 -7.665 1.00 94.44 423 LYS A N 1
ATOM 3336 C CA . LYS A 1 423 ? -14.619 -6.901 -7.131 1.00 94.44 423 LYS A CA 1
ATOM 3337 C C . LYS A 1 423 ? -15.248 -7.122 -5.759 1.00 94.44 423 LYS A C 1
ATOM 3339 O O . LYS A 1 423 ? -15.222 -6.227 -4.923 1.00 94.44 423 LYS A O 1
ATOM 3344 N N . ALA A 1 424 ? -15.763 -8.326 -5.521 1.00 89.44 424 ALA A N 1
ATOM 3345 C CA . ALA A 1 424 ? -16.169 -8.781 -4.195 1.00 89.44 424 ALA A CA 1
ATOM 3346 C C . ALA A 1 424 ? -15.824 -10.267 -4.030 1.00 89.44 424 ALA A C 1
ATOM 3348 O O . ALA A 1 424 ? -16.309 -11.114 -4.786 1.00 89.44 424 ALA A O 1
ATOM 3349 N N . GLY A 1 425 ? -14.965 -10.572 -3.051 1.00 84.69 425 GLY A N 1
ATOM 3350 C CA . GLY A 1 425 ? -14.376 -11.905 -2.891 1.00 84.69 425 GLY A CA 1
ATOM 3351 C C . GLY A 1 425 ? -13.637 -12.349 -4.157 1.00 84.69 425 GLY A C 1
ATOM 3352 O O . GLY A 1 425 ? -12.891 -11.566 -4.748 1.00 84.69 425 GLY A O 1
ATOM 3353 N N . ASP A 1 426 ? -13.911 -13.574 -4.605 1.00 88.31 426 ASP A N 1
ATOM 3354 C CA . ASP A 1 426 ? -13.314 -14.185 -5.804 1.00 88.31 426 ASP A CA 1
ATOM 3355 C C . ASP A 1 426 ? -14.077 -13.861 -7.100 1.00 88.31 426 ASP A C 1
ATOM 3357 O O . ASP A 1 426 ? -13.939 -14.549 -8.115 1.00 88.31 426 ASP A O 1
ATOM 3361 N N . SER A 1 427 ? -14.941 -12.844 -7.082 1.00 94.44 427 SER A N 1
ATOM 3362 C CA . SER A 1 427 ? -15.795 -12.487 -8.214 1.00 94.44 427 SER A CA 1
ATOM 3363 C C . SER A 1 427 ? -15.637 -11.036 -8.644 1.00 94.44 427 SER A C 1
ATOM 3365 O O . SER A 1 427 ? -15.505 -10.131 -7.820 1.00 94.44 427 SER A O 1
ATOM 3367 N N . ILE A 1 428 ? -15.744 -10.822 -9.951 1.00 97.38 428 ILE A N 1
ATOM 3368 C CA . ILE A 1 428 ? -15.813 -9.518 -10.602 1.00 97.38 428 ILE A CA 1
ATOM 3369 C C . ILE A 1 428 ? -17.230 -9.331 -11.136 1.00 97.38 428 ILE A C 1
ATOM 3371 O O . ILE A 1 428 ? -17.734 -10.166 -11.886 1.00 97.38 428 ILE A O 1
ATOM 3375 N N . TYR A 1 429 ? -17.855 -8.222 -10.766 1.00 98.25 429 TYR A N 1
ATOM 3376 C CA . TYR A 1 429 ? -19.148 -7.763 -11.256 1.00 98.25 429 TYR A CA 1
ATOM 3377 C C . TYR A 1 429 ? -18.897 -6.608 -12.209 1.00 98.25 429 TYR A C 1
ATOM 3379 O O . TYR A 1 429 ? -18.204 -5.654 -11.852 1.00 98.25 429 TYR A O 1
ATOM 3387 N N . TYR A 1 430 ? -19.410 -6.704 -13.429 1.00 98.12 430 TYR A N 1
ATOM 3388 C CA . TYR A 1 430 ? -19.012 -5.775 -14.474 1.00 98.12 430 TYR A CA 1
ATOM 3389 C C . TYR A 1 430 ? -20.108 -5.490 -15.494 1.00 98.12 430 TYR A C 1
ATOM 3391 O O . TYR A 1 430 ? -20.993 -6.306 -15.757 1.00 98.12 430 TYR A O 1
ATOM 3399 N N . SER A 1 431 ? -20.006 -4.308 -16.089 1.00 97.38 431 SER A N 1
ATOM 3400 C CA . SER A 1 431 ? -20.797 -3.872 -17.230 1.00 97.38 431 SER A CA 1
ATOM 3401 C C . SER A 1 431 ? -20.215 -4.476 -18.507 1.00 97.38 431 SER A C 1
ATOM 3403 O O . SER A 1 431 ? -19.139 -4.098 -18.975 1.00 97.38 431 SER A O 1
ATOM 3405 N N . ASN A 1 432 ? -20.903 -5.459 -19.080 1.00 96.25 432 ASN A N 1
ATOM 3406 C CA . ASN A 1 432 ? -20.435 -6.152 -20.269 1.00 96.25 432 ASN A CA 1
ATOM 3407 C C . ASN A 1 432 ? -20.747 -5.339 -21.530 1.00 96.25 432 ASN A C 1
ATOM 3409 O O . ASN A 1 432 ? -21.810 -5.489 -22.135 1.00 96.25 432 ASN A O 1
ATOM 3413 N N . LEU A 1 433 ? -19.797 -4.513 -21.973 1.00 91.69 433 LEU A N 1
ATOM 3414 C CA . LEU A 1 433 ? -19.963 -3.666 -23.161 1.00 91.69 433 LEU A CA 1
ATOM 3415 C C . LEU A 1 433 ? -20.209 -4.459 -24.461 1.00 91.69 433 LEU A C 1
ATOM 3417 O O . LEU A 1 433 ? -20.836 -3.934 -25.378 1.00 91.69 433 LEU A O 1
ATOM 3421 N N . LYS A 1 434 ? -19.792 -5.734 -24.539 1.00 92.12 434 LYS A N 1
ATOM 3422 C CA . LYS A 1 434 ? -20.093 -6.605 -25.696 1.00 92.12 434 LYS A CA 1
ATOM 3423 C C . LYS A 1 434 ? -21.569 -7.010 -25.759 1.00 92.12 434 LYS A C 1
ATOM 3425 O O . LYS A 1 434 ? -22.069 -7.315 -26.836 1.00 92.12 434 LYS A O 1
ATOM 3430 N N . ASP A 1 435 ? -22.261 -6.990 -24.623 1.00 95.25 435 ASP A N 1
ATOM 3431 C CA . ASP A 1 435 ? -23.710 -7.183 -24.504 1.00 95.25 435 ASP A CA 1
ATOM 3432 C C . ASP A 1 435 ? -24.359 -5.881 -24.014 1.00 95.25 435 ASP A C 1
ATOM 3434 O O . ASP A 1 435 ? -25.109 -5.855 -23.042 1.00 95.25 435 ASP A O 1
ATOM 3438 N N . GLN A 1 436 ? -24.010 -4.779 -24.687 1.00 92.44 436 GLN A N 1
ATOM 3439 C CA . GLN A 1 436 ? -24.627 -3.460 -24.531 1.00 92.44 436 GLN A CA 1
ATOM 3440 C C . GLN A 1 436 ? -24.537 -2.862 -23.118 1.00 92.44 436 GLN A C 1
ATOM 3442 O O . GLN A 1 436 ? -25.339 -2.008 -22.793 1.00 92.44 436 GLN A O 1
ATOM 3447 N N . GLY A 1 437 ? -23.577 -3.260 -22.278 1.00 92.62 437 GLY A N 1
ATOM 3448 C CA . GLY A 1 437 ? -23.401 -2.710 -20.924 1.00 92.62 437 GLY A CA 1
ATOM 3449 C C . GLY A 1 437 ? -24.278 -3.367 -19.855 1.00 92.62 437 GLY A C 1
ATOM 3450 O O . GLY A 1 437 ? -24.483 -2.803 -18.779 1.00 92.62 437 GLY A O 1
ATOM 3451 N N . LYS A 1 438 ? -24.809 -4.558 -20.146 1.00 97.31 438 LYS A N 1
ATOM 3452 C CA . LYS A 1 438 ? -25.568 -5.360 -19.182 1.00 97.31 438 LYS A CA 1
ATOM 3453 C C . LYS A 1 438 ? -24.696 -5.852 -18.036 1.00 97.31 438 LYS A C 1
ATOM 3455 O O . LYS A 1 438 ? -23.506 -6.098 -18.227 1.00 97.31 438 LYS A O 1
ATOM 3460 N N . LEU A 1 439 ? -25.294 -6.057 -16.865 1.00 98.19 439 LEU A N 1
ATOM 3461 C CA . LEU A 1 439 ? -24.570 -6.509 -15.678 1.00 98.19 439 LEU A CA 1
ATOM 3462 C C . LEU A 1 439 ? -24.283 -8.016 -15.708 1.00 98.19 439 LEU A C 1
ATOM 3464 O O . LEU A 1 439 ? -25.194 -8.848 -15.777 1.00 98.19 439 LEU A O 1
ATOM 3468 N N . TYR A 1 440 ? -23.004 -8.356 -15.595 1.00 98.56 440 TYR A N 1
ATOM 3469 C CA . TYR A 1 440 ? -22.482 -9.716 -15.529 1.00 98.56 440 TYR A CA 1
ATOM 3470 C C . TYR A 1 440 ? -21.644 -9.923 -14.264 1.00 98.56 440 TYR A C 1
ATOM 3472 O O . TYR A 1 440 ? -21.214 -8.968 -13.614 1.00 98.56 440 TYR A O 1
ATOM 3480 N N . LYS A 1 441 ? -21.387 -11.192 -13.948 1.00 98.06 441 LYS A N 1
ATOM 3481 C CA . LYS A 1 441 ? -20.428 -11.651 -12.945 1.00 98.06 441 LYS A CA 1
ATOM 3482 C C . LYS A 1 441 ? -19.512 -12.705 -13.551 1.00 98.06 441 LYS A C 1
ATOM 3484 O O . LYS A 1 441 ? -19.981 -13.545 -14.310 1.00 98.06 441 LYS A O 1
ATOM 3489 N N . MET A 1 442 ? -18.234 -12.683 -13.198 1.00 96.19 442 MET A N 1
ATOM 3490 C CA . MET A 1 442 ? -17.244 -13.709 -13.547 1.00 96.19 442 MET A CA 1
ATOM 3491 C C . MET A 1 442 ? -16.283 -13.946 -12.378 1.00 96.19 442 MET A C 1
ATOM 3493 O O . MET A 1 442 ? -16.239 -13.142 -11.444 1.00 96.19 442 MET A O 1
ATOM 3497 N N . LYS A 1 443 ? -15.510 -15.031 -12.417 1.00 92.75 443 LYS A N 1
ATOM 3498 C CA . LYS A 1 443 ? -14.377 -15.239 -11.502 1.00 92.75 443 LYS A CA 1
ATOM 3499 C C . LYS A 1 443 ? -13.220 -14.296 -11.843 1.00 92.75 443 LYS A C 1
ATOM 3501 O O . LYS A 1 443 ? -13.131 -13.799 -12.964 1.00 92.75 443 LYS A O 1
ATOM 3506 N N . VAL A 1 444 ? -12.317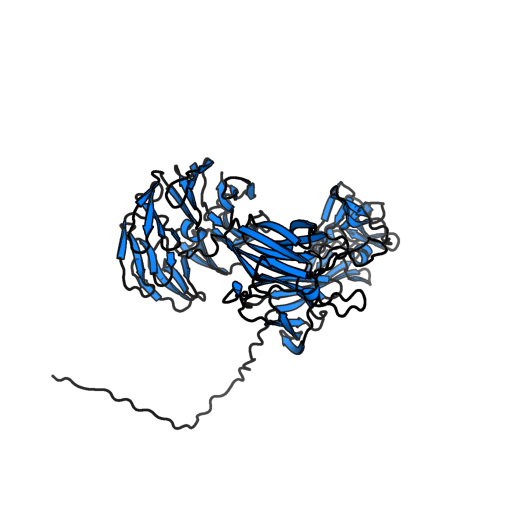 -14.058 -10.889 1.00 87.94 444 VAL A N 1
ATOM 3507 C CA . VAL A 1 444 ? -11.127 -13.197 -11.094 1.00 87.94 444 VAL A CA 1
ATOM 3508 C C . VAL A 1 444 ? -10.226 -13.710 -12.229 1.00 87.94 444 VAL A C 1
ATOM 3510 O O . VAL A 1 444 ? -9.632 -12.918 -12.958 1.00 87.94 444 VAL A O 1
ATOM 3513 N N . ASP A 1 445 ? -10.193 -15.025 -12.454 1.00 84.38 445 ASP A N 1
ATOM 3514 C CA . ASP A 1 445 ? -9.487 -15.658 -13.578 1.00 84.38 445 ASP A CA 1
ATOM 3515 C C . ASP A 1 445 ? -10.180 -15.472 -14.949 1.00 84.38 445 ASP A C 1
ATOM 3517 O O . ASP A 1 445 ? -9.666 -15.928 -15.968 1.00 84.38 445 ASP A O 1
ATOM 3521 N N . GLY A 1 446 ? -11.334 -14.794 -14.989 1.00 87.06 446 GLY A N 1
ATOM 3522 C CA . GLY A 1 446 ? -12.130 -14.538 -16.192 1.00 87.06 446 GLY A CA 1
ATOM 3523 C C . GLY A 1 446 ? 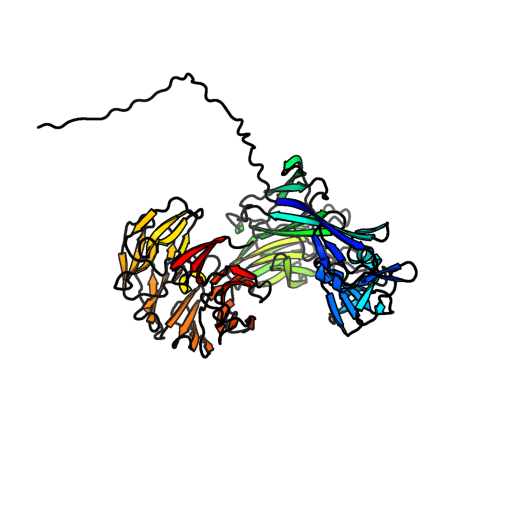-13.099 -15.664 -16.574 1.00 87.06 446 GLY A C 1
ATOM 3524 O O . GLY A 1 446 ? -13.832 -15.535 -17.557 1.00 87.06 446 GLY A O 1
ATOM 3525 N N . SER A 1 447 ? -13.137 -16.768 -15.823 1.00 88.81 447 SER A N 1
ATOM 3526 C CA . SER A 1 447 ? -14.046 -17.889 -16.077 1.00 88.81 447 SER A CA 1
ATOM 3527 C C . SER A 1 447 ? -15.458 -17.653 -15.515 1.00 88.81 447 SER A C 1
ATOM 3529 O O . SER A 1 447 ? -15.723 -16.694 -14.789 1.00 88.81 447 SER A O 1
ATOM 3531 N N . GLU A 1 448 ? -16.394 -18.542 -15.869 1.00 93.75 448 GLU A N 1
ATOM 3532 C CA . GLU A 1 448 ? -17.762 -18.574 -15.314 1.00 93.75 448 GLU A CA 1
ATOM 3533 C C . GLU A 1 448 ? -18.558 -17.265 -15.477 1.00 93.75 448 GLU A C 1
ATOM 3535 O O . GLU A 1 448 ? -19.381 -16.902 -14.635 1.00 93.75 448 GLU A O 1
ATOM 3540 N N . ALA A 1 449 ? -18.346 -16.563 -16.594 1.00 96.94 449 ALA A N 1
ATOM 3541 C CA . ALA A 1 449 ? -19.109 -15.367 -16.922 1.00 96.94 449 ALA A CA 1
ATOM 3542 C C . ALA A 1 449 ? -20.614 -15.679 -17.039 1.00 96.94 449 ALA A C 1
ATOM 3544 O O . ALA A 1 449 ? -21.050 -16.448 -17.899 1.00 96.94 449 ALA A O 1
ATOM 3545 N N . THR A 1 450 ? -21.418 -15.050 -16.187 1.00 97.50 450 THR A N 1
ATOM 3546 C CA . THR A 1 450 ? -22.872 -15.215 -16.106 1.00 97.50 450 THR A CA 1
ATOM 3547 C C . THR A 1 450 ? -23.556 -13.856 -16.059 1.00 97.50 450 THR A C 1
ATOM 3549 O O . THR A 1 450 ? -23.084 -12.918 -15.417 1.00 97.50 450 THR A O 1
ATOM 3552 N N . LYS A 1 451 ? -24.675 -13.724 -16.774 1.00 98.31 451 LYS A N 1
ATOM 3553 C CA . LYS A 1 451 ? -25.491 -12.506 -16.754 1.00 98.31 451 LYS A CA 1
ATOM 3554 C C . LYS A 1 451 ? -26.323 -12.460 -15.473 1.00 98.31 451 LYS A C 1
ATOM 3556 O O . LYS A 1 451 ? -26.970 -13.451 -15.148 1.00 98.31 451 LYS A O 1
ATOM 3561 N N . ILE A 1 452 ? -26.359 -11.304 -14.812 1.00 98.31 452 ILE A N 1
ATOM 3562 C CA . ILE A 1 452 ? -27.195 -11.056 -13.626 1.00 98.31 452 ILE A CA 1
ATOM 3563 C C . ILE A 1 452 ? -28.527 -10.412 -14.021 1.00 98.31 452 ILE A C 1
ATOM 3565 O O . ILE A 1 452 ? -29.587 -10.838 -13.573 1.00 98.31 452 ILE A O 1
ATOM 3569 N N . THR A 1 453 ? -28.488 -9.373 -14.857 1.00 96.81 453 THR A N 1
ATOM 3570 C CA . THR A 1 453 ? -29.681 -8.643 -15.315 1.00 96.81 453 THR A CA 1
ATOM 3571 C C . THR A 1 453 ? -29.446 -8.068 -16.711 1.00 96.81 453 THR A C 1
ATOM 3573 O O . THR A 1 453 ? -28.306 -7.874 -17.131 1.00 96.81 453 THR A O 1
ATOM 3576 N N . ASP A 1 454 ? -30.527 -7.797 -17.444 1.00 95.94 454 ASP A N 1
ATOM 3577 C CA . ASP A 1 454 ? -30.477 -7.099 -18.736 1.00 95.94 454 ASP A CA 1
ATOM 3578 C C . ASP A 1 454 ? -30.412 -5.566 -18.591 1.00 95.94 454 ASP A C 1
ATOM 3580 O O . ASP A 1 454 ? -30.415 -4.857 -19.596 1.00 95.94 454 ASP A O 1
ATOM 3584 N N . ASP A 1 455 ? -30.340 -5.046 -17.363 1.00 95.12 455 ASP A N 1
ATOM 3585 C CA . ASP A 1 455 ? -30.174 -3.613 -17.131 1.00 95.12 455 ASP A CA 1
ATOM 3586 C C . ASP A 1 455 ? -28.746 -3.162 -17.457 1.00 95.12 455 ASP A C 1
ATOM 3588 O O . ASP A 1 455 ? -27.771 -3.850 -17.139 1.00 95.12 455 ASP A O 1
ATOM 3592 N N . LEU A 1 456 ? -28.636 -1.955 -18.013 1.00 94.69 456 LEU A N 1
ATOM 3593 C CA . LEU A 1 456 ? -27.378 -1.215 -18.055 1.00 94.69 456 LEU A CA 1
ATOM 3594 C C . LEU A 1 456 ? -26.888 -0.971 -16.626 1.00 94.69 456 LEU A C 1
ATOM 3596 O O . LEU A 1 456 ? -27.692 -0.580 -15.780 1.00 94.69 456 LEU A O 1
ATOM 3600 N N . ALA A 1 457 ? -25.595 -1.152 -16.362 1.00 96.12 457 ALA A N 1
ATOM 3601 C CA . ALA A 1 457 ? -25.040 -0.937 -15.026 1.00 96.12 457 ALA A CA 1
ATOM 3602 C C . ALA A 1 457 ? -23.806 -0.028 -15.037 1.00 96.12 457 ALA A C 1
ATOM 3604 O O . ALA A 1 457 ? -22.799 -0.331 -15.675 1.00 96.12 457 ALA A O 1
ATOM 3605 N N . TRP A 1 458 ? -23.920 1.080 -14.306 1.00 96.38 458 TRP A N 1
ATOM 3606 C CA . TRP A 1 458 ? -22.895 2.089 -14.036 1.00 96.38 458 TRP A CA 1
ATOM 3607 C C . TRP A 1 458 ? -22.768 2.284 -12.523 1.00 96.38 458 TRP A C 1
ATOM 3609 O O . TRP A 1 458 ? -23.719 2.028 -11.783 1.00 96.38 458 TRP A O 1
ATOM 3619 N N . TYR A 1 459 ? -21.617 2.765 -12.051 1.00 97.19 459 TYR A N 1
ATOM 3620 C CA . TYR A 1 459 ? -21.335 2.968 -10.622 1.00 97.19 459 TYR A CA 1
ATOM 3621 C C . TYR A 1 459 ? -21.628 1.715 -9.775 1.00 97.19 459 TYR A C 1
ATOM 3623 O O . TYR A 1 459 ? -22.278 1.787 -8.731 1.00 97.19 459 TYR A O 1
ATOM 3631 N N . ILE A 1 460 ? -21.198 0.548 -10.260 1.00 98.62 460 ILE A N 1
ATOM 3632 C CA . ILE A 1 460 ? -21.437 -0.746 -9.621 1.00 98.62 460 ILE A CA 1
ATOM 3633 C C . ILE A 1 460 ? -20.747 -0.765 -8.256 1.00 98.62 460 ILE A C 1
ATOM 3635 O O . ILE A 1 460 ? -19.562 -0.466 -8.140 1.00 98.62 460 ILE A O 1
ATOM 3639 N N . ASN A 1 461 ? -21.494 -1.150 -7.230 1.00 98.50 461 ASN A N 1
ATOM 3640 C CA . ASN A 1 461 ? -21.051 -1.347 -5.857 1.00 98.50 461 ASN A CA 1
ATOM 3641 C C . ASN A 1 461 ? -21.588 -2.694 -5.362 1.00 98.50 461 ASN A C 1
ATOM 3643 O O . ASN A 1 461 ? -22.765 -2.980 -5.565 1.00 98.50 461 ASN A O 1
ATOM 3647 N N . VAL A 1 462 ? -20.771 -3.506 -4.691 1.00 97.44 462 VAL A N 1
ATOM 3648 C CA . VAL A 1 462 ? -21.157 -4.841 -4.209 1.00 97.44 462 VAL A CA 1
ATOM 3649 C C . VAL A 1 462 ? -20.809 -4.999 -2.732 1.00 97.44 462 VAL A C 1
ATOM 3651 O O . VAL A 1 462 ? -19.641 -4.967 -2.364 1.00 97.44 462 VAL A O 1
ATOM 3654 N N . THR A 1 463 ? -21.812 -5.200 -1.878 1.00 89.06 463 THR A N 1
ATOM 3655 C CA . THR A 1 463 ? -21.620 -5.416 -0.434 1.00 89.06 463 THR A CA 1
ATOM 3656 C C . THR A 1 463 ? -22.429 -6.620 0.032 1.00 89.06 463 THR A C 1
ATOM 3658 O O . THR A 1 463 ? -23.661 -6.607 -0.044 1.00 89.06 463 THR A O 1
ATOM 3661 N N . GLY A 1 464 ? -21.750 -7.652 0.540 1.00 84.56 464 GLY A N 1
ATOM 3662 C CA . GLY A 1 464 ? -22.395 -8.928 0.857 1.00 84.56 464 GLY A CA 1
ATOM 3663 C C . GLY A 1 464 ? -23.081 -9.513 -0.381 1.00 84.56 464 GLY A C 1
ATOM 3664 O O . GLY A 1 464 ? -22.463 -9.631 -1.437 1.00 84.56 464 GLY A O 1
ATOM 3665 N N . ASP A 1 465 ? -24.373 -9.819 -0.259 1.00 90.62 465 ASP A N 1
ATOM 3666 C CA . ASP A 1 465 ? -25.183 -10.363 -1.358 1.00 90.62 465 ASP A CA 1
ATOM 3667 C C . ASP A 1 465 ? -25.891 -9.295 -2.203 1.00 90.62 465 ASP A C 1
ATOM 3669 O O . ASP A 1 465 ? -26.669 -9.643 -3.090 1.00 90.62 465 ASP A O 1
ATOM 3673 N N . ASP A 1 466 ? -25.682 -8.008 -1.922 1.00 96.31 466 ASP A N 1
ATOM 3674 C CA . ASP A 1 466 ? -26.361 -6.908 -2.604 1.00 96.31 466 ASP A CA 1
ATOM 3675 C C . ASP A 1 466 ? -25.429 -6.196 -3.595 1.00 96.31 466 ASP A C 1
ATOM 3677 O O . ASP A 1 466 ? -24.280 -5.880 -3.284 1.00 96.31 466 ASP A O 1
ATOM 3681 N N . ILE A 1 467 ? -25.964 -5.886 -4.775 1.00 98.50 467 ILE A N 1
ATOM 3682 C CA . ILE A 1 467 ? -25.354 -5.042 -5.801 1.00 98.50 467 ILE A CA 1
ATOM 3683 C C . ILE A 1 467 ? -26.183 -3.766 -5.933 1.00 98.50 467 ILE A C 1
ATOM 3685 O O . ILE A 1 467 ? -27.405 -3.822 -6.082 1.00 98.50 467 ILE A O 1
ATOM 3689 N N . PHE A 1 468 ? -25.508 -2.623 -5.935 1.00 98.62 468 PHE A N 1
ATOM 3690 C CA . PHE A 1 468 ? -26.074 -1.306 -6.191 1.00 98.62 468 PHE A CA 1
ATOM 3691 C C . PHE A 1 468 ? -25.453 -0.733 -7.459 1.00 98.62 468 PHE A C 1
ATOM 3693 O O . PHE A 1 468 ? -24.238 -0.773 -7.627 1.00 98.62 468 PHE A O 1
ATOM 3700 N N . TYR A 1 469 ? -26.273 -0.207 -8.357 1.00 98.50 469 TYR A N 1
ATOM 3701 C CA . TYR A 1 469 ? -25.816 0.398 -9.607 1.00 98.50 469 TYR A CA 1
ATOM 3702 C C . TYR A 1 469 ? -26.820 1.445 -10.077 1.00 98.50 469 TYR A C 1
ATOM 3704 O O . TYR A 1 469 ? -27.982 1.428 -9.672 1.00 98.50 469 TYR A O 1
ATOM 3712 N N . SER A 1 470 ? -26.381 2.349 -10.945 1.00 97.38 470 SER A N 1
ATOM 3713 C CA . SER A 1 470 ? -27.262 3.235 -11.702 1.00 97.38 470 SER A CA 1
ATOM 3714 C C . SER A 1 470 ? -27.393 2.753 -13.142 1.00 97.38 470 SER A C 1
ATOM 3716 O O . SER A 1 470 ? -26.407 2.315 -13.738 1.00 97.38 470 SER A O 1
ATOM 3718 N N . GLY A 1 471 ? -28.587 2.836 -13.725 1.00 91.19 471 GLY A N 1
ATOM 3719 C CA . GLY A 1 471 ? -28.759 2.538 -15.144 1.00 91.19 471 GLY A CA 1
ATOM 3720 C C . GLY A 1 471 ? -30.184 2.622 -15.681 1.00 91.19 471 GLY A C 1
ATOM 3721 O O . GLY A 1 471 ? -31.120 3.009 -14.978 1.00 91.19 471 GLY A O 1
ATOM 3722 N N . GLY A 1 472 ? -30.327 2.274 -16.963 1.00 81.06 472 GLY A N 1
ATOM 3723 C CA . GLY A 1 472 ? -31.553 2.453 -17.748 1.00 81.06 472 GLY A CA 1
ATOM 3724 C C . GLY A 1 472 ? -31.841 3.917 -18.109 1.00 81.06 472 GLY A C 1
ATOM 3725 O O . GLY A 1 472 ? -31.121 4.824 -17.694 1.00 81.06 472 GLY A O 1
ATOM 3726 N N . ASP A 1 473 ? -32.930 4.154 -18.846 1.00 76.06 473 ASP A N 1
ATOM 3727 C CA . ASP A 1 473 ? -33.295 5.476 -19.396 1.00 76.06 473 ASP A CA 1
ATOM 3728 C C . ASP A 1 473 ? -33.534 6.566 -18.327 1.00 76.06 473 ASP A C 1
ATOM 3730 O O . ASP A 1 473 ? -33.545 7.757 -18.632 1.00 76.06 473 ASP A O 1
ATOM 3734 N N . GLY A 1 474 ? -33.711 6.169 -17.061 1.00 83.50 474 GLY A N 1
ATOM 3735 C CA . GLY A 1 474 ? -33.923 7.064 -15.919 1.00 83.50 474 GLY A CA 1
ATOM 3736 C C . GLY A 1 474 ? -32.725 7.232 -14.980 1.00 83.50 474 GLY A C 1
ATOM 3737 O O . GLY A 1 474 ? -32.881 7.911 -13.964 1.00 83.50 474 GLY A O 1
ATOM 3738 N N . TRP A 1 475 ? -31.567 6.614 -15.266 1.00 93.31 475 TRP A N 1
ATOM 3739 C CA . TRP A 1 475 ? -30.431 6.529 -14.328 1.00 93.31 475 TRP A CA 1
ATOM 3740 C C . TRP A 1 475 ? -30.892 6.080 -12.934 1.00 93.31 475 TRP A C 1
ATOM 3742 O O . TRP A 1 475 ? -30.711 6.763 -11.920 1.00 93.31 475 TRP A O 1
ATOM 3752 N N . ASN A 1 476 ? -31.606 4.955 -12.919 1.00 97.12 476 ASN A N 1
ATOM 3753 C CA . ASN A 1 476 ? -32.235 4.406 -11.730 1.00 97.12 476 ASN A CA 1
ATOM 3754 C C . ASN A 1 476 ? -31.171 3.802 -10.823 1.00 97.12 476 ASN A C 1
ATOM 3756 O O . ASN A 1 476 ? -30.540 2.812 -11.198 1.00 97.12 476 ASN A O 1
ATOM 3760 N N . LEU A 1 477 ? -31.039 4.337 -9.610 1.00 98.38 477 LEU A N 1
ATOM 3761 C CA . LEU A 1 477 ? -30.275 3.695 -8.551 1.00 98.38 477 LEU A CA 1
ATOM 3762 C C . LEU A 1 477 ? -31.032 2.457 -8.092 1.00 98.38 477 LEU A C 1
ATOM 3764 O O . LEU A 1 477 ? -32.067 2.542 -7.429 1.00 98.38 477 LEU A O 1
ATOM 3768 N N . THR A 1 478 ? -30.509 1.307 -8.482 1.00 98.44 478 THR A N 1
ATOM 3769 C CA . THR A 1 478 ? -31.141 0.003 -8.350 1.00 98.44 478 THR A CA 1
ATOM 3770 C C . THR A 1 478 ? -30.322 -0.870 -7.415 1.00 98.44 478 THR A C 1
ATOM 3772 O O . THR A 1 478 ? -29.096 -0.884 -7.479 1.00 98.44 478 THR A O 1
ATOM 3775 N N . LYS A 1 479 ? -31.021 -1.604 -6.551 1.00 98.19 479 LYS A N 1
ATOM 3776 C CA . LYS A 1 479 ? -30.497 -2.681 -5.717 1.00 98.19 479 LYS A CA 1
ATOM 3777 C C . LYS A 1 479 ? -30.939 -4.019 -6.298 1.00 98.19 479 LYS A C 1
ATOM 3779 O O . LYS A 1 479 ? -32.121 -4.190 -6.588 1.00 98.19 479 LYS A O 1
ATOM 3784 N N . ILE A 1 480 ? -30.033 -4.976 -6.429 1.00 98.12 480 ILE A N 1
ATOM 3785 C CA . ILE A 1 480 ? -30.326 -6.352 -6.854 1.00 98.12 480 ILE A CA 1
ATOM 3786 C C . ILE A 1 480 ? -29.447 -7.325 -6.069 1.00 98.12 480 ILE A C 1
ATOM 3788 O O . ILE A 1 480 ? -28.386 -6.938 -5.589 1.00 98.12 480 ILE A O 1
ATOM 3792 N N . LYS A 1 481 ? -29.866 -8.580 -5.925 1.00 97.25 481 LYS A N 1
ATOM 3793 C CA . LYS A 1 481 ? -29.013 -9.623 -5.354 1.00 97.25 481 LYS A CA 1
ATOM 3794 C C . LYS A 1 481 ? -27.947 -10.089 -6.345 1.00 97.25 481 LYS A C 1
ATOM 3796 O O . LYS A 1 481 ? -28.124 -9.989 -7.559 1.00 97.25 481 LYS A O 1
ATOM 3801 N N . THR A 1 482 ? -26.854 -10.648 -5.830 1.00 95.06 482 THR A N 1
ATOM 3802 C CA . THR A 1 482 ? -25.761 -11.222 -6.639 1.00 95.06 482 THR A CA 1
ATOM 3803 C C . THR A 1 482 ? -26.188 -12.414 -7.504 1.00 95.06 482 THR A C 1
ATOM 3805 O O . THR A 1 482 ? -25.490 -12.740 -8.463 1.00 95.06 482 THR A O 1
ATOM 3808 N N . ASP A 1 483 ? -27.340 -13.023 -7.210 1.00 91.94 483 ASP A N 1
ATOM 3809 C CA . ASP A 1 483 ? -27.993 -14.073 -8.004 1.00 91.94 483 ASP A CA 1
ATOM 3810 C C . ASP A 1 483 ? -29.027 -13.539 -9.019 1.00 91.94 483 ASP A C 1
ATOM 3812 O O . ASP A 1 483 ? -29.665 -14.319 -9.725 1.00 91.94 483 ASP A O 1
ATOM 3816 N N . GLY A 1 484 ? -29.206 -12.216 -9.098 1.00 96.25 484 GLY A N 1
ATOM 3817 C CA . GLY A 1 484 ? -30.173 -11.552 -9.977 1.00 96.25 484 GLY A CA 1
ATOM 3818 C C . GLY A 1 484 ? -31.592 -11.422 -9.408 1.00 96.25 484 GLY A C 1
ATOM 3819 O O . GLY A 1 484 ? -32.461 -10.831 -10.053 1.00 96.25 484 GLY A O 1
ATOM 3820 N N . SER A 1 485 ? -31.863 -11.932 -8.205 1.00 96.44 485 SER A N 1
ATOM 3821 C CA . SER A 1 485 ? -33.169 -11.803 -7.552 1.00 96.44 485 SER A CA 1
ATOM 3822 C C . SER A 1 485 ? -33.344 -10.453 -6.833 1.00 96.44 485 SER A C 1
ATOM 3824 O O . SER A 1 485 ? -32.427 -9.638 -6.732 1.00 96.44 485 SER A O 1
ATOM 3826 N N . GLY A 1 486 ? -34.555 -10.173 -6.334 1.00 95.69 486 GLY A N 1
ATOM 3827 C CA . GLY A 1 486 ? -34.790 -9.051 -5.411 1.00 95.69 486 GLY A CA 1
ATOM 3828 C C . GLY A 1 486 ? -34.587 -7.640 -5.982 1.00 95.69 486 GLY A C 1
ATOM 3829 O O . GLY A 1 486 ? -34.398 -6.699 -5.210 1.00 95.69 486 GLY A O 1
ATOM 3830 N N . LYS A 1 487 ? -34.624 -7.475 -7.312 1.00 96.69 487 LYS A N 1
ATOM 3831 C CA . LYS A 1 487 ? -34.414 -6.182 -7.977 1.00 96.69 487 LYS A CA 1
ATOM 3832 C C . LYS A 1 487 ? -35.403 -5.114 -7.491 1.00 96.69 487 LYS A C 1
ATOM 3834 O O . LYS A 1 487 ? -36.612 -5.280 -7.629 1.00 96.69 487 LYS A O 1
ATOM 3839 N N . THR A 1 488 ? -34.882 -4.001 -6.979 1.00 96.69 488 THR A N 1
ATOM 3840 C CA . THR A 1 488 ? -35.646 -2.875 -6.423 1.00 96.69 488 THR A CA 1
ATOM 3841 C C . THR A 1 488 ? -35.015 -1.545 -6.834 1.00 96.69 488 THR A C 1
ATOM 3843 O O . THR A 1 488 ? -33.818 -1.346 -6.647 1.00 96.69 488 THR A O 1
ATOM 3846 N N . VAL A 1 489 ? -35.809 -0.606 -7.351 1.00 97.38 489 VAL A N 1
ATOM 3847 C CA . VAL A 1 489 ? -35.356 0.774 -7.608 1.00 97.38 489 VAL A CA 1
ATOM 3848 C C . VAL A 1 489 ? -35.459 1.586 -6.315 1.00 97.38 489 VAL A C 1
ATOM 3850 O O . VAL A 1 489 ? -36.535 1.670 -5.726 1.00 97.38 489 VAL A O 1
ATOM 3853 N N . LEU A 1 490 ? -34.349 2.178 -5.873 1.00 97.94 490 LEU A N 1
ATOM 3854 C CA . LEU A 1 490 ? -34.258 2.986 -4.651 1.00 97.94 490 LEU A CA 1
ATOM 3855 C C . LEU A 1 490 ? -34.446 4.486 -4.937 1.00 97.94 490 LEU A C 1
ATOM 3857 O O . LEU A 1 490 ? -35.087 5.210 -4.166 1.00 97.94 490 LEU A O 1
ATOM 3861 N N . ASP A 1 491 ? -33.903 4.960 -6.060 1.00 96.75 491 ASP A N 1
ATOM 3862 C CA . ASP A 1 491 ? -34.057 6.337 -6.537 1.00 96.75 491 ASP A CA 1
ATOM 3863 C C . ASP A 1 491 ? -33.859 6.434 -8.061 1.00 96.75 491 ASP A C 1
ATOM 3865 O O . ASP A 1 491 ? -33.486 5.463 -8.717 1.00 96.75 491 ASP A O 1
ATOM 3869 N N . THR A 1 492 ? -34.096 7.615 -8.626 1.00 95.69 492 THR A N 1
ATOM 3870 C CA . THR A 1 492 ? -33.944 7.926 -10.054 1.00 95.69 492 THR A CA 1
ATOM 3871 C C . THR A 1 492 ? -32.995 9.103 -10.259 1.00 95.69 492 THR A C 1
ATOM 3873 O O . THR A 1 492 ? -32.835 9.932 -9.359 1.00 95.69 492 THR A O 1
ATOM 3876 N N . GLN A 1 493 ? -32.429 9.231 -11.462 1.00 95.31 493 GLN A N 1
ATOM 3877 C CA . GLN A 1 493 ? -31.483 10.292 -11.828 1.00 95.31 493 GLN A CA 1
ATOM 3878 C C . GLN A 1 493 ? -30.268 10.354 -10.896 1.00 95.31 493 GLN A C 1
ATOM 3880 O O . GLN A 1 493 ? -29.854 11.437 -10.484 1.00 95.31 493 GLN A O 1
ATOM 3885 N N . ALA A 1 494 ? -29.740 9.189 -10.524 1.00 96.50 494 ALA A N 1
ATOM 3886 C CA . ALA A 1 494 ? -28.673 9.048 -9.547 1.00 96.50 494 ALA A CA 1
ATOM 3887 C C . ALA A 1 494 ? -27.324 8.757 -10.219 1.00 96.50 494 ALA A C 1
ATOM 3889 O O . ALA A 1 494 ? -27.212 7.837 -11.029 1.00 96.50 494 ALA A O 1
ATOM 3890 N N . TYR A 1 495 ? -26.290 9.503 -9.840 1.00 94.94 495 TYR A N 1
ATOM 3891 C CA . TYR A 1 495 ? -24.927 9.395 -10.372 1.00 94.94 495 TYR A CA 1
ATOM 3892 C C . TYR A 1 495 ? -23.905 9.394 -9.233 1.00 94.94 495 TYR A C 1
ATOM 3894 O O . TYR A 1 495 ? -24.234 9.773 -8.105 1.00 94.94 495 TYR A O 1
ATOM 3902 N N . HIS A 1 496 ? -22.661 9.007 -9.522 1.00 93.81 496 HIS A N 1
ATOM 3903 C CA . HIS A 1 496 ? -21.562 8.971 -8.544 1.00 93.81 496 HIS A CA 1
ATOM 3904 C C . HIS A 1 496 ? -21.902 8.145 -7.291 1.00 93.81 496 HIS A C 1
ATOM 3906 O O . HIS A 1 496 ? -21.700 8.577 -6.155 1.00 93.81 496 HIS A O 1
ATOM 3912 N N . VAL A 1 497 ? -22.501 6.972 -7.497 1.00 97.25 497 VAL A N 1
ATOM 3913 C CA . VAL A 1 497 ? -22.998 6.121 -6.410 1.00 97.25 497 VAL A CA 1
ATOM 3914 C C . VAL A 1 497 ? -21.815 5.516 -5.653 1.00 97.25 497 VAL A C 1
ATOM 3916 O O . VAL A 1 497 ? -21.049 4.735 -6.211 1.00 97.25 497 VAL A O 1
ATOM 3919 N N . ASN A 1 498 ? -21.690 5.860 -4.375 1.00 97.19 498 ASN A N 1
ATOM 3920 C CA . ASN A 1 498 ? -20.695 5.338 -3.445 1.00 97.19 498 ASN A CA 1
ATOM 3921 C C . ASN A 1 498 ? -21.424 4.597 -2.313 1.00 97.19 498 ASN A C 1
ATOM 3923 O O . ASN A 1 498 ? -22.242 5.200 -1.614 1.00 97.19 498 ASN A O 1
ATOM 3927 N N . VAL A 1 499 ? -21.145 3.305 -2.120 1.00 97.25 499 VAL A N 1
ATOM 3928 C CA . VAL A 1 499 ? -21.730 2.505 -1.029 1.00 97.25 499 VAL A CA 1
ATOM 3929 C C . VAL A 1 499 ? -20.666 2.196 0.009 1.00 97.25 499 VAL A C 1
ATOM 3931 O O . VAL A 1 499 ? -19.645 1.599 -0.320 1.00 97.25 499 VAL A O 1
ATOM 3934 N N . ILE A 1 500 ? -20.923 2.586 1.255 1.00 91.81 500 ILE A N 1
ATOM 3935 C CA . ILE A 1 500 ? -19.959 2.520 2.349 1.00 91.81 500 ILE A CA 1
ATOM 3936 C C . ILE A 1 500 ? -20.672 2.326 3.690 1.00 91.81 500 ILE A C 1
ATOM 3938 O O . ILE A 1 500 ? -21.600 3.064 4.023 1.00 91.81 500 ILE A O 1
ATOM 3942 N N . ASN A 1 501 ? -20.269 1.315 4.462 1.00 84.88 501 ASN A N 1
ATOM 3943 C CA . ASN A 1 501 ? -20.780 1.025 5.812 1.00 84.88 501 ASN A CA 1
ATOM 3944 C C . ASN A 1 501 ? -22.316 1.044 5.916 1.00 84.88 501 ASN A C 1
ATOM 3946 O O . ASN A 1 501 ? -22.901 1.633 6.827 1.00 84.88 501 ASN A O 1
ATOM 3950 N N . GLY A 1 502 ? -22.988 0.420 4.946 1.00 87.75 502 GLY A N 1
ATOM 3951 C CA . GLY A 1 502 ? -24.449 0.328 4.912 1.00 87.75 502 GLY A CA 1
ATOM 3952 C C . GLY A 1 502 ? -25.178 1.610 4.484 1.00 87.75 502 GLY A C 1
ATOM 3953 O O . GLY A 1 502 ? -26.414 1.614 4.469 1.00 87.75 502 GLY A O 1
ATOM 3954 N N . TRP A 1 503 ? -24.452 2.658 4.090 1.00 95.62 503 TRP A N 1
ATOM 3955 C CA . TRP A 1 503 ? -24.974 3.893 3.507 1.00 95.62 503 TRP A CA 1
ATOM 3956 C C . TRP A 1 503 ? -24.645 4.000 2.020 1.00 95.62 503 TRP A C 1
ATOM 3958 O O . TRP A 1 503 ? -23.653 3.459 1.541 1.00 95.62 503 TRP A O 1
ATOM 3968 N N . ILE A 1 504 ? -25.487 4.731 1.298 1.00 98.25 504 ILE A N 1
ATOM 3969 C CA . ILE A 1 504 ? -25.316 5.077 -0.107 1.00 98.25 504 ILE A CA 1
ATOM 3970 C C . ILE A 1 504 ? -25.231 6.595 -0.196 1.00 98.25 504 ILE A C 1
ATOM 3972 O O . ILE A 1 504 ? -26.186 7.277 0.174 1.00 98.25 504 ILE A O 1
ATOM 3976 N N . TYR A 1 505 ? -24.115 7.107 -0.703 1.00 98.00 505 TYR A N 1
ATOM 3977 C CA . TYR A 1 505 ? -23.890 8.514 -1.024 1.00 98.00 505 TYR A CA 1
ATOM 3978 C C . TYR A 1 505 ? -23.904 8.669 -2.537 1.00 98.00 505 TYR A C 1
ATOM 3980 O O . TYR A 1 505 ? -23.253 7.910 -3.249 1.00 98.00 505 TYR A O 1
ATOM 3988 N N . TYR A 1 506 ? -24.683 9.614 -3.044 1.00 97.62 506 TYR A N 1
ATOM 3989 C CA . TYR A 1 506 ? -24.874 9.771 -4.479 1.00 97.62 506 TYR A CA 1
ATOM 3990 C C . TYR A 1 506 ? -25.249 11.207 -4.816 1.00 97.62 506 TYR A C 1
ATOM 3992 O O . TYR A 1 506 ? -25.671 11.990 -3.964 1.00 97.62 506 TYR A O 1
ATOM 4000 N N . THR A 1 507 ? -25.105 11.553 -6.086 1.00 96.06 507 THR A N 1
ATOM 4001 C CA . THR A 1 507 ? -25.634 12.800 -6.633 1.00 96.06 507 THR A CA 1
ATOM 4002 C C . THR A 1 507 ? -26.950 12.536 -7.346 1.00 96.06 507 THR A C 1
ATOM 4004 O O . THR A 1 507 ? -27.119 11.481 -7.956 1.00 96.06 507 THR A O 1
ATOM 4007 N N . LYS A 1 508 ? -27.892 13.477 -7.266 1.00 94.75 508 LYS A N 1
ATOM 4008 C CA . LYS A 1 508 ? -29.203 13.375 -7.912 1.00 94.75 508 LYS A CA 1
ATOM 4009 C C . LYS A 1 508 ? -29.478 14.567 -8.824 1.00 94.75 508 LYS A C 1
ATOM 4011 O O . LYS A 1 508 ? -29.214 15.709 -8.446 1.00 94.75 508 LYS A O 1
ATOM 4016 N N . GLY A 1 509 ? -30.053 14.293 -9.996 1.00 91.50 509 GLY A N 1
ATOM 4017 C CA . GLY A 1 509 ? -30.475 15.286 -10.986 1.00 91.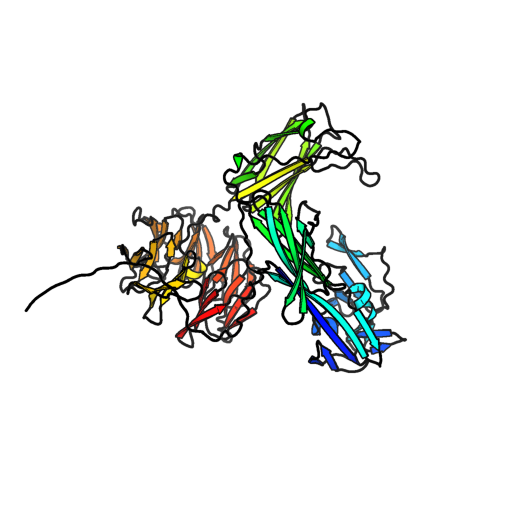50 509 GLY A CA 1
ATOM 4018 C C . GLY A 1 509 ? -29.705 15.144 -12.295 1.00 91.50 509 GLY A C 1
ATOM 4019 O O . GLY A 1 509 ? -30.123 14.402 -13.184 1.00 91.50 509 GLY A O 1
ATOM 4020 N N . PHE A 1 510 ? -28.572 15.834 -12.409 1.00 85.94 510 PHE A N 1
ATOM 4021 C CA . PHE A 1 510 ? -27.741 15.848 -13.616 1.00 85.94 510 PHE A CA 1
ATOM 4022 C C . PHE A 1 510 ? -26.321 15.370 -13.314 1.00 85.94 510 PHE A C 1
ATOM 4024 O O . PHE A 1 510 ? -25.794 15.653 -12.242 1.00 85.94 510 PHE A O 1
ATOM 4031 N N . LEU A 1 511 ? -25.688 14.704 -14.284 1.00 80.25 511 LEU A N 1
ATOM 4032 C CA . LEU A 1 511 ? -24.356 14.109 -14.128 1.00 80.25 511 LEU A CA 1
ATOM 4033 C C . LEU A 1 511 ? -23.286 15.110 -13.660 1.00 80.25 511 LEU A C 1
ATOM 4035 O O . LEU A 1 511 ? -22.450 14.750 -12.854 1.00 80.25 511 LEU A O 1
ATOM 4039 N N . GLN A 1 512 ? -23.304 16.357 -14.136 1.00 76.31 512 GLN A N 1
ATOM 4040 C CA . GLN A 1 512 ? -22.270 17.358 -13.812 1.00 76.31 512 GLN A CA 1
ATOM 4041 C C . GLN A 1 512 ? -22.802 18.545 -12.996 1.00 76.31 512 GLN A C 1
ATOM 4043 O O . GLN A 1 512 ? -22.122 19.561 -12.875 1.00 76.31 512 GLN A O 1
ATOM 4048 N N . ASP A 1 513 ? -24.023 18.425 -12.465 1.00 81.75 513 ASP A N 1
ATOM 4049 C CA . ASP A 1 513 ? -24.727 19.511 -11.768 1.00 81.75 513 ASP A CA 1
ATOM 4050 C C . ASP A 1 513 ? -25.644 19.003 -10.633 1.00 81.75 513 ASP A C 1
ATOM 4052 O O . ASP A 1 513 ? -26.521 19.710 -10.136 1.00 81.75 513 ASP A O 1
ATOM 4056 N N . GLY A 1 514 ? -25.481 17.737 -10.241 1.00 90.75 514 GLY A N 1
ATOM 4057 C CA . GLY A 1 514 ? -26.356 17.056 -9.292 1.00 90.75 514 GLY A CA 1
ATOM 4058 C C . GLY A 1 514 ? -26.133 17.500 -7.848 1.00 90.75 514 GLY A C 1
ATOM 4059 O O . GLY A 1 514 ? -25.032 17.896 -7.466 1.00 90.75 514 GLY A O 1
ATOM 4060 N N . LYS A 1 515 ? -27.187 17.391 -7.031 1.00 94.81 515 LYS A N 1
ATOM 4061 C CA . LYS A 1 515 ? -27.142 17.663 -5.583 1.00 94.81 515 LYS A CA 1
ATOM 4062 C C . LYS A 1 515 ? -26.778 16.408 -4.804 1.00 94.81 515 LYS A C 1
ATOM 4064 O O . LYS A 1 515 ? -27.108 15.307 -5.241 1.00 94.81 515 LYS A O 1
ATOM 4069 N N . MET A 1 516 ? -26.143 16.556 -3.642 1.00 97.19 516 MET A N 1
ATOM 4070 C CA . MET A 1 516 ? -25.703 15.410 -2.839 1.00 97.19 516 MET A CA 1
ATOM 4071 C C . MET A 1 516 ? -26.829 14.857 -1.973 1.00 97.19 516 MET A C 1
ATOM 4073 O O . MET A 1 516 ? -27.410 15.579 -1.161 1.00 97.19 516 MET A O 1
ATOM 4077 N N . TYR A 1 517 ? -27.060 13.556 -2.072 1.00 98.12 517 TYR A N 1
ATOM 4078 C CA . TYR A 1 517 ? -27.985 12.803 -1.240 1.00 98.12 517 TYR A CA 1
ATOM 4079 C C . TYR A 1 517 ? -27.261 11.660 -0.536 1.00 98.12 517 TYR A C 1
ATOM 4081 O O . TYR A 1 517 ? -26.242 11.150 -1.007 1.00 98.12 517 TYR A O 1
ATOM 4089 N N . LYS A 1 518 ? -27.834 11.227 0.586 1.00 98.12 518 LYS A N 1
ATOM 4090 C CA . LYS A 1 518 ? -27.517 9.940 1.194 1.00 98.12 518 LYS A CA 1
ATOM 4091 C C . LYS A 1 518 ? -28.774 9.167 1.558 1.00 98.12 518 LYS A C 1
ATOM 4093 O O . LYS A 1 518 ? -29.801 9.779 1.839 1.00 98.12 518 LYS A O 1
ATOM 4098 N N . MET A 1 519 ? -28.683 7.845 1.604 1.00 98.19 519 MET A N 1
ATOM 4099 C CA . MET A 1 519 ? -29.716 6.956 2.148 1.00 98.19 519 MET A CA 1
ATOM 4100 C C . MET A 1 519 ? -29.094 5.675 2.702 1.00 98.19 519 MET A C 1
ATOM 4102 O O . MET A 1 519 ? -27.946 5.363 2.395 1.00 98.19 519 MET A O 1
ATOM 4106 N N . LYS A 1 520 ? -29.831 4.913 3.509 1.00 95.19 520 LYS A N 1
ATOM 4107 C CA . LYS A 1 520 ? -29.408 3.563 3.894 1.00 95.19 520 LYS A CA 1
ATOM 4108 C C . LYS A 1 520 ? -29.524 2.599 2.710 1.00 95.19 520 LYS A C 1
ATOM 4110 O O . LYS A 1 520 ? -30.311 2.809 1.791 1.00 95.19 520 LYS A O 1
ATOM 4115 N N . THR A 1 521 ? -28.778 1.499 2.760 1.00 93.88 521 THR A N 1
ATOM 4116 C CA . THR A 1 521 ? -28.794 0.412 1.754 1.00 93.88 521 THR A CA 1
ATOM 4117 C C . THR A 1 521 ? -30.122 -0.353 1.643 1.00 93.88 521 THR A C 1
ATOM 4119 O O . THR A 1 521 ? -30.313 -1.143 0.714 1.00 93.88 521 THR A O 1
ATOM 4122 N N . ASP A 1 522 ? -31.059 -0.123 2.562 1.00 88.31 522 ASP A N 1
ATOM 4123 C CA . ASP A 1 522 ? -32.450 -0.584 2.483 1.00 88.31 522 ASP A CA 1
ATOM 4124 C C . ASP A 1 522 ? -33.395 0.440 1.813 1.00 88.31 522 ASP A C 1
ATOM 4126 O O . ASP A 1 522 ? -34.579 0.162 1.642 1.00 88.31 522 ASP A O 1
ATOM 4130 N N . GLY A 1 523 ? -32.884 1.613 1.415 1.00 93.81 523 GLY A N 1
ATOM 4131 C CA . GLY A 1 523 ? -33.642 2.714 0.810 1.00 93.81 523 GLY A CA 1
ATOM 4132 C C . GLY A 1 523 ? -34.281 3.688 1.809 1.00 93.81 523 GLY A C 1
ATOM 4133 O O . GLY A 1 523 ? -34.887 4.681 1.397 1.00 93.81 523 GLY A O 1
ATOM 4134 N N . SER A 1 524 ? -34.158 3.442 3.116 1.00 93.62 524 SER A N 1
ATOM 4135 C CA . SER A 1 524 ? -34.658 4.341 4.161 1.00 93.62 524 SER A CA 1
ATOM 4136 C C . SER A 1 524 ? -33.719 5.529 4.411 1.00 93.62 524 SER A C 1
ATOM 4138 O O . SER A 1 524 ? -32.591 5.582 3.920 1.00 93.62 524 SER A O 1
ATOM 4140 N N . ASN A 1 525 ? -34.178 6.506 5.202 1.00 93.88 525 ASN A N 1
ATOM 4141 C CA . ASN A 1 525 ? -33.391 7.668 5.641 1.00 93.88 525 ASN A CA 1
ATOM 4142 C C . ASN A 1 525 ? -32.725 8.452 4.504 1.00 93.88 525 ASN A C 1
ATOM 4144 O O . ASN A 1 525 ? -31.577 8.887 4.615 1.00 93.88 525 ASN A O 1
ATOM 4148 N N . ARG A 1 526 ? -33.458 8.617 3.403 1.00 97.50 526 ARG A N 1
ATOM 4149 C CA . ARG A 1 526 ? -33.022 9.443 2.287 1.00 97.50 526 ARG A CA 1
ATOM 4150 C C . ARG A 1 526 ? -33.060 10.918 2.668 1.00 97.50 526 ARG A C 1
ATOM 4152 O O . ARG A 1 526 ? -34.126 11.451 2.967 1.00 97.50 526 ARG A O 1
ATOM 4159 N N . THR A 1 527 ? -31.907 11.567 2.580 1.00 96.75 527 THR A N 1
ATOM 4160 C CA . THR A 1 527 ? -31.710 12.960 2.983 1.00 96.75 527 THR A CA 1
ATOM 4161 C C . THR A 1 527 ? -30.779 13.649 1.997 1.00 96.75 527 THR A C 1
ATOM 4163 O O . THR A 1 527 ? -29.730 13.105 1.651 1.00 96.75 527 THR A O 1
ATOM 4166 N N . GLN A 1 528 ? -31.136 14.856 1.561 1.00 97.38 528 GLN A N 1
ATOM 4167 C CA . GLN A 1 528 ? -30.208 15.725 0.844 1.00 97.38 528 GLN A CA 1
ATOM 4168 C C . GLN A 1 528 ? -29.221 16.339 1.846 1.00 97.38 528 GLN A C 1
ATOM 4170 O O . GLN A 1 528 ? -29.646 16.891 2.858 1.00 97.38 528 GLN A O 1
ATOM 4175 N N . ILE A 1 529 ? -27.919 16.234 1.582 1.00 95.56 529 ILE A N 1
ATOM 4176 C CA . ILE A 1 529 ? -26.858 16.675 2.507 1.00 95.56 529 ILE A CA 1
ATOM 4177 C C . ILE A 1 529 ? -25.990 17.811 1.949 1.00 95.56 529 ILE A C 1
ATOM 4179 O O . ILE A 1 529 ? -25.177 18.373 2.675 1.00 95.56 529 ILE A O 1
ATOM 4183 N N . SER A 1 530 ? -26.165 18.189 0.678 1.00 94.75 530 SER A N 1
ATOM 4184 C CA . SER A 1 530 ? -25.553 19.396 0.111 1.00 94.75 530 SER A CA 1
ATOM 4185 C C . SER A 1 530 ? -26.387 19.959 -1.040 1.00 94.75 530 SER A C 1
ATOM 4187 O O . SER A 1 530 ? -26.937 19.207 -1.846 1.00 94.75 530 SER A O 1
ATOM 4189 N N . GLU A 1 531 ? -26.443 21.288 -1.124 1.00 92.56 531 GLU A N 1
ATOM 4190 C CA . GLU A 1 531 ? -27.016 22.053 -2.243 1.00 92.56 531 GLU A CA 1
ATOM 4191 C C . GLU A 1 531 ? -25.973 22.388 -3.321 1.00 92.56 531 GLU A C 1
ATOM 4193 O O . GLU A 1 531 ? -26.273 23.109 -4.269 1.00 92.56 531 GLU A O 1
ATOM 4198 N N . ASP A 1 532 ? -24.738 21.902 -3.203 1.00 93.19 532 ASP A N 1
ATOM 4199 C CA . ASP A 1 532 ? -23.701 22.196 -4.192 1.00 93.19 532 ASP A CA 1
ATOM 4200 C C . ASP A 1 532 ? -23.950 21.439 -5.502 1.00 93.19 532 ASP A C 1
ATOM 4202 O O . ASP A 1 532 ? -24.597 20.393 -5.526 1.00 93.19 532 ASP A O 1
ATOM 4206 N N . HIS A 1 533 ? -23.430 21.991 -6.593 1.00 91.06 533 HIS A N 1
ATOM 4207 C CA . HIS A 1 533 ? -23.463 21.393 -7.923 1.00 91.06 533 HIS A CA 1
ATOM 4208 C C . HIS A 1 533 ? -22.218 20.524 -8.114 1.00 91.06 533 HIS A C 1
ATOM 4210 O O . HIS A 1 533 ? -21.114 21.062 -8.211 1.00 91.06 533 HIS A O 1
ATOM 4216 N N . ILE A 1 534 ? -22.385 19.200 -8.088 1.00 90.81 534 ILE A N 1
ATOM 4217 C CA . ILE A 1 534 ? -21.277 18.246 -7.933 1.00 90.81 534 ILE A CA 1
ATOM 4218 C C . ILE A 1 534 ? -20.895 17.608 -9.266 1.00 90.81 534 ILE A C 1
ATOM 4220 O O . ILE A 1 534 ? -21.767 17.169 -10.016 1.00 90.81 534 ILE A O 1
ATOM 4224 N N . SER A 1 535 ? -19.587 17.534 -9.527 1.00 87.12 535 SER A N 1
ATOM 4225 C CA . SER A 1 535 ? -19.028 16.960 -10.758 1.00 87.12 535 SER A CA 1
ATOM 4226 C C . SER A 1 535 ? -18.268 15.646 -10.542 1.00 87.12 535 SER A C 1
ATOM 4228 O O . SER A 1 535 ? -18.334 14.803 -11.421 1.00 87.12 535 SER A O 1
ATOM 4230 N N . ASP A 1 536 ? -17.619 15.455 -9.387 1.00 88.12 536 ASP A N 1
ATOM 4231 C CA . ASP A 1 536 ? -17.051 14.182 -8.907 1.00 88.12 536 ASP A CA 1
ATOM 4232 C C . ASP A 1 536 ? -17.376 14.027 -7.414 1.00 88.12 536 ASP A C 1
ATOM 4234 O O . ASP A 1 536 ? -17.413 15.027 -6.689 1.00 88.12 536 ASP A O 1
ATOM 4238 N N . LEU A 1 537 ? -17.566 12.795 -6.931 1.00 92.00 537 LEU A N 1
ATOM 4239 C CA . LEU A 1 537 ? -17.872 12.512 -5.526 1.00 92.00 537 LEU A CA 1
ATOM 4240 C C . LEU A 1 537 ? -17.182 11.236 -5.044 1.00 92.00 537 LEU A C 1
ATOM 4242 O O . LEU A 1 537 ? -17.394 10.157 -5.594 1.00 92.00 537 LEU A O 1
ATOM 4246 N N . VAL A 1 538 ? -16.458 11.367 -3.935 1.00 92.25 538 VAL A N 1
ATOM 4247 C CA . VAL A 1 538 ? -15.818 10.272 -3.209 1.00 92.25 538 VAL A CA 1
ATOM 4248 C C . VAL A 1 538 ? -16.267 10.293 -1.756 1.00 92.25 538 VAL A C 1
ATOM 4250 O O . VAL A 1 538 ? -16.042 11.275 -1.049 1.00 92.25 538 VAL A O 1
ATOM 4253 N N . ALA A 1 539 ? -16.874 9.203 -1.290 1.00 92.50 539 ALA A N 1
ATOM 4254 C CA . ALA A 1 539 ? -17.185 9.012 0.125 1.00 92.50 539 ALA A CA 1
ATOM 4255 C C . ALA A 1 539 ? -16.159 8.071 0.778 1.00 92.50 539 ALA A C 1
ATOM 4257 O O . ALA A 1 539 ? -15.835 7.028 0.216 1.00 92.50 539 ALA A O 1
ATOM 4258 N N . THR A 1 540 ? -15.666 8.437 1.962 1.00 87.25 540 THR A N 1
ATOM 4259 C CA . THR A 1 540 ? -14.827 7.592 2.833 1.00 87.25 540 THR A CA 1
ATOM 4260 C C . THR A 1 540 ? -15.489 7.434 4.201 1.00 87.25 540 THR A C 1
ATOM 4262 O O . THR A 1 540 ? -16.506 8.073 4.473 1.00 87.25 540 THR A O 1
ATOM 4265 N N . ASN A 1 541 ? -14.925 6.622 5.104 1.00 77.94 541 ASN A N 1
ATOM 4266 C CA . ASN A 1 541 ? -15.500 6.442 6.449 1.00 77.94 541 ASN A CA 1
ATOM 4267 C C . ASN A 1 541 ? -15.565 7.737 7.273 1.00 77.94 541 ASN A C 1
ATOM 4269 O O . ASN A 1 541 ? -16.361 7.827 8.205 1.00 77.94 541 ASN A O 1
ATOM 4273 N N . ASN A 1 542 ? -14.739 8.729 6.940 1.00 81.44 542 ASN A N 1
ATOM 4274 C CA . ASN A 1 542 ? -14.584 9.937 7.746 1.00 81.44 542 ASN A CA 1
ATOM 4275 C C . ASN A 1 542 ? -15.281 11.151 7.123 1.00 81.44 542 ASN A C 1
ATOM 4277 O O . ASN A 1 542 ? -15.828 11.992 7.836 1.00 81.44 542 ASN A O 1
ATOM 4281 N N . ALA A 1 543 ? -15.232 11.280 5.798 1.00 90.31 543 ALA A N 1
ATOM 4282 C CA . ALA A 1 543 ? -15.692 12.473 5.104 1.00 90.31 543 ALA A CA 1
ATOM 4283 C C . ALA A 1 543 ? -16.063 12.170 3.650 1.00 90.31 543 ALA A C 1
ATOM 4285 O O . ALA A 1 543 ? -15.739 11.121 3.098 1.00 90.31 543 ALA A O 1
ATOM 4286 N N . ILE A 1 544 ? -16.732 13.130 3.024 1.00 94.38 544 ILE A N 1
ATOM 4287 C CA . ILE A 1 544 ? -17.007 13.141 1.594 1.00 94.38 544 ILE A CA 1
ATOM 4288 C C . ILE A 1 544 ? -16.144 14.230 0.968 1.00 94.38 544 ILE A C 1
ATOM 4290 O O . ILE A 1 544 ? -16.090 15.362 1.457 1.00 94.38 544 ILE A O 1
ATOM 4294 N N . TYR A 1 545 ? -15.493 13.881 -0.129 1.00 94.38 545 TYR A N 1
ATOM 4295 C CA . TYR A 1 545 ? -14.683 14.768 -0.943 1.00 94.38 545 TYR A CA 1
ATOM 4296 C C . TYR A 1 545 ? -15.343 14.887 -2.303 1.00 94.38 545 TYR A C 1
ATOM 4298 O O . TYR A 1 545 ? -15.722 13.884 -2.904 1.00 94.38 545 TYR A O 1
ATOM 4306 N N . TYR A 1 546 ? -15.517 16.106 -2.784 1.00 92.81 546 TYR A N 1
ATOM 4307 C CA . TYR A 1 546 ? -16.188 16.323 -4.055 1.00 92.81 546 TYR A CA 1
ATOM 4308 C C . TYR A 1 546 ? -15.653 17.551 -4.768 1.00 92.81 546 TYR A C 1
ATOM 4310 O O . TYR A 1 546 ? -15.143 18.489 -4.144 1.00 92.81 546 TYR A O 1
ATOM 4318 N N . SER A 1 547 ? -15.792 17.537 -6.090 1.00 90.75 547 SER A N 1
ATOM 4319 C CA . SER A 1 547 ? -15.561 18.708 -6.921 1.00 90.75 547 SER A CA 1
ATOM 4320 C C . SER A 1 547 ? -16.887 19.415 -7.213 1.00 90.75 547 SER A C 1
ATOM 4322 O O . SER A 1 547 ? -17.922 18.772 -7.410 1.00 90.75 547 SER A O 1
ATOM 4324 N N . SER A 1 548 ? -16.873 20.748 -7.199 1.00 88.81 548 SER A N 1
ATOM 4325 C CA . SER A 1 548 ? -18.040 21.584 -7.479 1.00 88.81 548 SER A CA 1
ATOM 4326 C C . SER A 1 548 ? -17.730 22.692 -8.479 1.00 88.81 548 SER A C 1
ATOM 4328 O O . SER A 1 548 ? -16.564 22.991 -8.749 1.00 88.81 548 SER A O 1
ATOM 4330 N N . ASP A 1 549 ? -18.785 23.335 -8.984 1.00 82.31 549 ASP A N 1
ATOM 4331 C CA . ASP A 1 549 ? -18.714 24.423 -9.969 1.00 82.31 549 ASP A CA 1
ATOM 4332 C C . ASP A 1 549 ? -17.949 24.000 -11.233 1.00 82.31 549 ASP A C 1
ATOM 4334 O O . ASP A 1 549 ? -16.983 24.651 -11.632 1.00 82.31 549 ASP A O 1
ATOM 4338 N N . TYR A 1 550 ? -18.355 22.867 -11.822 1.00 80.31 550 TYR A N 1
ATOM 4339 C CA . TYR A 1 550 ? -17.714 22.265 -12.996 1.00 80.31 550 TYR A CA 1
ATOM 4340 C C . TYR A 1 550 ? -16.200 22.099 -12.793 1.00 80.31 550 TYR A C 1
ATOM 4342 O O . TYR A 1 550 ? -15.379 22.685 -13.499 1.00 80.31 550 TYR A O 1
ATOM 4350 N N . TYR A 1 551 ? -15.836 21.320 -11.771 1.00 80.25 551 TYR A N 1
ATOM 4351 C CA . TYR A 1 551 ? -14.447 21.049 -11.381 1.00 80.25 551 TYR A CA 1
ATOM 4352 C C . TYR A 1 551 ? -13.650 22.269 -10.869 1.00 80.25 551 TYR A C 1
ATOM 4354 O O . TYR A 1 551 ? -12.437 22.173 -10.674 1.00 80.25 551 TYR A O 1
ATOM 4362 N N . GLY A 1 552 ? -14.284 23.416 -10.612 1.00 82.75 552 GLY A N 1
ATOM 4363 C CA . GLY A 1 552 ? -13.605 24.643 -10.178 1.00 82.75 552 GLY A CA 1
ATOM 4364 C C . GLY A 1 552 ? -13.144 24.648 -8.714 1.00 82.75 552 GLY A C 1
ATOM 4365 O O . GLY A 1 552 ? -12.187 25.346 -8.357 1.00 82.75 552 GLY A O 1
ATOM 4366 N N . LYS A 1 553 ? -13.793 23.870 -7.840 1.00 89.56 553 LYS A N 1
ATOM 4367 C CA . LYS A 1 553 ? -13.480 23.812 -6.399 1.00 89.56 553 LYS A CA 1
ATOM 4368 C C . LYS A 1 553 ? -13.462 22.377 -5.898 1.00 89.56 553 LYS A C 1
ATOM 4370 O O . LYS A 1 553 ? -14.338 21.607 -6.265 1.00 89.56 553 LYS A O 1
ATOM 4375 N N . SER A 1 554 ? -12.529 22.066 -5.004 1.00 91.69 554 SER A N 1
ATOM 4376 C CA . SER A 1 554 ? -12.493 20.797 -4.271 1.00 91.69 554 SER A CA 1
ATOM 4377 C C . SER A 1 554 ? -12.858 21.039 -2.812 1.00 91.69 554 SER A C 1
ATOM 4379 O O . SER A 1 554 ? -12.289 21.916 -2.149 1.00 91.69 554 SER A O 1
ATOM 4381 N N . ILE A 1 555 ? -13.831 20.284 -2.316 1.00 93.06 555 ILE A N 1
ATOM 4382 C CA . ILE A 1 555 ? -14.475 20.505 -1.022 1.00 93.06 555 ILE A CA 1
ATOM 4383 C C . ILE A 1 555 ? -14.486 19.198 -0.225 1.00 93.06 555 ILE A C 1
ATOM 4385 O O . ILE A 1 555 ? -14.719 18.126 -0.777 1.00 93.06 555 ILE A O 1
ATOM 4389 N N . LYS A 1 556 ? -14.244 19.309 1.083 1.00 93.38 556 LYS A N 1
ATOM 4390 C CA . LYS A 1 556 ? -14.461 18.271 2.094 1.00 93.38 556 LYS A CA 1
ATOM 4391 C C . LYS A 1 556 ? -15.721 18.605 2.887 1.00 93.38 556 LYS A C 1
ATOM 4393 O O . LYS A 1 556 ? -15.926 19.759 3.257 1.00 93.38 556 LYS A O 1
ATOM 4398 N N . ILE A 1 557 ? -16.542 17.611 3.182 1.00 95.06 557 ILE A N 1
ATOM 4399 C CA . ILE A 1 557 ? -17.728 17.740 4.033 1.00 95.06 557 ILE A CA 1
ATOM 4400 C C . ILE A 1 557 ? -17.861 16.491 4.906 1.00 95.06 557 ILE A C 1
ATOM 4402 O O . ILE A 1 557 ? -17.411 15.410 4.524 1.00 95.06 557 ILE A O 1
ATOM 4406 N N . ASN A 1 558 ? -18.460 16.618 6.084 1.00 88.94 558 ASN A N 1
ATOM 4407 C CA . ASN A 1 558 ? -18.747 15.469 6.936 1.00 88.94 558 ASN A CA 1
ATOM 4408 C C . ASN A 1 558 ? -19.838 14.586 6.305 1.00 88.94 558 ASN A C 1
ATOM 4410 O O . ASN A 1 558 ? -20.649 15.043 5.497 1.00 88.94 558 ASN A O 1
ATOM 4414 N N . LEU A 1 559 ? -19.912 13.321 6.728 1.00 87.62 559 LEU A N 1
ATOM 4415 C CA . LEU A 1 559 ? -20.897 12.336 6.251 1.00 87.62 559 LEU A CA 1
ATOM 4416 C C . LEU A 1 559 ? -22.374 12.710 6.511 1.00 87.62 559 LEU A C 1
ATOM 4418 O O . LEU A 1 559 ? -23.298 12.061 6.005 1.00 87.62 559 LEU A O 1
ATOM 4422 N N . ASP A 1 560 ? -22.628 13.705 7.353 1.00 83.44 560 ASP A N 1
ATOM 4423 C CA . ASP A 1 560 ? -23.951 14.260 7.643 1.00 83.44 560 ASP A CA 1
ATOM 4424 C C . ASP A 1 560 ? -24.248 15.568 6.890 1.00 83.44 560 ASP A C 1
ATOM 4426 O O . ASP A 1 560 ? -25.360 16.076 6.997 1.00 83.44 560 ASP A O 1
ATOM 4430 N N . GLY A 1 561 ? -23.297 16.083 6.105 1.00 91.00 561 GLY A N 1
ATOM 4431 C CA . GLY A 1 561 ? -23.408 17.364 5.405 1.00 91.00 561 GLY A CA 1
ATOM 4432 C C . GLY A 1 561 ? -22.895 18.572 6.199 1.00 91.00 561 GLY A C 1
ATOM 4433 O O . GLY A 1 561 ? -22.905 19.694 5.693 1.00 91.00 561 GLY A O 1
ATOM 4434 N N . SER A 1 562 ? -22.431 18.386 7.436 1.00 87.44 562 SER A N 1
ATOM 4435 C CA . SER A 1 562 ? -21.830 19.458 8.237 1.00 87.44 562 SER A CA 1
ATOM 4436 C C . SER A 1 562 ? -20.344 19.666 7.905 1.00 87.44 562 SER A C 1
ATOM 4438 O O . SER A 1 562 ? -19.758 18.948 7.096 1.00 87.44 562 SER A O 1
ATOM 4440 N N . GLY A 1 563 ? -19.708 20.670 8.518 1.00 88.12 563 GLY A N 1
ATOM 4441 C CA . GLY A 1 563 ? -18.244 20.808 8.477 1.00 88.12 563 GLY A CA 1
ATOM 4442 C C . GLY A 1 563 ? -17.654 21.034 7.082 1.00 88.12 563 GLY A C 1
ATOM 4443 O O . GLY A 1 563 ? -16.554 20.568 6.801 1.00 88.12 563 GLY A O 1
ATOM 4444 N N . LYS A 1 564 ? -18.382 21.724 6.196 1.00 93.00 564 LYS A N 1
ATOM 4445 C CA . LYS A 1 564 ? -17.931 22.014 4.830 1.00 93.00 564 LYS A CA 1
ATOM 4446 C C . LYS A 1 564 ? -16.657 22.872 4.841 1.00 93.00 564 LYS A C 1
ATOM 4448 O O . LYS A 1 564 ? -16.674 24.005 5.321 1.00 93.00 564 LYS A O 1
ATOM 4453 N N . ILE A 1 565 ? -15.577 22.353 4.261 1.00 89.00 565 ILE A N 1
ATOM 4454 C CA . ILE A 1 565 ? -14.267 23.005 4.144 1.00 89.00 565 ILE A CA 1
ATOM 4455 C C . ILE A 1 565 ? -13.829 22.977 2.680 1.00 89.00 565 ILE A C 1
ATOM 4457 O O . ILE A 1 565 ? -13.761 21.922 2.053 1.00 89.00 565 ILE A O 1
ATOM 4461 N N . LYS A 1 566 ? -13.479 24.140 2.128 1.00 90.94 566 LYS A N 1
ATOM 4462 C CA . LYS A 1 566 ? -12.830 24.221 0.814 1.00 90.94 566 LYS A CA 1
ATOM 4463 C C . LYS A 1 566 ? -11.360 23.831 0.963 1.00 90.94 566 LYS A C 1
ATOM 4465 O O . LYS A 1 566 ? -10.634 24.527 1.666 1.00 90.94 566 LYS A O 1
ATOM 4470 N N . LEU A 1 567 ? -10.931 22.780 0.269 1.00 88.19 567 LEU A N 1
ATOM 4471 C CA . LEU A 1 567 ? -9.536 22.336 0.267 1.00 88.19 567 LEU A CA 1
ATOM 4472 C C . LEU A 1 567 ? -8.698 23.214 -0.669 1.00 88.19 567 LEU A C 1
ATOM 4474 O O . LEU A 1 567 ? -7.692 23.784 -0.264 1.00 88.19 567 LEU A O 1
ATOM 4478 N N . PHE A 1 568 ? -9.146 23.375 -1.916 1.00 84.06 568 PHE A N 1
ATOM 4479 C CA . PHE A 1 568 ? -8.480 24.202 -2.926 1.00 84.06 568 PHE A CA 1
ATOM 4480 C C . PHE A 1 568 ? -9.449 24.593 -4.053 1.00 84.06 568 PHE A C 1
ATOM 4482 O O . PHE A 1 568 ? -10.575 24.100 -4.135 1.00 84.06 568 PHE A O 1
ATOM 4489 N N . ALA A 1 569 ? -9.024 25.523 -4.908 1.00 83.12 569 ALA A N 1
ATOM 4490 C CA . ALA A 1 569 ? -9.763 25.958 -6.091 1.00 83.12 569 ALA A CA 1
ATOM 4491 C C . ALA A 1 569 ? -8.802 26.146 -7.269 1.00 83.12 569 ALA A C 1
ATOM 4493 O O . ALA A 1 569 ? -7.658 26.557 -7.072 1.00 83.12 569 ALA A O 1
ATOM 4494 N N . ALA A 1 570 ? -9.266 25.843 -8.480 1.00 73.38 570 ALA A N 1
ATOM 4495 C CA . ALA A 1 570 ? -8.460 25.905 -9.696 1.00 73.38 570 ALA A CA 1
ATOM 4496 C C . ALA A 1 570 ? -9.332 26.136 -10.927 1.00 73.38 570 ALA A C 1
ATOM 4498 O O . ALA A 1 570 ? -10.557 26.146 -10.835 1.00 73.38 570 ALA A O 1
ATOM 4499 N N . ARG A 1 571 ? -8.695 26.272 -12.094 1.00 71.88 571 ARG A N 1
ATOM 4500 C CA . ARG A 1 571 ? -9.422 26.339 -13.364 1.00 71.88 571 ARG A CA 1
ATOM 4501 C C . ARG A 1 571 ? -10.132 25.021 -13.682 1.00 71.88 571 ARG A C 1
ATOM 4503 O O . ARG A 1 571 ? -11.232 25.064 -14.220 1.00 71.88 571 ARG A O 1
ATOM 4510 N N . ALA A 1 572 ? -9.506 23.887 -13.370 1.00 74.31 572 ALA A N 1
ATOM 4511 C CA . ALA A 1 572 ? -10.110 22.571 -13.512 1.00 74.31 572 ALA A CA 1
ATOM 4512 C C . ALA A 1 572 ? -9.417 21.539 -12.607 1.00 74.31 572 ALA A C 1
ATOM 4514 O O . ALA A 1 572 ? -8.189 21.436 -12.619 1.00 74.31 572 ALA A O 1
ATOM 4515 N N . ASN A 1 573 ? -10.212 20.798 -11.833 1.00 79.81 573 ASN A N 1
ATOM 4516 C CA . ASN A 1 573 ? -9.771 19.729 -10.938 1.00 79.81 573 ASN A CA 1
ATOM 4517 C C . ASN A 1 573 ? -10.475 18.417 -11.307 1.00 79.81 573 ASN A C 1
ATOM 4519 O O . ASN A 1 573 ? -11.612 18.205 -10.893 1.00 79.81 573 ASN A O 1
ATOM 4523 N N . PHE A 1 574 ? -9.835 17.554 -12.094 1.00 81.94 574 PHE A N 1
ATOM 4524 C CA . PHE A 1 574 ? -10.461 16.316 -12.581 1.00 81.94 574 PHE A CA 1
ATOM 4525 C C . PHE A 1 574 ? -10.004 15.087 -11.801 1.00 81.94 574 PHE A C 1
ATOM 4527 O O . PHE A 1 574 ? -8.843 15.009 -11.390 1.00 81.94 574 PHE A O 1
ATOM 4534 N N . GLY A 1 575 ? -10.882 14.083 -11.708 1.00 81.06 575 GLY A N 1
ATOM 4535 C CA . GLY A 1 575 ? -10.498 12.730 -11.304 1.00 81.06 575 GLY A CA 1
ATOM 4536 C C . GLY A 1 575 ? -10.039 12.670 -9.854 1.00 81.06 575 GLY A C 1
ATOM 4537 O O . GLY A 1 575 ? -8.985 12.105 -9.568 1.00 81.06 575 GLY A O 1
ATOM 4538 N N . LEU A 1 576 ? -10.805 13.309 -8.966 1.00 89.44 576 LEU A N 1
ATOM 4539 C CA . LEU A 1 576 ? -10.511 13.391 -7.540 1.00 89.44 576 LEU A CA 1
ATOM 4540 C C . LEU A 1 576 ? -10.601 12.010 -6.888 1.00 89.44 576 LEU A C 1
ATOM 4542 O O . LEU A 1 576 ? -11.695 11.537 -6.618 1.00 89.44 576 LEU A O 1
ATOM 4546 N N . ASN A 1 577 ? -9.469 11.391 -6.577 1.00 91.69 577 ASN A N 1
ATOM 4547 C CA . ASN A 1 577 ? -9.398 10.095 -5.904 1.00 91.69 577 ASN A CA 1
ATOM 4548 C C . ASN A 1 577 ? -8.835 10.231 -4.497 1.00 91.69 577 ASN A C 1
ATOM 4550 O O . ASN A 1 577 ? -8.070 11.152 -4.232 1.00 91.69 577 ASN A O 1
ATOM 4554 N N . VAL A 1 578 ? -9.203 9.307 -3.611 1.00 90.31 578 VAL A N 1
ATOM 4555 C CA . VAL A 1 578 ? -8.710 9.257 -2.230 1.00 90.31 578 VAL A CA 1
ATOM 4556 C C . VAL A 1 578 ? -8.137 7.873 -1.969 1.00 90.31 578 VAL A C 1
ATOM 4558 O O . VAL A 1 578 ? -8.848 6.892 -2.193 1.00 90.31 578 VAL A O 1
ATOM 4561 N N . GLU A 1 579 ? -6.893 7.839 -1.492 1.00 88.25 579 GLU A N 1
ATOM 4562 C CA . GLU A 1 579 ? -6.187 6.658 -0.984 1.00 88.25 579 GLU A CA 1
ATOM 4563 C C . GLU A 1 579 ? -5.439 7.085 0.290 1.00 88.25 579 GLU A C 1
ATOM 4565 O O . GLU A 1 579 ? -4.795 8.142 0.315 1.00 88.25 579 GLU A O 1
ATOM 4570 N N . ASP A 1 580 ? -5.574 6.310 1.365 1.00 81.62 580 ASP A N 1
ATOM 4571 C CA . ASP A 1 580 ? -5.100 6.656 2.709 1.00 81.62 580 ASP A CA 1
ATOM 4572 C C . ASP A 1 580 ? -5.513 8.086 3.136 1.00 81.62 580 ASP A C 1
ATOM 4574 O O . ASP A 1 580 ? -6.687 8.465 3.124 1.00 81.62 580 ASP A O 1
ATOM 4578 N N . ASN A 1 581 ? -4.529 8.913 3.504 1.00 84.38 581 ASN A N 1
ATOM 4579 C CA . ASN A 1 581 ? -4.701 10.306 3.913 1.00 84.38 581 ASN A CA 1
ATOM 4580 C C . ASN A 1 581 ? -4.429 11.313 2.785 1.00 84.38 581 ASN A C 1
ATOM 4582 O O . ASN A 1 581 ? -4.209 12.495 3.065 1.00 84.38 581 ASN A O 1
ATOM 4586 N N . TRP A 1 582 ? -4.463 10.884 1.521 1.00 92.62 582 TRP A N 1
ATOM 4587 C CA . TRP A 1 582 ? -4.157 11.729 0.367 1.00 92.62 582 TRP A CA 1
ATOM 4588 C C . TRP A 1 582 ? -5.293 11.767 -0.651 1.00 92.62 582 TRP A C 1
ATOM 4590 O O . TRP A 1 582 ? -5.958 10.768 -0.918 1.00 92.62 582 TRP A O 1
ATOM 4600 N N . LEU A 1 583 ? -5.486 12.938 -1.261 1.00 93.44 583 LEU A N 1
ATOM 4601 C CA . LEU A 1 583 ? -6.241 13.067 -2.500 1.00 93.44 583 LEU A CA 1
ATOM 4602 C C . LEU A 1 583 ? -5.290 13.158 -3.685 1.00 93.44 583 LEU A C 1
ATOM 4604 O O . LEU A 1 583 ? -4.301 13.882 -3.606 1.00 93.44 583 LEU A O 1
ATOM 4608 N N . TYR A 1 584 ? -5.649 12.507 -4.786 1.00 95.19 584 TYR A N 1
ATOM 4609 C CA . TYR A 1 584 ? -4.919 12.480 -6.052 1.00 95.19 584 TYR A CA 1
ATOM 4610 C C . TYR A 1 584 ? -5.823 12.995 -7.158 1.00 95.19 584 TYR A C 1
ATOM 4612 O O . TYR A 1 584 ? -6.971 12.569 -7.271 1.00 95.19 584 TYR A O 1
ATOM 4620 N N . PHE A 1 585 ? -5.335 13.944 -7.943 1.00 93.56 585 PHE A N 1
ATOM 4621 C CA . PHE A 1 585 ? -6.176 14.657 -8.896 1.00 93.56 585 PHE A CA 1
ATOM 4622 C C . PHE A 1 585 ? -5.338 15.332 -9.972 1.00 93.56 585 PHE A C 1
ATOM 4624 O O . PHE A 1 585 ? -4.153 15.623 -9.790 1.00 93.56 585 PHE A O 1
ATOM 4631 N N . ASN A 1 586 ? -5.983 15.621 -11.094 1.00 92.31 586 ASN A N 1
ATOM 4632 C CA . ASN A 1 586 ? -5.448 16.545 -12.076 1.00 92.31 586 ASN A CA 1
ATOM 4633 C C . ASN A 1 586 ? -5.717 17.975 -11.617 1.00 92.31 586 ASN A C 1
ATOM 4635 O O . ASN A 1 586 ? -6.854 18.305 -11.285 1.00 92.31 586 ASN A O 1
ATOM 4639 N N . HIS A 1 587 ? -4.693 18.818 -11.624 1.00 89.31 587 HIS A N 1
ATOM 4640 C CA . HIS A 1 587 ? -4.787 20.225 -11.270 1.00 89.31 587 HIS A CA 1
ATOM 4641 C C . HIS A 1 587 ? -3.983 21.072 -12.247 1.00 89.31 587 HIS A C 1
ATOM 4643 O O . HIS A 1 587 ? -2.752 21.067 -12.213 1.00 89.31 587 HIS A O 1
ATOM 4649 N N . ASN A 1 588 ? -4.696 21.833 -13.084 1.00 84.56 588 ASN A N 1
ATOM 4650 C CA . ASN A 1 588 ? -4.114 22.630 -14.168 1.00 84.56 588 ASN A CA 1
ATOM 4651 C C . ASN A 1 588 ? -3.220 21.783 -15.096 1.00 84.56 588 ASN A C 1
ATOM 4653 O O . ASN A 1 588 ? -2.050 22.112 -15.296 1.00 84.56 588 ASN A O 1
ATOM 4657 N N . ASP A 1 589 ? -3.784 20.692 -15.625 1.00 87.50 589 ASP A N 1
ATOM 4658 C CA . ASP A 1 589 ? -3.155 19.805 -16.614 1.00 87.50 589 ASP A CA 1
ATOM 4659 C C . ASP A 1 589 ? -1.876 19.115 -16.097 1.00 87.50 589 ASP A C 1
ATOM 4661 O O . ASP A 1 589 ? -0.942 18.837 -16.845 1.00 87.50 589 ASP A O 1
ATOM 4665 N N . ALA A 1 590 ? -1.825 18.854 -14.789 1.00 91.56 590 ALA A N 1
ATOM 4666 C CA . ALA A 1 590 ? -0.728 18.172 -14.109 1.00 91.56 590 ALA A CA 1
ATOM 4667 C C . ALA A 1 590 ? -1.258 17.274 -12.980 1.00 91.56 590 ALA A C 1
ATOM 4669 O O . ALA A 1 590 ? -2.269 17.594 -12.351 1.00 91.56 590 ALA A O 1
ATOM 4670 N N . LEU A 1 591 ? -0.564 16.175 -12.676 1.00 94.88 591 LEU A N 1
ATOM 4671 C CA . LEU A 1 591 ? -0.927 15.271 -11.580 1.00 94.88 591 LEU A CA 1
ATOM 4672 C C . LEU A 1 591 ? -0.419 15.802 -10.232 1.00 94.88 591 LEU A C 1
ATOM 4674 O O . LEU A 1 591 ? 0.783 16.014 -10.044 1.00 94.88 591 LEU A O 1
ATOM 4678 N N . TYR A 1 592 ? -1.329 15.972 -9.277 1.00 95.31 592 TYR A N 1
ATOM 4679 C CA . TYR A 1 592 ? -1.059 16.478 -7.932 1.00 95.31 592 TYR A CA 1
ATOM 4680 C C . TYR A 1 592 ? -1.583 15.537 -6.850 1.00 95.31 592 TYR A C 1
ATOM 4682 O O . TYR A 1 592 ? -2.470 14.714 -7.088 1.00 95.31 592 TYR A O 1
ATOM 4690 N N . LYS A 1 593 ? -1.057 15.733 -5.637 1.00 95.31 593 LYS A N 1
ATOM 4691 C CA . LYS A 1 593 ? -1.652 15.234 -4.402 1.00 95.31 593 LYS A CA 1
ATOM 4692 C C . LYS A 1 593 ? -1.721 16.295 -3.309 1.00 95.31 593 LYS A C 1
ATOM 4694 O O . LYS A 1 593 ? -0.952 17.253 -3.311 1.00 95.31 593 LYS A O 1
ATOM 4699 N N . ILE A 1 594 ? -2.636 16.109 -2.365 1.00 93.19 594 ILE A N 1
ATOM 4700 C CA . ILE A 1 594 ? -2.802 16.945 -1.165 1.00 93.19 594 ILE A CA 1
ATOM 4701 C C . ILE A 1 594 ? -3.279 16.069 -0.006 1.00 93.19 594 ILE A C 1
ATOM 4703 O O . ILE A 1 594 ? -3.983 15.086 -0.243 1.00 93.19 594 ILE A O 1
ATOM 4707 N N . LYS A 1 595 ? -2.929 16.404 1.236 1.00 86.88 595 LYS A N 1
ATOM 4708 C CA . LYS A 1 595 ? -3.479 15.703 2.398 1.00 86.88 595 LYS A CA 1
ATOM 4709 C C . LYS A 1 595 ? -4.982 15.946 2.516 1.00 86.88 595 LYS A C 1
ATOM 4711 O O . LYS A 1 595 ? -5.508 16.984 2.111 1.00 86.88 595 LYS A O 1
ATOM 4716 N N . THR A 1 596 ? -5.686 14.998 3.124 1.00 86.31 596 THR A N 1
ATOM 4717 C CA . THR A 1 596 ? -7.141 15.033 3.361 1.00 86.31 596 THR A CA 1
ATOM 4718 C C . THR A 1 596 ? -7.614 16.133 4.321 1.00 86.31 596 THR A C 1
ATOM 4720 O O . THR A 1 596 ? -8.825 16.326 4.500 1.00 86.31 596 THR A O 1
ATOM 4723 N N . ASP A 1 597 ? -6.687 16.862 4.940 1.00 79.94 597 ASP A N 1
ATOM 4724 C CA . ASP A 1 597 ? -6.916 18.076 5.727 1.00 79.94 597 ASP A CA 1
ATOM 4725 C C . ASP A 1 597 ? -6.684 19.377 4.930 1.00 79.94 597 ASP A C 1
ATOM 4727 O O . ASP A 1 597 ? -6.999 20.458 5.422 1.00 79.94 597 ASP A O 1
ATOM 4731 N N . GLY A 1 598 ? -6.197 19.280 3.687 1.00 84.12 598 GLY A N 1
ATOM 4732 C CA . GLY A 1 598 ? -5.889 20.411 2.811 1.00 84.12 598 GLY A CA 1
ATOM 4733 C C . GLY A 1 598 ? -4.441 20.904 2.884 1.00 84.12 598 GLY A C 1
ATOM 4734 O O . GLY A 1 598 ? -4.119 21.917 2.266 1.00 84.12 598 GLY A O 1
ATOM 4735 N N . THR A 1 599 ? -3.562 20.224 3.619 1.00 83.44 599 THR A N 1
ATOM 4736 C CA . THR A 1 599 ? -2.138 20.573 3.712 1.00 83.44 599 THR A CA 1
ATOM 4737 C C . THR A 1 599 ? -1.288 19.827 2.674 1.00 83.44 599 THR A C 1
ATOM 4739 O O . THR A 1 599 ? -1.753 18.916 1.994 1.00 83.44 599 THR A O 1
ATOM 4742 N N . GLU A 1 600 ? -0.026 20.235 2.517 1.00 88.00 600 GLU A N 1
ATOM 4743 C CA . GLU A 1 600 ? 0.976 19.526 1.696 1.00 88.00 600 GLU A CA 1
ATOM 4744 C C . GLU A 1 600 ? 0.588 19.292 0.224 1.00 88.00 600 GLU A C 1
ATOM 4746 O O . GLU A 1 600 ? 0.901 18.261 -0.377 1.00 88.00 600 GLU A O 1
ATOM 4751 N N . LEU A 1 601 ? -0.055 20.287 -0.393 1.00 90.00 601 LEU A N 1
ATOM 4752 C CA . LEU A 1 601 ? -0.282 20.287 -1.836 1.00 90.00 601 LEU A CA 1
ATOM 4753 C C . LEU A 1 601 ? 1.058 20.175 -2.579 1.00 90.00 601 LEU A C 1
ATOM 4755 O O . LEU A 1 601 ? 1.900 21.071 -2.506 1.00 90.00 601 LEU A O 1
ATOM 4759 N N . SER A 1 602 ? 1.240 19.089 -3.325 1.00 91.56 602 SER A N 1
ATOM 4760 C CA . SER A 1 602 ? 2.479 18.781 -4.037 1.00 91.56 602 SER A CA 1
ATOM 4761 C C . SER A 1 602 ? 2.194 18.204 -5.421 1.00 91.56 602 SER A C 1
ATOM 4763 O O . SER A 1 602 ? 1.239 17.456 -5.631 1.00 91.56 602 SER A O 1
ATOM 4765 N N . LYS A 1 603 ? 3.021 18.588 -6.397 1.00 95.25 603 LYS A N 1
ATOM 4766 C CA . LYS A 1 603 ? 2.967 18.044 -7.758 1.00 95.25 603 LYS A CA 1
ATOM 4767 C C . LYS A 1 603 ? 3.663 16.685 -7.775 1.00 95.25 603 LYS A C 1
ATOM 4769 O O . LYS A 1 603 ? 4.797 16.598 -7.317 1.00 95.25 603 LYS A O 1
ATOM 4774 N N . ILE A 1 604 ? 3.010 15.670 -8.336 1.00 96.69 604 ILE A N 1
ATOM 4775 C CA . ILE A 1 604 ? 3.599 14.344 -8.569 1.00 96.69 604 ILE A CA 1
ATOM 4776 C C . ILE A 1 604 ? 4.364 14.358 -9.895 1.00 96.69 604 ILE A C 1
ATOM 4778 O O . ILE A 1 604 ? 5.544 14.025 -9.939 1.00 96.69 604 ILE A O 1
ATOM 4782 N N . CYS A 1 605 ? 3.714 14.784 -10.983 1.00 94.25 605 CYS A N 1
ATOM 4783 C CA . CYS A 1 605 ? 4.361 14.936 -12.286 1.00 94.25 605 CYS A CA 1
ATOM 4784 C C . CYS A 1 605 ? 3.670 16.003 -13.152 1.00 94.25 605 CYS A C 1
ATOM 4786 O O . CYS A 1 605 ? 2.644 16.569 -12.778 1.00 94.25 605 CYS A O 1
ATOM 4788 N N . GLY A 1 606 ? 4.278 16.326 -14.295 1.00 92.62 606 GLY A N 1
ATOM 4789 C CA . GLY A 1 606 ? 3.795 17.356 -15.220 1.00 92.62 606 GLY A CA 1
ATOM 4790 C C . GLY A 1 606 ? 2.841 16.864 -16.310 1.00 92.62 606 GLY A C 1
ATOM 4791 O O . GLY A 1 606 ? 2.628 17.610 -17.257 1.00 92.62 606 GLY A O 1
ATOM 4792 N N . ASP A 1 607 ? 2.332 15.635 -16.221 1.00 92.50 607 ASP A N 1
ATOM 4793 C CA . ASP A 1 607 ? 1.438 15.074 -17.239 1.00 92.50 607 ASP A CA 1
ATOM 4794 C C . ASP A 1 607 ? -0.012 15.522 -17.024 1.00 92.50 607 ASP A C 1
ATOM 4796 O O . ASP A 1 607 ? -0.470 15.565 -15.877 1.00 92.50 607 ASP A O 1
ATOM 4800 N N . ASP A 1 608 ? -0.770 15.719 -18.110 1.00 91.69 608 ASP A N 1
ATOM 4801 C CA . ASP A 1 608 ? -2.221 15.948 -18.045 1.00 91.69 608 ASP A CA 1
ATOM 4802 C C . ASP A 1 608 ? -2.943 14.632 -17.720 1.00 91.69 608 ASP A C 1
ATOM 4804 O O . ASP A 1 608 ? -3.566 13.998 -18.569 1.00 91.69 608 ASP A O 1
ATOM 4808 N N . ALA A 1 609 ? -2.810 14.173 -16.478 1.00 93.00 609 ALA A N 1
ATOM 4809 C CA . ALA A 1 609 ? -3.345 12.898 -16.031 1.00 93.00 609 ALA A CA 1
ATOM 4810 C C . ALA A 1 609 ? -4.882 12.907 -16.006 1.00 93.00 609 ALA A C 1
ATOM 4812 O O . ALA A 1 609 ? -5.499 13.705 -15.308 1.00 93.00 609 ALA A O 1
ATOM 4813 N N . ARG A 1 610 ? -5.524 11.996 -16.736 1.00 91.19 610 ARG A N 1
ATOM 4814 C CA . ARG A 1 610 ? -6.980 11.780 -16.776 1.00 91.19 610 ARG A CA 1
ATOM 4815 C C . ARG A 1 610 ? -7.299 10.319 -16.491 1.00 91.19 610 ARG A C 1
ATOM 4817 O O . ARG A 1 610 ? -6.414 9.468 -16.534 1.00 91.19 610 ARG A O 1
ATOM 4824 N N . CYS A 1 611 ? -8.576 10.026 -16.235 1.00 91.75 611 CYS A N 1
ATOM 4825 C CA . CYS A 1 611 ? -9.031 8.681 -15.854 1.00 91.75 611 CYS A CA 1
ATOM 4826 C C . CYS A 1 611 ? -8.218 8.118 -14.674 1.00 91.75 611 CYS A C 1
ATOM 4828 O O . CYS A 1 611 ? -7.871 6.943 -14.653 1.00 91.75 611 CYS A O 1
ATOM 4830 N N . ILE A 1 612 ? -7.846 8.992 -13.732 1.00 95.25 612 ILE A N 1
ATOM 4831 C CA . ILE A 1 612 ? -6.934 8.659 -12.637 1.00 95.25 612 ILE A CA 1
ATOM 4832 C C . ILE A 1 612 ? -7.567 7.556 -11.783 1.00 95.25 612 ILE A C 1
ATOM 4834 O O . ILE A 1 612 ? -8.752 7.629 -11.453 1.00 95.25 612 ILE A O 1
ATOM 4838 N N . ASN A 1 613 ? -6.770 6.560 -11.418 1.00 95.94 613 ASN A N 1
ATOM 4839 C CA . ASN A 1 613 ? -7.099 5.524 -10.449 1.00 95.94 613 ASN A CA 1
ATOM 4840 C C . ASN A 1 613 ? -5.876 5.303 -9.544 1.00 95.94 613 ASN A C 1
ATOM 4842 O O . ASN A 1 613 ? -4.742 5.456 -9.993 1.00 95.94 613 ASN A O 1
ATOM 4846 N N . VAL A 1 614 ? -6.087 4.991 -8.271 1.00 94.81 614 VAL A N 1
ATOM 4847 C CA . VAL A 1 614 ? -5.018 4.849 -7.272 1.00 94.81 614 VAL A CA 1
ATOM 4848 C C . VAL A 1 614 ? -5.212 3.521 -6.557 1.00 94.81 614 VAL A C 1
ATOM 4850 O O . VAL A 1 614 ? -6.341 3.147 -6.250 1.00 94.81 614 VAL A O 1
ATOM 4853 N N . SER A 1 615 ? -4.122 2.785 -6.349 1.00 91.44 615 SER A N 1
ATOM 4854 C CA . SER A 1 615 ? -4.140 1.510 -5.633 1.00 91.44 615 SER A CA 1
ATOM 4855 C C . SER A 1 615 ? -2.806 1.312 -4.921 1.00 91.44 615 SER A C 1
ATOM 4857 O O . SER A 1 615 ? -1.786 1.055 -5.572 1.00 91.44 615 SER A O 1
ATOM 4859 N N . GLY A 1 616 ? -2.822 1.433 -3.591 1.00 86.50 616 GLY A N 1
ATOM 4860 C CA . GLY A 1 616 ? -1.616 1.437 -2.768 1.00 86.50 616 GLY A CA 1
ATOM 4861 C C . GLY A 1 616 ? -0.663 2.564 -3.173 1.00 86.50 616 GLY A C 1
ATOM 4862 O O . GLY A 1 616 ? -1.070 3.706 -3.373 1.00 86.50 616 GLY A O 1
ATOM 4863 N N . ASP A 1 617 ? 0.612 2.228 -3.365 1.00 90.50 617 ASP A N 1
ATOM 4864 C CA . ASP A 1 617 ? 1.661 3.200 -3.695 1.00 90.50 617 ASP A CA 1
ATOM 4865 C C . ASP A 1 617 ? 1.676 3.662 -5.168 1.00 90.50 617 ASP A C 1
ATOM 4867 O O . ASP A 1 617 ? 2.545 4.449 -5.550 1.00 90.50 617 ASP A O 1
ATOM 4871 N N . TRP A 1 618 ? 0.722 3.230 -6.003 1.00 94.81 618 TRP A N 1
ATOM 4872 C CA . TRP A 1 618 ? 0.712 3.507 -7.444 1.00 94.81 618 TRP A CA 1
ATOM 4873 C C . TRP A 1 618 ? -0.496 4.329 -7.902 1.00 94.81 618 TRP A C 1
ATOM 4875 O O . TRP A 1 618 ? -1.642 4.059 -7.538 1.00 94.81 618 TRP A O 1
ATOM 4885 N N . VAL A 1 619 ? -0.234 5.288 -8.794 1.00 96.88 619 VAL A N 1
ATOM 4886 C CA . VAL A 1 619 ? -1.241 6.050 -9.541 1.00 96.88 619 VAL A CA 1
ATOM 4887 C C . VAL A 1 619 ? -1.246 5.592 -10.996 1.00 96.88 619 VAL A C 1
ATOM 4889 O O . VAL A 1 619 ? -0.214 5.641 -11.661 1.00 96.88 619 VAL A O 1
ATOM 4892 N N . TYR A 1 620 ? -2.414 5.202 -11.498 1.00 96.25 620 TYR A N 1
ATOM 4893 C CA . TYR A 1 620 ? -2.678 4.786 -12.875 1.00 96.25 620 TYR A CA 1
ATOM 4894 C C . TYR A 1 620 ? -3.461 5.875 -13.589 1.00 96.25 620 TYR A C 1
ATOM 4896 O O . TYR A 1 620 ? -4.443 6.389 -13.052 1.00 96.25 620 TYR A O 1
ATOM 4904 N N . TYR A 1 621 ? -3.042 6.248 -14.792 1.00 95.44 621 TYR A N 1
ATOM 4905 C CA . TYR A 1 621 ? -3.676 7.351 -15.506 1.00 95.44 621 TYR A CA 1
ATOM 4906 C C . TYR A 1 621 ? -3.416 7.295 -17.010 1.00 95.44 621 TYR A C 1
ATOM 4908 O O . TYR A 1 621 ? -2.460 6.682 -17.487 1.00 95.44 621 TYR A O 1
ATOM 4916 N N . SER A 1 622 ? -4.277 7.986 -17.753 1.00 92.44 622 SER A N 1
ATOM 4917 C CA . SER A 1 622 ? -4.021 8.376 -19.136 1.00 92.44 622 SER A CA 1
ATOM 4918 C C . SER A 1 622 ? -3.366 9.750 -19.155 1.00 92.44 622 SER A C 1
ATOM 4920 O O . SER A 1 622 ? -3.925 10.680 -18.582 1.00 92.44 622 SER A O 1
ATOM 4922 N N . ASP A 1 623 ? -2.253 9.930 -19.856 1.00 89.81 623 ASP A N 1
ATOM 4923 C CA . ASP A 1 623 ? -1.724 11.275 -20.146 1.00 89.81 623 ASP A CA 1
ATOM 4924 C C . ASP A 1 623 ? -2.506 11.883 -21.327 1.00 89.81 623 ASP A C 1
ATOM 4926 O O . ASP A 1 623 ? -2.558 11.293 -22.393 1.00 89.81 623 ASP A O 1
ATOM 4930 N N . TYR A 1 624 ? -3.197 13.010 -21.155 1.00 82.31 624 TYR A N 1
ATOM 4931 C CA . TYR A 1 624 ? -4.018 13.643 -22.202 1.00 82.31 624 TYR A CA 1
ATOM 4932 C C . TYR A 1 624 ? -3.308 14.749 -22.986 1.00 82.31 624 TYR A C 1
ATOM 4934 O O . TYR A 1 624 ? -3.942 15.384 -23.835 1.00 82.31 624 TYR A O 1
ATOM 4942 N N . SER A 1 625 ? -2.003 14.942 -22.770 1.00 78.12 625 SER A N 1
ATOM 4943 C CA . SER A 1 625 ? -1.203 15.839 -23.605 1.00 78.12 625 SER A CA 1
ATOM 4944 C C . SER A 1 625 ? -1.299 15.449 -25.091 1.00 78.12 625 SER A C 1
ATOM 4946 O O . SER A 1 625 ? -1.482 14.275 -25.431 1.00 78.12 625 SER A O 1
ATOM 4948 N N . GLU A 1 626 ? -1.224 16.443 -25.991 1.00 59.84 626 GLU A N 1
ATOM 4949 C CA . GLU A 1 626 ? -1.581 16.299 -27.419 1.00 59.84 626 GLU A CA 1
ATOM 4950 C C . GLU A 1 626 ? -0.878 15.124 -28.128 1.00 59.84 626 GLU A C 1
ATOM 4952 O O . GLU A 1 626 ? -1.460 14.513 -29.027 1.00 59.84 626 GLU A O 1
ATOM 4957 N N . ASP A 1 627 ? 0.309 14.736 -27.653 1.00 57.00 627 ASP A N 1
ATOM 4958 C CA . ASP A 1 627 ? 1.160 13.715 -28.263 1.00 57.00 627 ASP A CA 1
ATOM 4959 C C . ASP A 1 627 ? 1.118 12.332 -27.567 1.00 57.00 627 ASP A C 1
ATOM 4961 O O . ASP A 1 627 ? 1.741 11.394 -28.070 1.00 57.00 627 ASP A O 1
ATOM 4965 N N . ARG A 1 628 ? 0.462 12.170 -26.397 1.00 59.22 628 ARG A N 1
ATOM 4966 C CA . ARG A 1 628 ? 0.747 11.037 -25.474 1.00 59.22 628 ARG A CA 1
ATOM 4967 C C . ARG A 1 628 ? -0.448 10.434 -24.723 1.00 59.22 628 ARG A C 1
ATOM 4969 O O . ARG A 1 628 ? -0.302 10.055 -23.568 1.00 59.22 628 ARG A O 1
ATOM 4976 N N . LYS A 1 629 ? -1.585 10.235 -25.402 1.00 69.50 629 LYS A N 1
ATOM 4977 C CA . LYS A 1 629 ? -2.770 9.487 -24.903 1.00 69.50 629 LYS A CA 1
ATOM 4978 C C . LYS A 1 629 ? -2.483 8.017 -24.619 1.00 69.50 629 LYS A C 1
ATOM 4980 O O . LYS A 1 629 ? -2.930 7.166 -25.367 1.00 69.50 629 LYS A O 1
ATOM 4985 N N . VAL A 1 630 ? -1.709 7.749 -23.582 1.00 87.88 630 VAL A N 1
ATOM 4986 C CA . VAL A 1 630 ? -1.050 6.473 -23.301 1.00 87.88 630 VAL A CA 1
ATOM 4987 C C . VAL A 1 630 ? -1.294 6.109 -21.836 1.00 87.88 630 VAL A C 1
ATOM 4989 O O . VAL A 1 630 ? -1.428 6.999 -20.990 1.00 87.88 630 VAL A O 1
ATOM 4992 N N . LEU A 1 631 ? -1.363 4.809 -21.533 1.00 92.44 631 LEU A N 1
ATOM 4993 C CA . LEU A 1 631 ? -1.520 4.311 -20.167 1.00 92.44 631 LEU A CA 1
ATOM 4994 C C . LEU A 1 631 ? -0.182 4.333 -19.420 1.00 92.44 631 LEU A C 1
ATOM 4996 O O . LEU A 1 631 ? 0.770 3.654 -19.816 1.00 92.44 631 LEU A O 1
ATOM 5000 N N . TYR A 1 632 ? -0.139 5.051 -18.302 1.00 94.38 632 TYR A N 1
ATOM 5001 C CA . TYR A 1 632 ? 1.013 5.112 -17.407 1.00 94.38 632 TYR A CA 1
ATOM 5002 C C . TYR A 1 632 ? 0.650 4.647 -15.997 1.00 94.38 632 TYR A C 1
ATOM 5004 O O . TYR A 1 632 ? -0.501 4.770 -15.564 1.00 94.38 632 TYR A O 1
ATOM 5012 N N . ARG A 1 633 ? 1.667 4.181 -15.264 1.00 95.19 633 ARG A N 1
ATOM 5013 C CA . ARG A 1 633 ? 1.666 4.225 -13.800 1.00 95.19 633 ARG A CA 1
ATOM 5014 C C . ARG A 1 633 ? 2.864 5.011 -13.276 1.00 95.19 633 ARG A C 1
ATOM 5016 O O . ARG A 1 633 ? 3.890 5.117 -13.946 1.00 95.19 633 ARG A O 1
ATOM 5023 N N . ILE A 1 634 ? 2.724 5.574 -12.086 1.00 96.38 634 ILE A N 1
ATOM 5024 C CA . ILE A 1 634 ? 3.775 6.302 -11.368 1.00 96.38 634 ILE A CA 1
ATOM 5025 C C . ILE A 1 634 ? 3.592 6.093 -9.867 1.00 96.38 634 ILE A C 1
ATOM 5027 O O . ILE A 1 634 ? 2.455 5.963 -9.408 1.00 96.38 634 ILE A O 1
ATOM 5031 N N . ASN A 1 635 ? 4.680 6.069 -9.100 1.00 95.19 635 ASN A N 1
ATOM 5032 C CA . ASN A 1 635 ? 4.567 6.026 -7.648 1.00 95.19 635 ASN A CA 1
ATOM 5033 C C . ASN A 1 635 ? 3.888 7.301 -7.135 1.00 95.19 635 ASN A C 1
ATOM 5035 O O . ASN A 1 635 ? 4.045 8.391 -7.695 1.00 95.19 635 ASN A O 1
ATOM 5039 N N . VAL A 1 636 ? 3.184 7.192 -6.011 1.00 93.62 636 VAL A N 1
ATOM 5040 C CA . VAL A 1 636 ? 2.533 8.323 -5.325 1.00 93.62 636 VAL A CA 1
ATOM 5041 C C . VAL A 1 636 ? 3.514 9.418 -4.877 1.00 93.62 636 VAL A C 1
ATOM 5043 O O . VAL A 1 636 ? 3.094 10.512 -4.493 1.00 93.62 636 VAL A O 1
ATOM 5046 N N . ASP A 1 637 ? 4.822 9.153 -4.894 1.00 89.50 637 ASP A N 1
ATOM 5047 C CA . ASP A 1 637 ? 5.894 10.122 -4.638 1.00 89.50 637 ASP A CA 1
ATOM 5048 C C . ASP A 1 637 ? 6.498 10.752 -5.910 1.00 89.50 637 ASP A C 1
ATOM 5050 O O . ASP A 1 637 ? 7.341 11.641 -5.805 1.00 89.50 637 ASP A O 1
ATOM 5054 N N . GLY A 1 638 ? 6.041 10.344 -7.099 1.00 91.12 638 GLY A N 1
ATOM 5055 C CA . GLY A 1 638 ? 6.509 10.841 -8.396 1.00 91.12 638 GLY A CA 1
ATOM 5056 C C . GLY A 1 638 ? 7.674 10.056 -9.004 1.00 91.12 638 GLY A C 1
ATOM 5057 O O . GLY A 1 638 ? 8.123 10.388 -10.103 1.00 91.12 638 GLY A O 1
ATOM 5058 N N . THR A 1 639 ? 8.172 9.017 -8.335 1.00 90.75 639 THR A N 1
ATOM 5059 C CA . THR A 1 639 ? 9.223 8.141 -8.868 1.00 90.75 639 THR A CA 1
ATOM 5060 C C . THR A 1 639 ? 8.643 6.990 -9.700 1.00 90.75 639 THR A C 1
ATOM 5062 O O . THR A 1 639 ? 7.430 6.805 -9.780 1.00 90.75 639 THR A O 1
ATOM 5065 N N . GLY A 1 640 ? 9.505 6.217 -10.368 1.00 90.94 640 GLY A N 1
ATOM 5066 C CA . GLY A 1 640 ? 9.098 4.949 -10.991 1.00 90.94 640 GLY A CA 1
ATOM 5067 C C . GLY A 1 640 ? 8.078 5.065 -12.128 1.00 90.94 640 GLY A C 1
ATOM 5068 O O . GLY A 1 640 ? 7.388 4.093 -12.410 1.00 90.94 640 GLY A O 1
ATOM 5069 N N . LYS A 1 641 ? 7.948 6.233 -12.777 1.00 94.00 641 LYS A N 1
ATOM 5070 C CA . LYS A 1 641 ? 7.012 6.405 -13.897 1.00 94.00 641 LYS A CA 1
ATOM 5071 C C . LYS A 1 641 ? 7.327 5.413 -15.016 1.00 94.00 641 LYS A C 1
ATOM 5073 O O . LYS A 1 641 ? 8.417 5.447 -15.588 1.00 94.00 641 LYS A O 1
ATOM 5078 N N . GLU A 1 642 ? 6.337 4.623 -15.403 1.00 93.31 642 GLU A N 1
ATOM 5079 C CA . GLU A 1 642 ? 6.457 3.641 -16.474 1.00 93.31 642 GLU A CA 1
ATOM 5080 C C . GLU A 1 642 ? 5.212 3.606 -17.365 1.00 93.31 642 GLU A C 1
ATOM 5082 O O . GLU A 1 642 ? 4.088 3.889 -16.943 1.00 93.31 642 GLU A O 1
ATOM 5087 N N . LYS A 1 643 ? 5.437 3.280 -18.639 1.00 93.12 643 LYS A N 1
ATOM 5088 C CA . LYS A 1 643 ? 4.384 3.107 -19.638 1.00 93.12 643 LYS A CA 1
ATOM 5089 C C . LYS A 1 643 ? 3.891 1.664 -19.596 1.00 93.12 643 LYS A C 1
ATOM 5091 O O . LYS A 1 643 ? 4.702 0.760 -19.765 1.00 93.12 643 LYS A O 1
ATOM 5096 N N . LEU A 1 644 ? 2.582 1.470 -19.459 1.00 92.94 644 LEU A N 1
ATOM 5097 C CA . LEU A 1 644 ? 1.961 0.142 -19.405 1.00 92.94 644 LEU A CA 1
ATOM 5098 C C . LEU A 1 644 ? 1.411 -0.323 -20.758 1.00 92.94 644 LEU A C 1
ATOM 5100 O O . LEU A 1 644 ? 1.440 -1.509 -21.063 1.00 92.94 644 LEU A O 1
ATOM 5104 N N . SER A 1 645 ? 0.893 0.598 -21.573 1.00 89.50 645 SER A N 1
ATOM 5105 C CA . SER A 1 645 ? 0.333 0.286 -22.894 1.00 89.50 645 SER A CA 1
ATOM 5106 C C . SER A 1 645 ? 0.374 1.514 -23.798 1.00 89.50 645 SER A C 1
ATOM 5108 O O . SER A 1 645 ? 0.197 2.625 -23.310 1.00 89.50 645 SER A O 1
ATOM 5110 N N . ASP A 1 646 ? 0.565 1.305 -25.105 1.00 87.69 646 ASP A N 1
ATOM 5111 C CA . ASP A 1 646 ? 0.451 2.332 -26.159 1.00 87.69 646 ASP A CA 1
ATOM 5112 C C . ASP A 1 646 ? -1.005 2.646 -26.561 1.00 87.69 646 ASP A C 1
ATOM 5114 O O . ASP A 1 646 ? -1.251 3.477 -27.438 1.00 87.69 646 ASP A O 1
ATOM 5118 N N . ASP A 1 647 ? -1.974 1.979 -25.932 1.00 89.06 647 ASP A N 1
ATOM 5119 C CA . ASP A 1 647 ? -3.401 2.222 -26.136 1.00 89.06 647 ASP A CA 1
ATOM 5120 C C . ASP A 1 647 ? -3.848 3.593 -25.613 1.00 89.06 647 ASP A C 1
ATOM 5122 O O . ASP A 1 647 ? -3.130 4.242 -24.854 1.00 89.06 647 ASP A O 1
ATOM 5126 N N . LYS A 1 648 ? -5.068 4.013 -25.988 1.00 89.31 648 LYS A N 1
ATOM 5127 C CA . LYS A 1 648 ? -5.679 5.280 -25.555 1.00 89.31 648 LYS A CA 1
ATOM 5128 C C . LYS A 1 648 ? -6.730 5.026 -24.474 1.00 89.31 648 LYS A C 1
ATOM 5130 O O . LYS A 1 648 ? -7.921 4.999 -24.797 1.00 89.31 648 LYS A O 1
ATOM 5135 N N . PRO A 1 649 ? -6.337 4.809 -23.208 1.00 89.62 649 PRO A N 1
ATOM 5136 C CA . PRO A 1 649 ? -7.272 4.396 -22.174 1.00 89.62 649 PRO A CA 1
ATOM 5137 C C . PRO A 1 649 ? -8.267 5.511 -21.817 1.00 89.62 649 PRO A C 1
ATOM 5139 O O . PRO A 1 649 ? -7.908 6.650 -21.517 1.00 89.62 649 PRO A O 1
ATOM 5142 N N . GLY A 1 650 ? -9.541 5.148 -21.800 1.00 89.00 650 GLY A N 1
ATOM 5143 C CA . GLY A 1 650 ? -10.598 5.774 -21.022 1.00 89.00 650 GLY A CA 1
ATOM 5144 C C . GLY A 1 650 ? -11.051 4.811 -19.925 1.00 89.00 650 GLY A C 1
ATOM 5145 O O . GLY A 1 650 ? -10.919 3.601 -20.085 1.00 89.00 650 GLY A O 1
ATOM 5146 N N . TYR A 1 651 ? -11.588 5.340 -18.825 1.00 91.62 651 TYR A N 1
ATOM 5147 C CA . TYR A 1 651 ? -12.158 4.560 -17.716 1.00 91.62 651 TYR A CA 1
ATOM 5148 C C . TYR A 1 651 ? -11.223 3.451 -17.206 1.00 91.62 651 TYR A C 1
ATOM 5150 O O . TYR A 1 651 ? -11.345 2.289 -17.588 1.00 91.62 651 TYR A O 1
ATOM 5158 N N . ILE A 1 652 ? -10.265 3.817 -16.356 1.00 96.12 652 ILE A N 1
ATOM 5159 C CA . ILE A 1 652 ? -9.280 2.870 -15.823 1.00 96.12 652 ILE A CA 1
ATOM 5160 C C . ILE A 1 652 ? -9.831 2.253 -14.535 1.00 96.12 652 ILE A C 1
ATOM 5162 O O . ILE A 1 652 ? -10.161 2.971 -13.590 1.00 96.12 652 ILE A O 1
ATOM 5166 N N . PHE A 1 653 ? -9.896 0.925 -14.483 1.00 97.00 653 PHE A N 1
ATOM 5167 C CA . PHE A 1 653 ? -10.304 0.145 -13.318 1.00 97.00 653 PHE A CA 1
ATOM 5168 C C . PHE A 1 653 ? -9.143 -0.717 -12.840 1.00 97.00 653 PHE A C 1
ATOM 5170 O O . PHE A 1 653 ? -8.539 -1.439 -13.631 1.00 97.00 653 PHE A O 1
ATOM 5177 N N . VAL A 1 654 ? -8.861 -0.673 -11.543 1.00 95.56 654 VAL A N 1
ATOM 5178 C CA . VAL A 1 654 ? -7.803 -1.471 -10.917 1.00 95.56 654 VAL A CA 1
ATOM 5179 C C . VAL A 1 654 ? -8.462 -2.444 -9.950 1.00 95.56 654 VAL A C 1
ATOM 5181 O O . VAL A 1 654 ? -9.220 -2.026 -9.071 1.00 95.56 654 VAL A O 1
ATOM 5184 N N . LEU A 1 655 ? -8.216 -3.740 -10.146 1.00 91.81 655 LEU A N 1
ATOM 5185 C CA . LEU A 1 655 ? -8.752 -4.837 -9.342 1.00 91.81 655 LEU A CA 1
ATOM 5186 C C . LEU A 1 655 ? -7.593 -5.757 -8.954 1.00 91.81 655 LEU A C 1
ATOM 5188 O O . LEU A 1 655 ? -7.144 -6.533 -9.787 1.00 91.81 655 LEU A O 1
ATOM 5192 N N . ASP A 1 656 ? -7.125 -5.666 -7.711 1.00 84.75 656 ASP A N 1
ATOM 5193 C CA . ASP A 1 656 ? -5.969 -6.409 -7.190 1.00 84.75 656 ASP A CA 1
ATOM 5194 C C . ASP A 1 656 ? -4.747 -6.350 -8.123 1.00 84.75 656 ASP A C 1
ATOM 5196 O O . ASP A 1 656 ? -4.058 -5.329 -8.158 1.00 84.75 656 ASP A O 1
ATOM 5200 N N . ASP A 1 657 ? -4.501 -7.429 -8.867 1.00 85.06 657 ASP A N 1
ATOM 5201 C CA . ASP A 1 657 ? -3.403 -7.673 -9.797 1.00 85.06 657 ASP A CA 1
ATOM 5202 C C . ASP A 1 657 ? -3.780 -7.436 -11.271 1.00 85.06 657 ASP A C 1
ATOM 5204 O O . ASP A 1 657 ? -2.993 -7.737 -12.161 1.00 85.06 657 ASP A O 1
ATOM 5208 N N . LYS A 1 658 ? -4.956 -6.866 -11.557 1.00 91.25 658 LYS A N 1
ATOM 5209 C CA . LYS A 1 658 ? -5.450 -6.617 -12.919 1.00 91.25 658 LYS A CA 1
ATOM 5210 C C . LYS A 1 658 ? -5.860 -5.172 -13.148 1.00 91.25 658 LYS A C 1
ATOM 5212 O O . LYS A 1 658 ? -6.419 -4.504 -12.275 1.00 91.25 658 LYS A O 1
ATOM 5217 N N . ILE A 1 659 ? -5.637 -4.708 -14.375 1.00 95.56 659 ILE A N 1
ATOM 5218 C CA . ILE A 1 659 ? -6.062 -3.392 -14.850 1.00 95.56 659 ILE A CA 1
ATOM 5219 C C . ILE A 1 659 ? -6.976 -3.585 -16.056 1.00 95.56 659 ILE A C 1
ATOM 5221 O O . ILE A 1 659 ? -6.570 -4.133 -17.081 1.00 95.56 659 ILE A O 1
ATOM 5225 N N . PHE A 1 660 ? -8.201 -3.080 -15.946 1.00 95.69 660 PHE A N 1
ATOM 5226 C CA . PHE A 1 660 ? -9.156 -3.015 -17.045 1.00 95.69 660 PHE A CA 1
ATOM 5227 C C . PHE A 1 660 ? -9.279 -1.574 -17.526 1.00 95.69 660 PHE A C 1
ATOM 5229 O O . PHE A 1 660 ? -9.357 -0.652 -16.719 1.00 95.69 660 PHE A O 1
ATOM 5236 N N . TYR A 1 661 ? -9.331 -1.360 -18.834 1.00 95.50 661 TYR A N 1
ATOM 5237 C CA . TYR A 1 661 ? -9.557 -0.028 -19.393 1.00 95.50 661 TYR A CA 1
ATOM 5238 C C . TYR A 1 661 ? -10.280 -0.097 -20.731 1.00 95.50 661 TYR A C 1
ATOM 5240 O O . TYR A 1 661 ? -10.162 -1.072 -21.474 1.00 95.50 661 TYR A O 1
ATOM 5248 N N . TYR A 1 662 ? -11.039 0.946 -21.045 1.00 93.69 662 TYR A N 1
ATOM 5249 C CA . TYR A 1 662 ? -11.678 1.101 -22.342 1.00 93.69 662 TYR A CA 1
ATOM 5250 C C . TYR A 1 662 ? -10.696 1.749 -23.315 1.00 93.69 662 TYR A C 1
ATOM 5252 O O . TYR A 1 662 ? -10.337 2.911 -23.152 1.00 93.69 662 TYR A O 1
ATOM 5260 N N . ASP A 1 663 ? -10.248 1.034 -24.341 1.00 92.12 663 ASP A N 1
ATOM 5261 C CA . ASP A 1 663 ? -9.414 1.650 -25.371 1.00 92.12 663 ASP A CA 1
ATOM 5262 C C . ASP A 1 663 ? -10.286 2.504 -26.301 1.00 92.12 663 ASP A C 1
ATOM 5264 O O . ASP A 1 663 ? -11.062 1.987 -27.108 1.00 92.12 663 ASP A O 1
ATOM 5268 N N . LEU A 1 664 ? -10.136 3.828 -26.202 1.00 87.12 664 LEU A N 1
ATOM 5269 C CA . LEU A 1 664 ? -10.893 4.819 -26.970 1.00 87.12 664 LEU A CA 1
ATOM 5270 C C . LEU A 1 664 ? -10.647 4.715 -28.480 1.00 87.12 664 LEU A C 1
ATOM 5272 O O . LEU A 1 664 ? -11.428 5.254 -29.262 1.00 87.12 664 LEU A O 1
ATOM 5276 N N . TYR A 1 665 ? -9.559 4.065 -28.904 1.00 86.06 665 TYR A N 1
ATOM 5277 C CA . TYR A 1 665 ? -9.284 3.856 -30.320 1.00 86.06 665 TYR A CA 1
ATOM 5278 C C . TYR A 1 665 ? -10.017 2.631 -30.870 1.00 86.06 665 TYR A C 1
ATOM 5280 O O . TYR A 1 665 ? -10.752 2.736 -31.853 1.00 86.06 665 TYR A O 1
ATOM 5288 N N . SER A 1 666 ? -9.835 1.468 -30.239 1.00 88.12 666 SER A N 1
ATOM 5289 C CA . SER A 1 666 ? -10.454 0.217 -30.696 1.00 88.12 666 SER A CA 1
ATOM 5290 C C . SER A 1 666 ? -11.895 0.013 -30.211 1.00 88.12 666 SER A C 1
ATOM 5292 O O . SER A 1 666 ? -12.578 -0.875 -30.717 1.00 88.12 666 SER A O 1
ATOM 5294 N N . ASN A 1 667 ? -12.385 0.857 -29.298 1.00 86.88 667 ASN A N 1
ATOM 5295 C CA . ASN A 1 667 ? -13.724 0.809 -28.705 1.00 86.88 667 ASN A CA 1
ATOM 5296 C C . ASN A 1 667 ? -14.052 -0.521 -28.006 1.00 86.88 667 ASN A C 1
ATOM 5298 O O . ASN A 1 667 ? -15.172 -1.030 -28.093 1.00 86.88 667 ASN A O 1
ATOM 5302 N N . ILE A 1 668 ? -13.073 -1.100 -27.309 1.00 90.44 668 ILE A N 1
ATOM 5303 C CA . ILE A 1 668 ? -13.248 -2.330 -26.531 1.00 90.44 668 ILE A CA 1
ATOM 5304 C C . ILE A 1 668 ? -12.635 -2.192 -25.138 1.00 90.44 668 ILE A C 1
ATOM 5306 O O . ILE A 1 668 ? -11.669 -1.458 -24.938 1.00 90.44 668 ILE A O 1
ATOM 5310 N N . MET A 1 669 ? -13.179 -2.948 -24.181 1.00 93.06 669 MET A N 1
ATOM 5311 C CA . MET A 1 669 ? -12.499 -3.182 -22.907 1.00 93.06 669 MET A CA 1
ATOM 5312 C C . MET A 1 669 ? -11.279 -4.073 -23.134 1.00 93.06 669 MET A C 1
ATOM 5314 O O . MET A 1 669 ? -11.396 -5.142 -23.742 1.00 93.06 669 MET A O 1
ATOM 5318 N N . LYS A 1 670 ? -10.136 -3.636 -22.615 1.00 93.81 670 LYS A N 1
ATOM 5319 C CA . LYS A 1 670 ? -8.886 -4.385 -22.540 1.00 93.81 670 LYS A CA 1
ATOM 5320 C C . LYS A 1 670 ? -8.548 -4.697 -21.088 1.00 93.81 670 LYS A C 1
ATOM 5322 O O . LYS A 1 670 ? -9.014 -4.021 -20.173 1.00 93.81 670 LYS A O 1
ATOM 5327 N N . GLU A 1 671 ? -7.741 -5.731 -20.918 1.00 93.25 671 GLU A N 1
ATOM 5328 C CA . GLU A 1 671 ? -7.235 -6.228 -19.644 1.00 93.25 671 GLU A CA 1
ATOM 5329 C C . GLU A 1 671 ? -5.723 -6.397 -19.778 1.00 93.25 671 GLU A C 1
ATOM 5331 O O . GLU A 1 671 ? -5.248 -6.897 -20.802 1.00 93.25 671 GLU A O 1
ATOM 5336 N N . ILE A 1 672 ? -4.984 -5.954 -18.766 1.00 92.81 672 ILE A N 1
ATOM 5337 C CA . ILE A 1 672 ? -3.555 -6.219 -18.604 1.00 92.81 672 ILE A CA 1
ATOM 5338 C C . ILE A 1 672 ? -3.281 -6.595 -17.149 1.00 92.81 672 ILE A C 1
ATOM 5340 O O . ILE A 1 672 ? -3.983 -6.134 -16.243 1.00 92.81 672 ILE A O 1
ATOM 5344 N N . ASP A 1 673 ? -2.237 -7.384 -16.930 1.00 89.44 673 ASP A N 1
ATOM 5345 C CA . ASP A 1 673 ? -1.748 -7.656 -15.583 1.00 89.44 673 ASP A CA 1
ATOM 5346 C C . ASP A 1 673 ? -1.133 -6.378 -14.997 1.00 89.44 673 ASP A C 1
ATOM 5348 O O . ASP A 1 673 ? -0.407 -5.635 -15.669 1.00 89.44 673 ASP A O 1
ATOM 5352 N N . LYS A 1 674 ? -1.438 -6.105 -13.730 1.00 81.44 674 LYS A N 1
ATOM 5353 C CA . LYS A 1 674 ? -0.767 -5.071 -12.951 1.00 81.44 674 LYS A CA 1
ATOM 5354 C C . LYS A 1 674 ? 0.673 -5.541 -12.743 1.00 81.44 674 LYS A C 1
ATOM 5356 O O . LYS A 1 674 ? 0.874 -6.627 -12.200 1.00 81.44 674 LYS A O 1
ATOM 5361 N N . PRO A 1 675 ? 1.678 -4.753 -13.152 1.00 73.38 675 PRO A N 1
ATOM 5362 C CA . PRO A 1 675 ? 3.052 -5.162 -12.933 1.00 73.38 675 PRO A CA 1
ATOM 5363 C C . PRO A 1 675 ? 3.337 -5.224 -11.430 1.00 73.38 675 PRO A C 1
ATOM 5365 O O . PRO A 1 675 ? 2.801 -4.413 -10.663 1.00 73.38 675 PRO A O 1
ATOM 5368 N N . LEU A 1 676 ? 4.164 -6.194 -11.039 1.00 55.34 676 LEU A N 1
ATOM 5369 C CA . LEU A 1 676 ? 4.588 -6.399 -9.653 1.00 55.34 676 LEU A CA 1
ATOM 5370 C C . LEU A 1 676 ? 5.290 -5.162 -9.076 1.00 55.34 676 LEU A C 1
ATOM 5372 O O . LEU A 1 676 ? 5.903 -4.390 -9.859 1.00 55.34 676 LEU A O 1
#

Sequence (676 aa):
MLKNRFLKLFVLAGIVSVIAIFFPVQCFAKESWDYKVSLVKHGVEIKINSGNGTYDGTSFATIPPIAKNGRIYIPLRLLKDTGLAEIIWNGNNTADLVPADGGYHVRYQAGKPVMLYVSKNEEGEYIVDYNNPVTIPAPLAKNGIFYIPAKSLDQVLRKNINYANNTLTIYWRVPLIERNSFPVKAEAENQVLKIAYEDELDIPLVMRVSDIGGAGSLQNRKSEELILDNKKFHMIEVSLSLQPGDNLFYLWARGGNQDQYDSFVIKREVADASLVPINYNNSMDYMFIDTKVRDVFEITEPESGYIKLAAPGQMDFKGHLKVDSFGDNVFSIKVGKLVKGKYQEYSSEELPVADGQFGTVLNFKEPGSYWLEVFSPKYIPSAESGPCSTEWADVRVEVADPTSNELRGNTTGNINNNGLYAKAGDSIYYSNLKDQGKLYKMKVDGSEATKITDDLAWYINVTGDDIFYSGGDGWNLTKIKTDGSGKTVLDTQAYHVNVINGWIYYTKGFLQDGKMYKMKTDGSNRTQISEDHISDLVATNNAIYYSSDYYGKSIKINLDGSGKIKLFAARANFGLNVEDNWLYFNHNDALYKIKTDGTELSKICGDDARCINVSGDWVYYSDYSEDRKVLYRINVDGTGKEKLSDDKPGYIFVLDDKIFYYDLYSNIMKEIDKPL

Radius of gyration: 31.46 Å; chains: 1; bounding box: 105×80×78 Å